Protein 7R0J (pdb70)

Nearest PDB structures (foldseek):
  7r0j-assembly1_D  TM=1.004E+00  e=9.582E-49  synthetic construct
  8wrz-assembly1_L  TM=9.832E-01  e=1.328E-39  Phage display vector pTDisp
  3auv-assembly1_A  TM=9.427E-01  e=2.382E-34  Homo sapiens
  3et9-assembly1_F  TM=9.379E-01  e=1.379E-28  Mus musculus
  3esv-assembly2_G  TM=9.488E-01  e=2.350E-28  Mus musculus

Foldseek 3Di:
DQPDDDD/DDWDWWAFLLRQKIKIFRAQEWECPVQFTAKRKTKMFGDVVPFPLQWKKKKKFWWFFDPADDVNHGDDGPTHTLGMDMATWGPHDPPDDDDDDPVHVVVCVVPPPRMTMDIGGDHPLADFAKFWQAAPPPPDFGTFIWMKMKIFRDNDPPDPTDSSRMIIFTGGYFYADDPDWDAKWWDKDWADDPQWPGTKIKIKTWPTFEAEAQFKTKMKMKIFAQTQKKQFWKKKWKKKQKWAPQPHTDRDMDTFWIDIGRPMGGHRGMDMDMDITHGWCPVCVNVGGAMAGHDGGPADGTRHFQIDDDPPDPPPRNHMHIWIKMKMWTDMPDVVRIDIDITTHGYHHHDDDDHCPGDDDD/DDKAWEWDQAEAEPAFFAKDKTKIATRDFQQQQKFKWWDDVQFWIFGADGSQADGDPPHDPLWHKDDDGRMIMIIRHTDDQVRFTWMWMWGDRDPVTAIAGTHGYYYCQDKAKDWADEDEAQDKTKIKMQGDDDALLQKKKWKWWDAVVGTITTAWIANPVVGDIDGDPVCVVAKDWDADRVRRMIMIMGGRHDQSQFTWMKMFIARRVDGIDGGGIHSTDTHGYDNPD

GO terms:
  GO:0005000 vasopressin receptor activity (F, IDA)
  GO:0048471 perinuclear region of cytoplasm (C, IDA)
  GO:0005768 endosome (C, IDA)
  GO:0005886 plasma membrane (C, IDA)
  GO:0030139 endocytic vesicle (C, IDA)
  GO:0008285 negative regulation of cell population proliferation (P, IDA)
  GO:0007189 adenylate cyclase-activating G protein-coupled receptor signaling pathway (P, IDA)
  GO:0070295 renal water absorption (P, IDA)
  GO:0005886 plasma membrane (C, EXP)
  GO:0005515 protein binding (F, IPI)
  GO:0003092 renal water retention (P, TAS)
  GO:0005768 endosome (C, TAS)
  GO:0005783 endoplasmic reticulum (C, TAS)
  GO:0005794 Golgi apparatus (C, TAS)
  GO:0005886 plasma membrane (C, TAS)
  GO:0007188 adenylate cyclase-modulating G protein-coupled receptor signaling pathway (P, TAS)
  GO:0007190 activation of adenylate cyclase activity (P, TAS)
  GO:0007599 hemostasis (P, TAS)
  GO:0030669 clathrin-coated endocytic vesicle membrane (C, TAS)
  GO:0005000 vasopressin receptor activity (F, TAS)

B-factor: mean 163.73, std 33.5, range [96.57, 327.26]

Radius of gyration: 28.08 Å; Cα contacts (8 Å, |Δi|>4): 1497; chains: 3; bounding box: 71×84×72 Å

Sequence (590 aa):
ECALAKDTRVFKKASPNGKLTVYLGKRDFVDHIDLVDPVDGVVLVDPEYLKERRVYVTLTCAFRYGREDLDVLGLTFRKDLFVANVQSFPPAPEDKKPLTRLQERLIKKLGEHAYPFTFEIPPNLPCSVTLQPGPEDTGKACGVDYEVKAFCAENLEEKIHKRNSVRLVIRKVQYAPERPGPQPTAETTRQFLMSDKPLHLEASLDKEIYYHGEPISVNVHVTNNTNKTVKKIKISVRQYADICLFNTAQYKCPVAMEEADDTVAPSSTFCKVYTLTPFLANNREKRGLALDGKLKHEDTNLASSTLLREGANREILGIIVSYKVKVKLVVSRASSDVAVELPFTLMHPKPKEEPPHREVPGDIQMTQSPSSLSASVGDRVTITCRASQSVSSAVAWYQQKPGKAPKLLIYSASSLYSGVPSRFSGSRSGTDFTLTISSLQPEDFATYYCQQYKYVPVTFGCGTKVEIKVQLVESGGGLVQPGGSLRLSCAASGFNVYSSSIHWVRQAPGKCLEWVASISSYYGYTYYADSVKGRFTISADTSKNTAYLQMNSLRAEDTAVYYCARSRQFWYSGLDYWGQGTLVTVSSAA

Structure (mmCIF, N/CA/C/O backbone):
data_7R0J
#
_entry.id   7R0J
#
_cell.length_a   1.00
_cell.length_b   1.00
_cell.length_c   1.00
_cell.angle_alpha   90.00
_cell.angle_beta   90.00
_cell.angle_gamma   90.00
#
_symmetry.space_group_name_H-M   'P 1'
#
loop_
_entity.id
_entity.type
_entity.pdbx_description
1 polymer 'V2R Cter'
2 polymer Arrestin2
3 polymer ScFv30
#
loop_
_atom_site.group_PDB
_atom_site.id
_atom_site.type_symbol
_atom_site.label_atom_id
_atom_site.label_alt_id
_atom_site.label_comp_id
_atom_site.label_asym_id
_atom_site.label_entity_id
_atom_site.label_seq_id
_atom_site.pdbx_PDB_ins_code
_atom_site.Cartn_x
_atom_site.Cartn_y
_atom_site.Cartn_z
_atom_site.occupancy
_atom_site.B_iso_or_equiv
_atom_site.auth_seq_id
_atom_site.auth_comp_id
_atom_site.auth_asym_id
_atom_site.auth_atom_id
_atom_site.pdbx_PDB_model_num
ATOM 1 N N . GLU A 1 1 ? 79.850 66.612 80.737 1.00 317.46 356 GLU A N 1
ATOM 2 C CA . GLU A 1 1 ? 80.543 65.393 81.130 1.00 317.46 356 GLU A CA 1
ATOM 3 C C . GLU A 1 1 ? 81.598 65.679 82.192 1.00 317.46 356 GLU A C 1
ATOM 4 O O . GLU A 1 1 ? 82.694 65.124 82.149 1.00 317.46 356 GLU A O 1
ATOM 16 N N . CYS A 1 3 ? 82.350 67.030 86.618 1.00 306.82 358 CYS A N 1
ATOM 17 C CA . CYS A 1 3 ? 81.878 66.924 87.990 1.00 306.82 358 CYS A CA 1
ATOM 18 C C . CYS A 1 3 ? 81.678 68.297 88.602 1.00 306.82 358 CYS A C 1
ATOM 19 O O . CYS A 1 3 ? 81.432 69.273 87.895 1.00 306.82 358 CYS A O 1
ATOM 44 N N . ALA A 1 6 ? 83.727 70.953 95.220 1.00 258.34 361 ALA A N 1
ATOM 45 C CA . ALA A 1 6 ? 83.180 71.371 96.498 1.00 258.34 361 ALA A CA 1
ATOM 46 C C . ALA A 1 6 ? 84.311 71.550 97.503 1.00 258.34 361 ALA A C 1
ATOM 47 O O . ALA A 1 6 ? 85.478 71.628 97.121 1.00 258.34 361 ALA A O 1
ATOM 79 N N . LEU A 1 10 ? 88.521 71.260 108.390 1.00 260.42 365 LEU A N 1
ATOM 80 C CA . LEU A 1 10 ? 89.605 70.703 109.184 1.00 260.42 365 LEU A CA 1
ATOM 81 C C . LEU A 1 10 ? 89.486 71.077 110.647 1.00 260.42 365 LEU A C 1
ATOM 82 O O . LEU A 1 10 ? 88.512 71.695 111.066 1.00 260.42 365 LEU A O 1
ATOM 87 N N . ALA A 1 11 ? 90.494 70.698 111.422 1.00 291.09 366 ALA A N 1
ATOM 88 C CA . ALA A 1 11 ? 90.636 71.132 112.802 1.00 291.09 366 ALA A CA 1
ATOM 89 C C . ALA A 1 11 ? 92.013 71.754 112.967 1.00 291.09 366 ALA A C 1
ATOM 90 O O . ALA A 1 11 ? 93.000 71.230 112.442 1.00 291.09 366 ALA A O 1
ATOM 92 N N . LYS A 1 12 ? 92.072 72.877 113.674 1.00 312.00 367 LYS A N 1
ATOM 93 C CA . LYS A 1 12 ? 93.345 73.538 113.905 1.00 312.00 367 LYS A CA 1
ATOM 94 C C . LYS A 1 12 ? 94.237 72.677 114.795 1.00 312.00 367 LYS A C 1
ATOM 95 O O . LYS A 1 12 ? 93.785 72.060 115.764 1.00 312.00 367 LYS A O 1
ATOM 97 N N . ASP A 1 13 ? 95.521 72.640 114.446 1.00 323.25 368 ASP A N 1
ATOM 98 C CA . ASP A 1 13 ? 96.513 71.851 115.171 1.00 323.25 368 ASP A CA 1
ATOM 99 C C . ASP A 1 13 ? 96.109 70.383 115.255 1.00 323.25 368 ASP A C 1
ATOM 100 O O . ASP A 1 13 ? 95.637 69.918 116.292 1.00 323.25 368 ASP A O 1
ATOM 105 N N . THR B 2 48 ? 90.265 75.520 109.387 1.00 152.70 6 THR C N 1
ATOM 106 C CA . THR B 2 48 ? 90.098 76.162 108.091 1.00 152.70 6 THR C CA 1
ATOM 107 C C . THR B 2 48 ? 89.381 75.235 107.105 1.00 152.70 6 THR C C 1
ATOM 108 O O . THR B 2 48 ? 88.929 74.153 107.478 1.00 152.70 6 THR C O 1
ATOM 112 N N . ARG B 2 49 ? 89.276 75.666 105.851 1.00 161.52 7 ARG C N 1
ATOM 113 C CA . ARG B 2 49 ? 88.528 74.951 104.828 1.00 161.52 7 ARG C CA 1
ATOM 114 C C . ARG B 2 49 ? 89.456 74.478 103.719 1.00 161.52 7 ARG C C 1
ATOM 115 O O . ARG B 2 49 ? 90.507 75.072 103.467 1.00 161.52 7 ARG C O 1
ATOM 123 N N . VAL B 2 50 ? 89.060 73.382 103.063 1.00 154.61 8 VAL C N 1
ATOM 124 C CA . VAL B 2 50 ? 89.831 72.796 101.973 1.00 154.61 8 VAL C CA 1
ATOM 125 C C . VAL B 2 50 ? 88.919 72.441 100.806 1.00 154.61 8 VAL C C 1
ATOM 126 O O . VAL B 2 50 ? 87.811 71.930 100.978 1.00 154.61 8 VAL C O 1
ATOM 130 N N . PHE B 2 51 ? 89.418 72.715 99.605 1.00 139.76 9 PHE C N 1
ATOM 131 C CA . PHE B 2 51 ? 88.690 72.497 98.366 1.00 139.76 9 PHE C CA 1
ATOM 132 C C . PHE B 2 51 ? 88.876 71.075 97.869 1.00 139.76 9 PHE C C 1
ATOM 133 O O . PHE B 2 51 ? 89.932 70.469 98.068 1.00 139.76 9 PHE C O 1
ATOM 141 N N . LYS B 2 52 ? 87.853 70.554 97.198 1.00 143.79 10 LYS C N 1
ATOM 142 C CA . LYS B 2 52 ? 87.896 69.180 96.729 1.00 143.79 10 LYS C CA 1
ATOM 143 C C . LYS B 2 52 ? 87.211 69.041 95.380 1.00 143.79 10 LYS C C 1
ATOM 144 O O . LYS B 2 52 ? 86.266 69.768 95.059 1.00 143.79 10 LYS C O 1
ATOM 150 N N . LYS B 2 53 ? 87.694 68.075 94.603 1.00 128.35 11 LYS C N 1
ATOM 151 C CA . LYS B 2 53 ? 87.219 67.858 93.245 1.00 128.35 11 LYS C CA 1
ATOM 152 C C . LYS B 2 53 ? 87.171 66.363 92.985 1.00 128.35 11 LYS C C 1
ATOM 153 O O . LYS B 2 53 ? 88.081 65.635 93.387 1.00 128.35 11 LYS C O 1
ATOM 159 N N . ALA B 2 54 ? 86.123 65.908 92.312 1.00 141.70 12 ALA C N 1
ATOM 160 C CA . ALA B 2 54 ? 85.903 64.487 92.104 1.00 141.70 12 ALA C CA 1
ATOM 161 C C . ALA B 2 54 ? 86.005 64.127 90.628 1.00 141.70 12 ALA C C 1
ATOM 162 O O . ALA B 2 54 ? 85.618 64.902 89.751 1.00 141.70 12 ALA C O 1
ATOM 164 N N . SER B 2 55 ? 86.536 62.937 90.365 1.00 147.91 13 SER C N 1
ATOM 165 C CA . SER B 2 55 ? 86.609 62.440 89.006 1.00 147.91 13 SER C CA 1
ATOM 166 C C . SER B 2 55 ? 85.233 61.981 88.535 1.00 147.91 13 SER C C 1
ATOM 167 O O . SER B 2 55 ? 84.368 61.651 89.349 1.00 147.91 13 SER C O 1
ATOM 170 N N . PRO B 2 56 ? 85.006 61.953 87.223 1.00 145.46 14 PRO C N 1
ATOM 171 C CA . PRO B 2 56 ? 83.713 61.470 86.716 1.00 145.46 14 PRO C CA 1
ATOM 172 C C . PRO B 2 56 ? 83.381 60.059 87.158 1.00 145.46 14 PRO C C 1
ATOM 173 O O . PRO B 2 56 ? 82.225 59.767 87.486 1.00 145.46 14 PRO C O 1
ATOM 177 N N . ASN B 2 57 ? 84.369 59.178 87.199 1.00 164.96 15 ASN C N 1
ATOM 178 C CA . ASN B 2 57 ? 84.141 57.796 87.583 1.00 164.96 15 ASN C CA 1
ATOM 179 C C . ASN B 2 57 ? 84.005 57.625 89.085 1.00 164.96 15 ASN C C 1
ATOM 180 O O . ASN B 2 57 ? 83.578 56.560 89.537 1.00 164.96 15 ASN C O 1
ATOM 185 N N . GLY B 2 58 ? 84.361 58.643 89.863 1.00 154.58 16 GLY C N 1
ATOM 186 C CA . GLY B 2 58 ? 84.425 58.512 91.298 1.00 154.58 16 GLY C CA 1
ATOM 187 C C . GLY B 2 58 ? 85.656 57.804 91.810 1.00 154.58 16 GLY C C 1
ATOM 188 O O . GLY B 2 58 ? 85.755 57.566 93.019 1.00 154.58 16 GLY C O 1
ATOM 189 N N . LYS B 2 59 ? 86.606 57.467 90.938 1.00 166.48 17 LYS C N 1
ATOM 190 C CA . LYS B 2 59 ? 87.782 56.739 91.393 1.00 166.48 17 LYS C CA 1
ATOM 191 C C . LYS B 2 59 ? 88.812 57.663 92.013 1.00 166.48 17 LYS C C 1
ATOM 192 O O . LYS B 2 59 ? 89.843 57.199 92.507 1.00 166.48 17 LYS C O 1
ATOM 198 N N . LEU B 2 60 ? 88.555 58.960 92.012 1.00 159.05 18 LEU C N 1
ATOM 199 C CA . LEU B 2 60 ? 89.625 59.930 92.138 1.00 159.05 18 LEU C CA 1
ATOM 200 C C . LEU B 2 60 ? 89.106 61.217 92.748 1.00 159.05 18 LEU C C 1
ATOM 201 O O . LEU B 2 60 ? 88.251 61.889 92.164 1.00 159.05 18 LEU C O 1
ATOM 206 N N . THR B 2 61 ? 89.640 61.566 93.916 1.00 154.95 19 THR C N 1
ATOM 207 C CA . THR B 2 61 ? 89.127 62.700 94.679 1.00 154.95 19 THR C CA 1
ATOM 208 C C . THR B 2 61 ? 90.299 63.548 95.139 1.00 154.95 19 THR C C 1
ATOM 209 O O . THR B 2 61 ? 90.943 63.226 96.135 1.00 154.95 19 THR C O 1
ATOM 213 N N . VAL B 2 62 ? 90.561 64.642 94.452 1.00 137.24 20 VAL C N 1
ATOM 214 C CA . VAL B 2 62 ? 91.704 65.463 94.816 1.00 137.24 20 VAL C CA 1
ATOM 215 C C . VAL B 2 62 ? 91.278 66.485 95.855 1.00 137.24 20 VAL C C 1
ATOM 216 O O . VAL B 2 62 ? 90.199 67.083 95.764 1.00 137.24 20 VAL C O 1
ATOM 220 N N . TYR B 2 63 ? 92.117 66.664 96.864 1.00 140.04 21 TYR C N 1
ATOM 221 C CA . TYR B 2 63 ? 91.975 67.735 97.828 1.00 140.04 21 TYR C CA 1
ATOM 222 C C . TYR B 2 63 ? 93.102 68.725 97.627 1.00 140.04 21 TYR C C 1
ATOM 223 O O . TYR B 2 63 ? 94.277 68.339 97.556 1.00 140.04 21 TYR C O 1
ATOM 232 N N . LEU B 2 64 ? 92.736 69.995 97.545 1.00 131.62 22 LEU C N 1
ATOM 233 C CA . LEU B 2 64 ? 93.683 71.087 97.482 1.00 131.62 22 LEU C CA 1
ATOM 234 C C . LEU B 2 64 ? 93.290 72.126 98.519 1.00 131.62 22 LEU C C 1
ATOM 235 O O . LEU B 2 64 ? 92.140 72.190 98.953 1.00 131.62 22 LEU C O 1
ATOM 240 N N . GLY B 2 65 ? 94.262 72.947 98.914 1.00 141.61 23 GLY C N 1
ATOM 241 C CA . GLY B 2 65 ? 93.994 73.939 99.937 1.00 141.61 23 GLY C CA 1
ATOM 242 C C . GLY B 2 65 ? 93.669 75.313 99.399 1.00 141.61 23 GLY C C 1
ATOM 243 O O . GLY B 2 65 ? 92.666 75.911 99.800 1.00 141.61 23 GLY C O 1
ATOM 244 N N . LYS B 2 66 ? 94.481 75.827 98.480 1.00 133.81 24 LYS C N 1
ATOM 245 C CA . LYS B 2 66 ? 94.284 77.185 98.002 1.00 133.81 24 LYS C CA 1
ATOM 246 C C . LYS B 2 66 ? 94.337 77.203 96.486 1.00 133.81 24 LYS C C 1
ATOM 247 O O . LYS B 2 66 ? 95.239 76.633 95.870 1.00 133.81 24 LYS C O 1
ATOM 253 N N . ARG B 2 67 ? 93.367 77.893 95.894 1.00 140.90 25 ARG C N 1
ATOM 254 C CA . ARG B 2 67 ? 93.281 78.017 94.448 1.00 140.90 25 ARG C CA 1
ATOM 255 C C . ARG B 2 67 ? 94.216 79.071 93.889 1.00 140.90 25 ARG C C 1
ATOM 256 O O . ARG B 2 67 ? 94.266 79.249 92.669 1.00 140.90 25 ARG C O 1
ATOM 264 N N . ASP B 2 68 ? 94.945 79.781 94.741 1.00 145.83 26 ASP C N 1
ATOM 265 C CA . ASP B 2 68 ? 95.964 80.719 94.295 1.00 145.83 26 ASP C CA 1
ATOM 266 C C . ASP B 2 68 ? 97.288 80.360 94.952 1.00 145.83 26 ASP C C 1
ATOM 267 O O . ASP B 2 68 ? 97.355 79.418 95.747 1.00 145.83 26 ASP C O 1
ATOM 272 N N . PHE B 2 69 ? 98.336 81.094 94.601 1.00 136.89 27 PHE C N 1
ATOM 273 C CA . PHE B 2 69 ? 99.663 80.895 95.160 1.00 136.89 27 PHE C CA 1
ATOM 274 C C . PHE B 2 69 ? 100.347 82.242 95.310 1.00 136.89 27 PHE C C 1
ATOM 275 O O . PHE B 2 69 ? 100.359 83.046 94.374 1.00 136.89 27 PHE C O 1
ATOM 283 N N . VAL B 2 70 ? 100.928 82.478 96.475 1.00 143.62 28 VAL C N 1
ATOM 284 C CA . VAL B 2 70 ? 101.693 83.696 96.685 1.00 143.62 28 VAL C CA 1
ATOM 285 C C . VAL B 2 70 ? 103.003 83.565 95.933 1.00 143.62 28 VAL C C 1
ATOM 286 O O . VAL B 2 70 ? 103.887 82.800 96.329 1.00 143.62 28 VAL C O 1
ATOM 290 N N . ASP B 2 71 ? 103.139 84.310 94.854 1.00 143.73 29 ASP C N 1
ATOM 291 C CA . ASP B 2 71 ? 104.458 84.558 94.308 1.00 143.73 29 ASP C CA 1
ATOM 292 C C . ASP B 2 71 ? 105.161 85.441 95.318 1.00 143.73 29 ASP C C 1
ATOM 293 O O . ASP B 2 71 ? 104.952 86.655 95.342 1.00 143.73 29 ASP C O 1
ATOM 298 N N . HIS B 2 72 ? 106.007 84.844 96.145 1.00 163.53 30 HIS C N 1
ATOM 299 C CA . HIS B 2 72 ? 106.773 85.629 97.098 1.00 163.53 30 HIS C CA 1
ATOM 300 C C . HIS B 2 72 ? 107.930 86.341 96.430 1.00 163.53 30 HIS C C 1
ATOM 301 O O . HIS B 2 72 ? 108.908 86.693 97.103 1.00 163.53 30 HIS C O 1
ATOM 308 N N . ILE B 2 73 ? 107.841 86.541 95.113 1.00 165.87 31 ILE C N 1
ATOM 309 C CA . ILE B 2 73 ? 108.901 87.099 94.282 1.00 165.87 31 ILE C CA 1
ATOM 310 C C . ILE B 2 73 ? 110.037 86.089 94.233 1.00 165.87 31 ILE C C 1
ATOM 311 O O . ILE B 2 73 ? 110.291 85.478 93.191 1.00 165.87 31 ILE C O 1
ATOM 316 N N . ASP B 2 74 ? 110.712 85.889 95.364 1.00 160.95 32 ASP C N 1
ATOM 317 C CA . ASP B 2 74 ? 111.754 84.874 95.417 1.00 160.95 32 ASP C CA 1
ATOM 318 C C . ASP B 2 74 ? 111.195 83.492 95.122 1.00 160.95 32 ASP C C 1
ATOM 319 O O . ASP B 2 74 ? 111.903 82.634 94.587 1.00 160.95 32 ASP C O 1
ATOM 324 N N . LEU B 2 75 ? 109.930 83.264 95.451 1.00 156.00 33 LEU C N 1
ATOM 325 C CA . LEU B 2 75 ? 109.375 81.928 95.369 1.00 156.00 33 LEU C CA 1
ATOM 326 C C . LEU B 2 75 ? 107.872 82.014 95.172 1.00 156.00 33 LEU C C 1
ATOM 327 O O . LEU B 2 75 ? 107.250 83.051 95.416 1.00 156.00 33 LEU C O 1
ATOM 332 N N . VAL B 2 76 ? 107.307 80.912 94.704 1.00 148.88 34 VAL C N 1
ATOM 333 C CA . VAL B 2 76 ? 105.870 80.718 94.626 1.00 148.88 34 VAL C CA 1
ATOM 334 C C . VAL B 2 76 ? 105.517 79.546 95.526 1.00 148.88 34 VAL C C 1
ATOM 335 O O . VAL B 2 76 ? 106.232 78.539 95.568 1.00 148.88 34 VAL C O 1
ATOM 339 N N . ASP B 2 77 ? 104.425 79.689 96.267 1.00 149.60 35 ASP C N 1
ATOM 340 C CA . ASP B 2 77 ? 104.031 78.652 97.208 1.00 149.60 35 ASP C CA 1
ATOM 341 C C . ASP B 2 77 ? 103.878 77.330 96.472 1.00 149.60 35 ASP C C 1
ATOM 342 O O . ASP B 2 77 ? 103.256 77.290 95.404 1.00 149.60 35 ASP C O 1
ATOM 347 N N . PRO B 2 78 ? 104.439 76.245 96.986 1.00 152.82 36 PRO C N 1
ATOM 348 C CA . PRO B 2 78 ? 104.407 74.985 96.247 1.00 152.82 36 PRO C CA 1
ATOM 349 C C . PRO B 2 78 ? 102.986 74.485 96.101 1.00 152.82 36 PRO C C 1
ATOM 350 O O . PRO B 2 78 ? 102.123 74.737 96.943 1.00 152.82 36 PRO C O 1
ATOM 354 N N . VAL B 2 79 ? 102.745 73.770 95.008 1.00 146.62 37 VAL C N 1
ATOM 355 C CA . VAL B 2 79 ? 101.432 73.189 94.754 1.00 146.62 37 VAL C CA 1
ATOM 356 C C . VAL B 2 79 ? 101.402 71.889 95.545 1.00 146.62 37 VAL C C 1
ATOM 357 O O . VAL B 2 79 ? 101.797 70.835 95.062 1.00 146.62 37 VAL C O 1
ATOM 361 N N . ASP B 2 80 ? 100.975 71.975 96.790 1.00 158.43 38 ASP C N 1
ATOM 362 C CA . ASP B 2 80 ? 100.904 70.798 97.635 1.00 158.43 38 ASP C CA 1
ATOM 363 C C . ASP B 2 80 ? 99.451 70.402 97.817 1.00 158.43 38 ASP C C 1
ATOM 364 O O . ASP B 2 80 ? 98.608 71.230 98.171 1.00 158.43 38 ASP C O 1
ATOM 369 N N . GLY B 2 81 ? 99.167 69.135 97.569 1.00 143.96 39 GLY C N 1
ATOM 370 C CA . GLY B 2 81 ? 97.814 68.646 97.716 1.00 143.96 39 GLY C CA 1
ATOM 371 C C . GLY B 2 81 ? 97.822 67.159 97.956 1.00 143.96 39 GLY C C 1
ATOM 372 O O . GLY B 2 81 ? 98.877 66.541 98.085 1.00 143.96 39 GLY C O 1
ATOM 373 N N . VAL B 2 82 ? 96.626 66.581 98.032 1.00 136.76 40 VAL C N 1
ATOM 374 C CA . VAL B 2 82 ? 96.513 65.154 98.284 1.00 136.76 40 VAL C CA 1
ATOM 375 C C . VAL B 2 82 ? 95.457 64.576 97.356 1.00 136.76 40 VAL C C 1
ATOM 376 O O . VAL B 2 82 ? 94.577 65.279 96.863 1.00 136.76 40 VAL C O 1
ATOM 380 N N . VAL B 2 83 ? 95.575 63.281 97.093 1.00 137.49 41 VAL C N 1
ATOM 381 C CA . VAL B 2 83 ? 94.654 62.563 96.233 1.00 137.49 41 VAL C CA 1
ATOM 382 C C . VAL B 2 83 ? 94.031 61.438 97.035 1.00 137.49 41 VAL C C 1
ATOM 383 O O . VAL B 2 83 ? 94.718 60.766 97.809 1.00 137.49 41 VAL C O 1
ATOM 387 N N . LEU B 2 84 ? 92.734 61.247 96.868 1.00 147.59 42 LEU C N 1
ATOM 388 C CA . LEU B 2 84 ? 92.039 60.108 97.428 1.00 147.59 42 LEU C CA 1
ATOM 389 C C . LEU B 2 84 ? 91.772 59.110 96.319 1.00 147.59 42 LEU C C 1
ATOM 390 O O . LEU B 2 84 ? 91.167 59.454 95.295 1.00 147.59 42 LEU C O 1
ATOM 395 N N . VAL B 2 85 ? 92.212 57.880 96.532 1.00 167.74 43 VAL C N 1
ATOM 396 C CA . VAL B 2 85 ? 92.147 56.824 95.538 1.00 167.74 43 VAL C CA 1
ATOM 397 C C . VAL B 2 85 ? 91.331 55.690 96.132 1.00 167.74 43 VAL C C 1
ATOM 398 O O . VAL B 2 85 ? 91.220 55.569 97.357 1.00 167.74 43 VAL C O 1
ATOM 402 N N . ASP B 2 86 ? 90.735 54.891 95.270 1.00 189.63 44 ASP C N 1
ATOM 403 C CA . ASP B 2 86 ? 90.039 53.686 95.680 1.00 189.63 44 ASP C CA 1
ATOM 404 C C . ASP B 2 86 ? 90.715 52.472 95.057 1.00 189.63 44 ASP C C 1
ATOM 405 O O . ASP B 2 86 ? 90.499 52.167 93.877 1.00 189.63 44 ASP C O 1
ATOM 410 N N . PRO B 2 87 ? 91.546 51.759 95.821 1.00 186.23 45 PRO C N 1
ATOM 411 C CA . PRO B 2 87 ? 92.228 50.581 95.270 1.00 186.23 45 PRO C CA 1
ATOM 412 C C . PRO B 2 87 ? 91.274 49.505 94.815 1.00 186.23 45 PRO C C 1
ATOM 413 O O . PRO B 2 87 ? 91.654 48.672 93.986 1.00 186.23 45 PRO C O 1
ATOM 417 N N . GLU B 2 88 ? 90.062 49.467 95.359 1.00 210.51 46 GLU C N 1
ATOM 418 C CA . GLU B 2 88 ? 89.056 48.562 94.834 1.00 210.51 46 GLU C CA 1
ATOM 419 C C . GLU B 2 88 ? 88.656 48.921 93.408 1.00 210.51 46 GLU C C 1
ATOM 420 O O . GLU B 2 88 ? 88.738 48.063 92.525 1.00 210.51 46 GLU C O 1
ATOM 426 N N . TYR B 2 89 ? 88.263 50.173 93.152 1.00 210.55 47 TYR C N 1
ATOM 427 C CA . TYR B 2 89 ? 88.038 50.647 91.793 1.00 210.55 47 TYR C CA 1
ATOM 428 C C . TYR B 2 89 ? 89.300 50.726 90.957 1.00 210.55 47 TYR C C 1
ATOM 429 O O . TYR B 2 89 ? 89.246 50.419 89.761 1.00 210.55 47 TYR C O 1
ATOM 438 N N . LEU B 2 90 ? 90.423 51.132 91.532 1.00 183.33 48 LEU C N 1
ATOM 439 C CA . LEU B 2 90 ? 91.674 51.099 90.801 1.00 183.33 48 LEU C CA 1
ATOM 440 C C . LEU B 2 90 ? 92.062 49.658 90.510 1.00 183.33 48 LEU C C 1
ATOM 441 O O . LEU B 2 90 ? 92.087 48.814 91.406 1.00 183.33 48 LEU C O 1
ATOM 446 N N . LYS B 2 91 ? 92.353 49.375 89.247 1.00 183.52 49 LYS C N 1
ATOM 447 C CA . LYS B 2 91 ? 92.763 48.031 88.867 1.00 183.52 49 LYS C CA 1
ATOM 448 C C . LYS B 2 91 ? 94.115 48.107 88.185 1.00 183.52 49 LYS C C 1
ATOM 449 O O . LYS B 2 91 ? 94.837 47.111 88.082 1.00 183.52 49 LYS C O 1
ATOM 455 N N . GLU B 2 92 ? 94.457 49.307 87.723 1.00 191.12 50 GLU C N 1
ATOM 456 C CA . GLU B 2 92 ? 95.679 49.518 86.961 1.00 191.12 50 GLU C CA 1
ATOM 457 C C . GLU B 2 92 ? 96.827 50.033 87.822 1.00 191.12 50 GLU C C 1
ATOM 458 O O . GLU B 2 92 ? 97.898 50.340 87.287 1.00 191.12 50 GLU C O 1
ATOM 464 N N . ARG B 2 93 ? 96.611 50.185 89.128 1.00 183.54 51 ARG C N 1
ATOM 465 C CA . ARG B 2 93 ? 97.644 50.256 90.162 1.00 183.54 51 ARG C CA 1
ATOM 466 C C . ARG B 2 93 ? 98.637 51.393 89.970 1.00 183.54 51 ARG C C 1
ATOM 467 O O . ARG B 2 93 ? 99.563 51.537 90.776 1.00 183.54 51 ARG C O 1
ATOM 475 N N . ARG B 2 94 ? 98.484 52.202 88.932 1.00 163.75 52 ARG C N 1
ATOM 476 C CA . ARG B 2 94 ? 99.454 53.251 88.678 1.00 163.75 52 ARG C CA 1
ATOM 477 C C . ARG B 2 94 ? 98.723 54.569 88.524 1.00 163.75 52 ARG C C 1
ATOM 478 O O . ARG B 2 94 ? 97.834 54.699 87.681 1.00 163.75 52 ARG C O 1
ATOM 486 N N . VAL B 2 95 ? 99.053 55.537 89.365 1.00 153.76 53 VAL C N 1
ATOM 487 C CA . VAL B 2 95 ? 98.318 56.789 89.431 1.00 153.76 53 VAL C CA 1
ATOM 488 C C . VAL B 2 95 ? 99.320 57.924 89.412 1.00 153.76 53 VAL C C 1
ATOM 489 O O . VAL B 2 95 ? 100.346 57.871 90.100 1.00 153.76 53 VAL C O 1
ATOM 493 N N . TYR B 2 96 ? 99.024 58.948 88.633 1.00 147.08 54 TYR C N 1
ATOM 494 C CA . TYR B 2 96 ? 99.909 60.084 88.495 1.00 147.08 54 TYR C CA 1
ATOM 495 C C . TYR B 2 96 ? 99.081 61.351 88.413 1.00 147.08 54 TYR C C 1
ATOM 496 O O . TYR B 2 96 ? 97.927 61.335 87.981 1.00 147.08 54 TYR C O 1
ATOM 505 N N . VA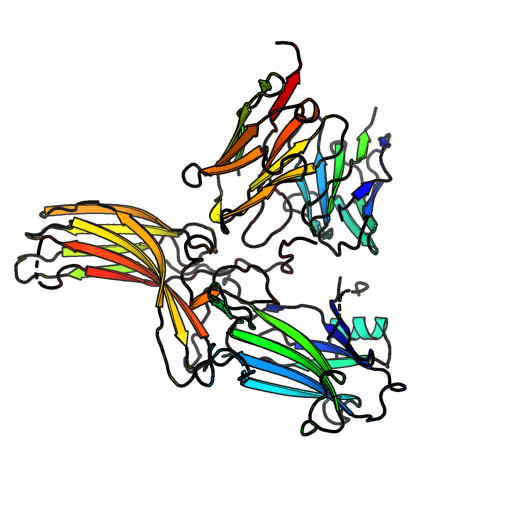L B 2 97 ? 99.675 62.459 88.834 1.00 130.09 55 VAL C N 1
ATOM 506 C CA . VAL B 2 97 ? 98.976 63.732 88.797 1.00 130.09 55 VAL C CA 1
ATOM 507 C C . VAL B 2 97 ? 99.896 64.782 88.198 1.00 130.09 55 VAL C C 1
ATOM 508 O O . VAL B 2 97 ? 101.093 64.819 88.465 1.00 130.09 55 VAL C O 1
ATOM 512 N N . THR B 2 98 ? 99.312 65.648 87.381 1.00 124.34 56 THR C N 1
ATOM 513 C CA . THR B 2 98 ? 100.088 66.540 86.535 1.00 124.34 56 THR C CA 1
ATOM 514 C C . THR B 2 98 ? 99.784 67.979 86.907 1.00 124.34 56 THR C C 1
ATOM 515 O O . THR B 2 98 ? 98.618 68.349 87.062 1.00 124.34 56 THR C O 1
ATOM 519 N N . LEU B 2 99 ? 100.837 68.771 87.052 1.00 133.52 57 LEU C N 1
ATOM 520 C CA . LEU B 2 99 ? 100.765 70.221 87.006 1.00 133.52 57 LEU C CA 1
ATOM 521 C C . LEU B 2 99 ? 101.430 70.730 85.743 1.00 133.52 57 LEU C C 1
ATOM 522 O O . LEU B 2 99 ? 102.568 70.359 85.443 1.00 133.52 57 LEU C O 1
ATOM 527 N N . THR B 2 100 ? 100.735 71.594 85.018 1.00 134.20 58 THR C N 1
ATOM 528 C CA . THR B 2 100 ? 101.408 72.259 83.914 1.00 134.20 58 THR C CA 1
ATOM 529 C C . THR B 2 100 ? 101.027 73.724 83.859 1.00 134.20 58 THR C C 1
ATOM 530 O O . THR B 2 100 ? 99.888 74.106 84.134 1.00 134.20 58 THR C O 1
ATOM 534 N N . CYS B 2 101 ? 102.010 74.541 83.499 1.00 150.54 59 CYS C N 1
ATOM 535 C CA . CYS B 2 101 ? 101.720 75.900 83.085 1.00 150.54 59 CYS C CA 1
ATOM 536 C C . CYS B 2 101 ? 101.539 75.862 81.583 1.00 150.54 59 CYS C C 1
ATOM 537 O O . CYS B 2 101 ? 102.480 75.564 80.839 1.00 150.54 59 CYS C O 1
ATOM 540 N N . ALA B 2 102 ? 100.311 76.118 81.144 1.00 154.04 60 ALA C N 1
ATOM 541 C CA . ALA B 2 102 ? 99.996 75.822 79.757 1.00 154.04 60 ALA C CA 1
ATOM 542 C C . ALA B 2 102 ? 99.300 77.011 79.132 1.00 154.04 60 ALA C C 1
ATOM 543 O O . ALA B 2 102 ? 98.534 77.707 79.799 1.00 154.04 60 ALA C O 1
ATOM 545 N N . PHE B 2 103 ? 99.545 77.223 77.846 1.00 162.73 61 PHE C N 1
ATOM 546 C CA . PHE B 2 103 ? 98.942 78.357 77.171 1.00 162.73 61 PHE C CA 1
ATOM 547 C C . PHE B 2 103 ? 98.162 77.908 75.952 1.00 162.73 61 PHE C C 1
ATOM 548 O O . PHE B 2 103 ? 98.713 77.292 75.035 1.00 162.73 61 PHE C O 1
ATOM 556 N N . ARG B 2 104 ? 96.873 78.222 75.958 1.00 179.10 62 ARG C N 1
ATOM 557 C CA . ARG B 2 104 ? 96.074 78.139 74.752 1.00 179.10 62 ARG C CA 1
ATOM 558 C C . ARG B 2 104 ? 96.765 78.904 73.637 1.00 179.10 62 ARG C C 1
ATOM 559 O O . ARG B 2 104 ? 96.891 80.126 73.700 1.00 179.10 62 ARG C O 1
ATOM 567 N N . TYR B 2 105 ? 97.216 78.187 72.614 1.00 179.42 63 TYR C N 1
ATOM 568 C CA . TYR B 2 105 ? 97.682 78.854 71.408 1.00 179.42 63 TYR C CA 1
ATOM 569 C C . TYR B 2 105 ? 96.611 79.810 70.916 1.00 179.42 63 TYR C C 1
ATOM 570 O O . TYR B 2 105 ? 95.433 79.452 70.850 1.00 179.42 63 TYR C O 1
ATOM 579 N N . GLY B 2 106 ? 97.021 81.028 70.581 1.00 195.73 64 GLY C N 1
ATOM 580 C CA . GLY B 2 106 ? 96.088 82.129 70.455 1.00 195.73 64 GLY C CA 1
ATOM 581 C C . GLY B 2 106 ? 94.891 81.917 69.551 1.00 195.73 64 GLY C C 1
ATOM 582 O O . GLY B 2 106 ? 95.011 81.920 68.323 1.00 195.73 64 GLY C O 1
ATOM 583 N N . ARG B 2 107 ? 93.723 81.753 70.172 1.00 207.39 65 ARG C N 1
ATOM 584 C CA . ARG B 2 107 ? 92.410 81.760 69.511 1.00 207.39 65 ARG C CA 1
ATOM 585 C C . ARG B 2 107 ? 92.414 80.777 68.340 1.00 207.39 65 ARG C C 1
ATOM 586 O O . ARG B 2 107 ? 92.468 79.561 68.571 1.00 207.39 65 ARG C O 1
ATOM 594 N N . GLU B 2 108 ? 92.352 81.243 67.097 1.00 219.77 66 GLU C N 1
ATOM 595 C CA . GLU B 2 108 ? 92.016 80.375 65.985 1.00 219.77 66 GLU C CA 1
ATOM 596 C C . GLU B 2 108 ? 93.156 79.415 65.679 1.00 219.77 66 GLU C C 1
ATOM 597 O O . GLU B 2 108 ? 94.328 79.680 65.955 1.00 219.77 66 GLU C O 1
ATOM 603 N N . ASP B 2 109 ? 92.785 78.273 65.119 1.00 213.09 67 ASP C N 1
ATOM 604 C CA . ASP B 2 109 ? 93.738 77.323 64.574 1.00 213.09 67 ASP C CA 1
ATOM 605 C C . ASP B 2 109 ? 93.126 76.680 63.340 1.00 213.09 67 ASP C C 1
ATOM 606 O O . ASP B 2 109 ? 91.942 76.332 63.340 1.00 213.09 67 ASP C O 1
ATOM 611 N N . LEU B 2 110 ? 93.933 76.540 62.289 1.00 207.93 68 LEU C N 1
ATOM 612 C CA . LEU B 2 110 ? 93.422 76.318 60.940 1.00 207.93 68 LEU C CA 1
ATOM 613 C C . LEU B 2 110 ? 92.438 77.431 60.584 1.00 207.93 68 LEU C C 1
ATOM 614 O O . LEU B 2 110 ? 91.394 77.214 59.966 1.00 207.93 68 LEU C O 1
ATOM 619 N N . ASP B 2 111 ? 92.782 78.644 61.015 1.00 223.26 69 ASP C N 1
ATOM 620 C CA . ASP B 2 111 ? 92.067 79.897 60.812 1.00 223.26 69 ASP C CA 1
ATOM 621 C C . ASP B 2 111 ? 90.659 79.854 61.390 1.00 223.26 69 ASP C C 1
ATOM 622 O O . ASP B 2 111 ? 89.818 80.651 60.976 1.00 223.26 69 ASP C O 1
ATOM 627 N N . VAL B 2 112 ? 90.370 78.964 62.332 1.00 230.37 70 VAL C N 1
ATOM 628 C CA . VAL B 2 112 ? 89.043 78.856 62.926 1.00 230.37 70 VAL C CA 1
ATOM 629 C C . VAL B 2 112 ? 89.214 78.470 64.387 1.00 230.37 70 VAL C C 1
ATOM 630 O O . VAL B 2 112 ? 90.122 77.711 64.736 1.00 230.37 70 VAL C O 1
ATOM 634 N N . LEU B 2 113 ? 88.363 79.021 65.250 1.00 249.73 71 LEU C N 1
ATOM 635 C CA . LEU B 2 113 ? 88.449 78.681 66.661 1.00 249.73 71 LEU C CA 1
ATOM 636 C C . LEU B 2 113 ? 88.017 77.235 66.874 1.00 249.73 71 LEU C C 1
ATOM 637 O O . LEU B 2 113 ? 87.129 76.715 66.192 1.00 249.73 71 LEU C O 1
ATOM 642 N N . GLY B 2 114 ? 88.665 76.582 67.821 1.00 229.45 72 GLY C N 1
ATOM 643 C CA . GLY B 2 114 ? 88.374 75.197 68.113 1.00 229.45 72 GLY C CA 1
ATOM 644 C C . GLY B 2 114 ? 89.652 74.454 68.435 1.00 229.45 72 GLY C C 1
ATOM 645 O O . GLY B 2 114 ? 90.730 75.039 68.496 1.00 229.45 72 GLY C O 1
ATOM 646 N N . LEU B 2 115 ? 89.494 73.146 68.649 1.00 222.71 73 LEU C N 1
ATOM 647 C CA . LEU B 2 115 ? 90.585 72.266 69.059 1.00 222.71 73 LEU C CA 1
ATOM 648 C C . LEU B 2 115 ? 91.208 72.758 70.360 1.00 222.71 73 LEU C C 1
ATOM 649 O O . LEU B 2 115 ? 90.694 73.685 70.994 1.00 222.71 73 LEU C O 1
ATOM 654 N N . THR B 2 116 ? 92.299 72.128 70.782 1.00 228.27 74 THR C N 1
ATOM 655 C CA . THR B 2 116 ? 93.024 72.533 71.983 1.00 228.27 74 THR C CA 1
ATOM 656 C C . THR B 2 116 ? 94.517 72.513 71.672 1.00 228.27 74 THR C C 1
ATOM 657 O O . THR B 2 116 ? 95.193 71.503 71.872 1.00 228.27 74 THR C O 1
ATOM 661 N N . PHE B 2 117 ? 95.031 73.640 71.183 1.00 204.26 75 PHE C N 1
ATOM 662 C CA . PHE B 2 117 ? 96.467 73.788 70.972 1.00 204.26 75 PHE C CA 1
ATOM 663 C C . PHE B 2 117 ? 97.197 74.309 72.200 1.00 204.26 75 PHE C C 1
ATOM 664 O O . PHE B 2 117 ? 97.724 75.426 72.174 1.00 204.26 75 PHE C O 1
ATOM 672 N N . ARG B 2 118 ? 97.232 73.528 73.274 1.00 191.95 76 ARG C N 1
ATOM 673 C CA . ARG B 2 118 ? 97.928 73.949 74.476 1.00 191.95 76 ARG C CA 1
ATOM 674 C C . ARG B 2 118 ? 99.420 74.058 74.207 1.00 191.95 76 ARG C C 1
ATOM 675 O O . ARG B 2 118 ? 100.127 73.052 74.126 1.00 191.95 76 ARG C O 1
ATOM 683 N N . LYS B 2 119 ? 99.896 75.286 74.076 1.00 169.33 77 LYS C N 1
ATOM 684 C CA . LYS B 2 119 ? 101.322 75.492 73.927 1.00 169.33 77 LYS C CA 1
ATOM 685 C C . LYS B 2 119 ? 101.984 75.442 75.293 1.00 169.33 77 LYS C C 1
ATOM 686 O O . LYS B 2 119 ? 101.951 76.400 76.069 1.00 169.33 77 LYS C O 1
ATOM 692 N N . ASP B 2 120 ? 102.564 74.289 75.587 1.00 164.90 78 ASP C N 1
ATOM 693 C CA . ASP B 2 120 ? 102.914 73.925 76.949 1.00 164.90 78 ASP C CA 1
ATOM 694 C C . ASP B 2 120 ? 104.170 74.660 77.384 1.00 164.90 78 ASP C C 1
ATOM 695 O O . ASP B 2 120 ? 105.278 74.282 76.993 1.00 164.90 78 ASP C O 1
ATOM 700 N N . LEU B 2 121 ? 104.007 75.703 78.197 1.00 159.91 79 LEU C N 1
ATOM 701 C CA . LEU B 2 121 ? 105.182 76.385 78.727 1.00 159.91 79 LEU C CA 1
ATOM 702 C C . LEU B 2 121 ? 105.978 75.476 79.646 1.00 159.91 79 LEU C C 1
ATOM 703 O O . LEU B 2 121 ? 107.212 75.456 79.586 1.00 159.91 79 LEU C O 1
ATOM 708 N N . PHE B 2 122 ? 105.301 74.719 80.505 1.00 157.84 80 PHE C N 1
ATOM 709 C CA . PHE B 2 122 ? 105.992 73.726 81.312 1.00 157.84 80 PHE C CA 1
ATOM 710 C C . PHE B 2 122 ? 105.014 72.677 81.806 1.00 157.84 80 PHE C C 1
ATOM 711 O O . PHE B 2 122 ? 103.885 72.985 82.189 1.00 157.84 80 PHE C O 1
ATOM 719 N N . VAL B 2 123 ? 105.485 71.436 81.817 1.00 155.25 81 VAL C N 1
ATOM 720 C CA . VAL B 2 123 ? 104.692 70.297 82.250 1.00 155.25 81 VAL C CA 1
ATOM 721 C C . VAL B 2 123 ? 105.509 69.540 83.285 1.00 155.25 81 VAL C C 1
ATOM 722 O O . VAL B 2 123 ? 106.737 69.472 83.193 1.00 155.25 81 VAL C O 1
ATOM 726 N N . ALA B 2 124 ? 104.823 68.975 84.274 1.00 139.70 82 ALA C N 1
ATOM 727 C CA . ALA B 2 124 ? 105.446 68.023 85.178 1.00 139.70 82 ALA C CA 1
ATOM 728 C C . ALA B 2 124 ? 104.353 67.141 85.747 1.00 139.70 82 ALA C C 1
ATOM 729 O O . ALA B 2 124 ? 103.228 67.587 85.978 1.00 139.70 82 ALA C O 1
ATOM 731 N N . ASN B 2 125 ? 104.693 65.877 85.953 1.00 148.57 83 ASN C N 1
ATOM 732 C CA . ASN B 2 125 ? 103.772 64.940 86.568 1.00 148.57 83 ASN C CA 1
ATOM 733 C C . ASN B 2 125 ? 104.499 64.177 87.654 1.00 148.57 83 ASN C C 1
ATOM 734 O O . ASN B 2 125 ? 105.721 64.030 87.634 1.00 148.57 83 ASN C O 1
ATOM 739 N N . VAL B 2 126 ? 103.721 63.692 88.605 1.00 155.43 84 VAL C N 1
ATOM 740 C CA . VAL B 2 126 ? 104.260 62.991 89.753 1.00 155.43 84 VAL C CA 1
ATOM 741 C C . VAL B 2 126 ? 103.575 61.642 89.884 1.00 155.43 84 VAL C C 1
ATOM 742 O O . VAL B 2 126 ? 102.348 61.516 89.765 1.00 155.43 84 VAL C O 1
ATOM 746 N N . GLN B 2 127 ? 104.406 60.624 90.091 1.00 173.16 85 GLN C N 1
ATOM 747 C CA . GLN B 2 127 ? 103.935 59.328 90.542 1.00 173.16 85 GLN C CA 1
ATOM 748 C C . GLN B 2 127 ? 103.252 59.481 91.888 1.00 173.16 85 GLN C C 1
ATOM 749 O O . GLN B 2 127 ? 103.826 60.030 92.832 1.00 173.16 85 GLN C O 1
ATOM 755 N N . SER B 2 128 ? 102.030 58.981 91.981 1.00 170.72 86 SER C N 1
ATOM 756 C CA . SER B 2 128 ? 101.279 59.160 93.209 1.00 170.72 86 SER C CA 1
ATOM 757 C C . SER B 2 128 ? 101.055 57.830 93.908 1.00 170.72 86 SER C C 1
ATOM 758 O O . SER B 2 128 ? 101.463 57.652 95.059 1.00 170.72 86 SER C O 1
ATOM 761 N N . PHE B 2 129 ? 100.426 56.884 93.221 1.00 183.77 87 PHE C N 1
ATOM 762 C CA . PHE B 2 129 ? 100.131 55.607 93.834 1.00 183.77 87 PHE C CA 1
ATOM 763 C C . PHE B 2 129 ? 100.647 54.493 92.943 1.00 183.77 87 PHE C C 1
ATOM 764 O O . PHE B 2 129 ? 100.145 54.330 91.820 1.00 183.77 87 PHE C O 1
ATOM 772 N N . PRO B 2 130 ? 101.632 53.704 93.391 1.00 186.10 88 PRO C N 1
ATOM 773 C CA . PRO B 2 130 ? 102.228 53.848 94.720 1.00 186.10 88 PRO C CA 1
ATOM 774 C C . PRO B 2 130 ? 103.264 54.956 94.783 1.00 186.10 88 PRO C C 1
ATOM 775 O O . PRO B 2 130 ? 103.927 55.212 93.785 1.00 186.10 88 PRO C O 1
ATOM 779 N N . PRO B 2 131 ? 103.399 55.601 95.937 1.00 171.54 89 PRO C N 1
ATOM 780 C CA . PRO B 2 131 ? 104.488 56.565 96.112 1.00 171.54 89 PRO C CA 1
ATOM 781 C C . PRO B 2 131 ? 105.829 55.882 95.918 1.00 171.54 89 PRO C C 1
ATOM 782 O O . PRO B 2 131 ? 106.024 54.733 96.317 1.00 171.54 89 PRO C O 1
ATOM 786 N N . ALA B 2 132 ? 106.751 56.594 95.292 1.00 204.74 90 ALA C N 1
ATOM 787 C CA . ALA B 2 132 ? 108.030 55.994 94.965 1.00 204.74 90 ALA C CA 1
ATOM 788 C C . ALA B 2 132 ? 108.777 55.634 96.243 1.00 204.74 90 ALA C C 1
ATOM 789 O O . ALA B 2 132 ? 108.730 56.386 97.224 1.00 204.74 90 ALA C O 1
ATOM 791 N N . PRO B 2 133 ? 109.441 54.478 96.282 1.00 227.25 91 PRO C N 1
ATOM 792 C CA . PRO B 2 133 ? 110.398 54.232 97.368 1.00 227.25 91 PRO C CA 1
ATOM 793 C C . PRO B 2 133 ? 111.609 55.142 97.287 1.00 227.25 91 PRO C C 1
ATOM 794 O O . PRO B 2 133 ? 112.398 55.194 98.239 1.00 227.25 91 PRO C O 1
ATOM 798 N N . GLU B 2 134 ? 111.787 55.851 96.171 1.00 243.96 92 GLU C N 1
ATOM 799 C CA . GLU B 2 134 ? 112.914 56.757 95.990 1.00 243.96 92 GLU C CA 1
ATOM 800 C C . GLU B 2 134 ? 112.579 58.191 96.386 1.00 243.96 92 GLU C C 1
ATOM 801 O O . GLU B 2 134 ? 113.264 58.777 97.228 1.00 243.96 92 GLU C O 1
ATOM 807 N N . ASP B 2 135 ? 111.534 58.767 95.796 1.00 232.00 93 ASP C N 1
ATOM 808 C CA . ASP B 2 135 ? 111.204 60.159 96.074 1.00 232.00 93 ASP C CA 1
ATOM 809 C C . ASP B 2 135 ? 110.659 60.300 97.487 1.00 232.00 93 ASP C C 1
ATOM 810 O O . ASP B 2 135 ? 109.601 59.752 97.812 1.00 232.00 93 ASP C O 1
ATOM 815 N N . LYS B 2 136 ? 111.388 61.038 98.326 1.00 225.51 94 LYS C N 1
ATOM 816 C CA . LYS B 2 136 ? 111.030 61.251 99.729 1.00 225.51 94 LYS C CA 1
ATOM 817 C C . LYS B 2 136 ? 111.225 62.723 100.078 1.00 225.51 94 LYS C C 1
ATOM 818 O O . LYS B 2 136 ? 112.340 63.247 100.005 1.00 225.51 94 LYS C O 1
ATOM 824 N N . LYS B 2 137 ? 110.137 63.383 100.456 1.00 193.97 95 LYS C N 1
ATOM 825 C CA . LYS B 2 137 ? 110.158 64.745 100.955 1.00 193.97 95 LYS C CA 1
ATOM 826 C C . LYS B 2 137 ? 109.266 64.842 102.182 1.00 193.97 95 LYS C C 1
ATOM 827 O O . LYS B 2 137 ? 108.274 64.115 102.293 1.00 193.97 95 LYS C O 1
ATOM 833 N N . PRO B 2 138 ? 109.599 65.723 103.122 1.00 172.73 96 PRO C N 1
ATOM 834 C CA . PRO B 2 138 ? 108.774 65.850 104.327 1.00 172.73 96 PRO C CA 1
ATOM 835 C C . PRO B 2 138 ? 107.360 66.299 103.997 1.00 172.73 96 PRO C C 1
ATOM 836 O O . PRO B 2 138 ? 107.133 67.109 103.095 1.00 172.73 96 PRO C O 1
ATOM 840 N N . LEU B 2 139 ? 106.410 65.757 104.744 1.00 157.43 97 LEU C N 1
ATOM 841 C CA . LEU B 2 139 ? 105.010 66.113 104.609 1.00 157.43 97 LEU C CA 1
ATOM 842 C C . LEU B 2 139 ? 104.763 67.515 105.139 1.00 157.43 97 LEU C C 1
ATOM 843 O O . LEU B 2 139 ? 105.439 67.982 106.056 1.00 157.43 97 LEU C O 1
ATOM 848 N N . THR B 2 140 ? 103.782 68.184 104.550 1.00 140.83 98 THR C N 1
ATOM 849 C CA . THR B 2 140 ? 103.433 69.510 105.016 1.00 140.83 98 THR C CA 1
ATOM 850 C C . THR B 2 140 ? 102.260 69.439 105.985 1.00 140.83 98 THR C C 1
ATOM 851 O O . THR B 2 140 ? 101.494 68.472 106.005 1.00 140.83 98 THR C O 1
ATOM 855 N N . ARG B 2 141 ? 102.119 70.499 106.782 1.00 150.92 99 ARG C N 1
ATOM 856 C CA . ARG B 2 141 ? 101.094 70.517 107.820 1.00 150.92 99 ARG C CA 1
ATOM 857 C C . ARG B 2 141 ? 99.712 70.328 107.224 1.00 150.92 99 ARG C C 1
ATOM 858 O O . ARG B 2 141 ? 98.914 69.522 107.721 1.00 150.92 99 ARG C O 1
ATOM 866 N N . LEU B 2 142 ? 99.422 71.048 106.144 1.00 140.05 100 LEU C N 1
ATOM 867 C CA . LEU B 2 142 ? 98.113 70.952 105.521 1.00 140.05 100 LEU C CA 1
ATOM 868 C C . LEU B 2 142 ? 97.833 69.517 105.118 1.00 140.05 100 LEU C C 1
ATOM 869 O O . LEU B 2 142 ? 96.767 68.961 105.407 1.00 140.05 100 LEU C O 1
ATOM 874 N N . GLN B 2 143 ? 98.816 68.885 104.492 1.00 150.59 101 GLN C N 1
ATOM 875 C CA . GLN B 2 143 ? 98.607 67.563 103.928 1.00 150.59 101 GLN C CA 1
ATOM 876 C C . GLN B 2 143 ? 98.457 66.520 105.021 1.00 150.59 101 GLN C C 1
ATOM 877 O O . GLN B 2 143 ? 97.631 65.608 104.913 1.00 150.59 101 GLN C O 1
ATOM 883 N N . GLU B 2 144 ? 99.244 66.635 106.089 1.00 155.33 102 GLU C N 1
ATOM 884 C CA . GLU B 2 144 ? 99.064 65.696 107.186 1.00 155.33 102 GLU C CA 1
ATOM 885 C C . GLU B 2 144 ? 97.707 65.876 107.839 1.00 155.33 102 GLU C C 1
ATOM 886 O O . GLU B 2 144 ? 97.083 64.891 108.246 1.00 155.33 102 GLU C O 1
ATOM 892 N N . ARG B 2 145 ? 97.244 67.120 107.967 1.00 150.69 103 ARG C N 1
ATOM 893 C CA . ARG B 2 145 ? 95.899 67.331 108.483 1.00 150.69 103 ARG C CA 1
ATOM 894 C C . ARG B 2 145 ? 94.880 66.634 107.598 1.00 150.69 103 ARG C C 1
ATOM 895 O O . ARG B 2 145 ? 93.963 65.961 108.090 1.00 150.69 103 ARG C O 1
ATOM 903 N N . LEU B 2 146 ? 95.051 66.749 106.283 1.00 142.18 104 LEU C N 1
ATOM 904 C CA . LEU B 2 146 ? 94.147 66.046 105.385 1.00 142.18 104 LEU C CA 1
ATOM 905 C C . LEU B 2 146 ? 94.204 64.546 105.614 1.00 142.18 104 LEU C C 1
ATOM 906 O O . LEU B 2 146 ? 93.167 63.902 105.761 1.00 142.18 104 LEU C O 1
ATOM 911 N N . ILE B 2 147 ? 95.405 63.982 105.707 1.00 151.75 105 ILE C N 1
ATOM 912 C CA . ILE B 2 147 ? 95.526 62.540 105.895 1.00 151.75 105 ILE C CA 1
ATOM 913 C C . ILE B 2 147 ? 94.823 62.109 107.168 1.00 151.75 105 ILE C C 1
ATOM 914 O O . ILE B 2 147 ? 94.075 61.124 107.181 1.00 151.75 105 ILE C O 1
ATOM 919 N N . LYS B 2 148 ? 95.046 62.844 108.254 1.00 152.76 106 LYS C N 1
ATOM 920 C CA . LYS B 2 148 ? 94.331 62.559 109.486 1.00 152.76 106 LYS C CA 1
ATOM 921 C C . LYS B 2 148 ? 92.832 62.597 109.255 1.00 152.76 106 LYS C C 1
ATOM 922 O O . LYS B 2 148 ? 92.089 61.818 109.860 1.00 152.76 106 LYS C O 1
ATOM 928 N N . LYS B 2 149 ? 92.374 63.479 108.370 1.00 145.08 107 LYS C N 1
ATOM 929 C CA . LYS B 2 149 ? 90.968 63.446 107.989 1.00 145.08 107 LYS C CA 1
ATOM 930 C C . LYS B 2 149 ? 90.642 62.182 107.206 1.00 145.08 107 LYS C C 1
ATOM 931 O O . LYS B 2 149 ? 89.506 61.698 107.236 1.00 145.08 107 LYS C O 1
ATOM 937 N N . LEU B 2 150 ? 91.623 61.637 106.493 1.00 144.75 108 LEU C N 1
ATOM 938 C CA . LEU B 2 150 ? 91.327 60.609 105.506 1.00 144.75 108 LEU C CA 1
ATOM 939 C C . LEU B 2 150 ? 91.943 59.254 105.834 1.00 144.75 108 LEU C C 1
ATOM 940 O O . LEU B 2 150 ? 91.220 58.255 105.898 1.00 144.75 108 LEU C O 1
ATOM 945 N N . GLY B 2 151 ? 93.253 59.183 106.024 1.00 169.61 109 GLY C N 1
ATOM 946 C CA . GLY B 2 151 ? 93.913 57.929 106.325 1.00 169.61 109 GLY C CA 1
ATOM 947 C C . GLY B 2 151 ? 94.982 57.562 105.313 1.00 169.61 109 GLY C C 1
ATOM 948 O O . GLY B 2 151 ? 95.606 58.414 104.677 1.00 169.61 109 GLY C O 1
ATOM 949 N N . GLU B 2 152 ? 95.196 56.250 105.167 1.00 165.24 110 GLU C N 1
ATOM 950 C CA . GLU B 2 152 ? 96.248 55.773 104.276 1.00 165.24 110 GLU C CA 1
ATOM 951 C C . GLU B 2 152 ? 95.798 55.751 102.827 1.00 165.24 110 GLU C C 1
ATOM 952 O O . GLU B 2 152 ? 96.636 55.624 101.929 1.00 165.24 110 GLU C O 1
ATOM 958 N N . HIS B 2 153 ? 94.501 55.866 102.584 1.00 167.58 111 HIS C N 1
ATOM 959 C CA . HIS B 2 153 ? 93.962 55.794 101.237 1.00 167.58 111 HIS C CA 1
ATOM 960 C C . HIS B 2 153 ? 94.289 57.026 100.412 1.00 167.58 111 HIS C C 1
ATOM 961 O O . HIS B 2 153 ? 94.075 57.018 99.195 1.00 167.58 111 HIS C O 1
ATOM 968 N N . ALA B 2 154 ? 94.785 58.083 101.046 1.00 153.07 112 ALA C N 1
ATOM 969 C CA . ALA B 2 154 ? 95.086 59.335 100.369 1.00 153.07 112 ALA C CA 1
ATOM 970 C C . ALA B 2 154 ? 96.596 59.517 100.306 1.00 153.07 112 ALA C C 1
ATOM 971 O O . ALA B 2 154 ? 97.329 58.966 101.133 1.00 153.07 112 ALA C O 1
ATOM 973 N N . TYR B 2 155 ? 97.055 60.276 99.321 1.00 149.85 113 TYR C N 1
ATOM 974 C CA . TYR B 2 155 ? 98.460 60.297 98.969 1.00 149.85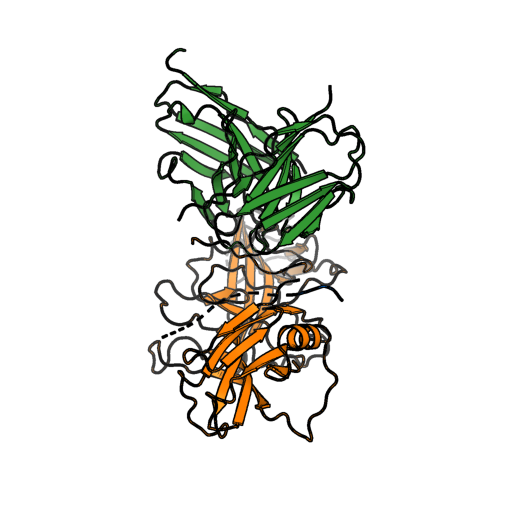 113 TYR C CA 1
ATOM 975 C C . TYR B 2 155 ? 98.867 61.701 98.569 1.00 149.85 113 TYR C C 1
ATOM 976 O O . TYR B 2 155 ? 98.187 62.325 97.745 1.00 149.85 113 TYR C O 1
ATOM 985 N N . PRO B 2 156 ? 99.947 62.239 99.120 1.00 132.23 114 PRO C N 1
ATOM 986 C CA . PRO B 2 156 ? 100.251 63.651 98.904 1.00 132.23 114 PRO C CA 1
ATOM 987 C C . PRO B 2 156 ? 101.055 63.860 97.641 1.00 132.23 114 PRO C C 1
ATOM 988 O O . PRO B 2 156 ? 101.516 62.915 96.999 1.00 132.23 114 PRO C O 1
ATOM 992 N N . PHE B 2 157 ? 101.210 65.126 97.290 1.00 134.99 115 PHE C N 1
ATOM 993 C CA . PHE B 2 157 ? 102.052 65.540 96.185 1.00 134.99 115 PHE C CA 1
ATOM 994 C C . PHE B 2 157 ? 102.450 66.991 96.378 1.00 134.99 115 PHE C C 1
ATOM 995 O O . PHE B 2 157 ? 101.691 67.788 96.938 1.00 134.99 115 PHE C O 1
ATOM 1003 N N . THR B 2 158 ? 103.644 67.321 95.897 1.00 138.07 116 THR C N 1
ATOM 1004 C CA . THR B 2 158 ? 104.233 68.637 96.077 1.00 138.07 116 THR C CA 1
ATOM 1005 C C . THR B 2 158 ? 104.874 69.064 94.769 1.00 138.07 116 THR C C 1
ATOM 1006 O O . THR B 2 158 ? 105.736 68.359 94.242 1.00 138.07 116 THR C O 1
ATOM 1010 N N . PHE B 2 159 ? 104.466 70.216 94.257 1.00 148.52 117 PHE C N 1
ATOM 1011 C CA . PHE B 2 159 ? 104.970 70.730 92.997 1.00 148.52 117 PHE C CA 1
ATOM 1012 C C . PHE B 2 159 ? 105.770 71.993 93.249 1.00 148.52 117 PHE C C 1
ATOM 1013 O O . PHE B 2 159 ? 105.343 72.874 94.002 1.00 148.52 117 PHE C O 1
ATOM 1021 N N . GLU B 2 160 ? 106.916 72.081 92.595 1.00 145.58 118 GLU C N 1
ATOM 1022 C CA . GLU B 2 160 ? 107.842 73.186 92.773 1.00 145.58 118 GLU C CA 1
ATOM 1023 C C . GLU B 2 160 ? 107.708 74.122 91.585 1.00 145.58 118 GLU C C 1
ATOM 1024 O O . GLU B 2 160 ? 107.906 73.709 90.439 1.00 145.58 118 GLU C O 1
ATOM 1030 N N . ILE B 2 161 ? 107.379 75.379 91.861 1.00 142.58 119 ILE C N 1
ATOM 1031 C CA . ILE B 2 161 ? 107.196 76.386 90.820 1.00 142.58 119 ILE C CA 1
ATOM 1032 C C . ILE B 2 161 ? 108.473 77.209 90.746 1.00 142.58 119 ILE C C 1
ATOM 1033 O O . ILE B 2 161 ? 108.737 78.005 91.661 1.00 142.58 119 ILE C O 1
ATOM 1038 N N . PRO B 2 162 ? 109.274 77.073 89.693 1.00 128.40 120 PRO C N 1
ATOM 1039 C CA . PRO B 2 162 ? 110.453 77.908 89.573 1.00 128.40 120 PRO C CA 1
ATOM 1040 C C . PRO B 2 162 ? 110.047 79.354 89.338 1.00 128.40 120 PRO C C 1
ATOM 1041 O O . PRO B 2 162 ? 108.897 79.636 88.970 1.00 128.40 120 PRO C O 1
ATOM 1045 N N . PRO B 2 163 ? 110.951 80.293 89.562 1.00 138.97 121 PRO C N 1
ATOM 1046 C CA . PRO B 2 163 ? 110.702 81.666 89.123 1.00 138.97 121 PRO C CA 1
ATOM 1047 C C . PRO B 2 163 ? 110.693 81.738 87.607 1.00 138.97 121 PRO C C 1
ATOM 1048 O O . PRO B 2 163 ? 110.743 80.727 86.904 1.00 138.97 121 PRO C O 1
ATOM 1052 N N . ASN B 2 164 ? 110.607 82.964 87.099 1.00 146.08 122 ASN C N 1
ATOM 1053 C CA . ASN B 2 164 ? 110.568 83.231 85.668 1.00 146.08 122 ASN C CA 1
ATOM 1054 C C . ASN B 2 164 ? 109.359 82.599 85.000 1.00 146.08 122 ASN C C 1
ATOM 1055 O O . ASN B 2 164 ? 109.427 82.211 83.832 1.00 146.08 122 ASN C O 1
ATOM 1060 N N . LEU B 2 165 ? 108.314 82.477 85.687 1.00 136.25 123 LEU C N 1
ATOM 1061 C CA . LEU B 2 165 ? 107.132 81.873 85.106 1.00 136.25 123 LEU C CA 1
ATOM 1062 C C . LEU B 2 165 ? 106.008 82.897 85.028 1.00 136.25 123 LEU C C 1
ATOM 1063 O O . LEU B 2 165 ? 105.903 83.780 85.880 1.00 136.25 123 LEU C O 1
ATOM 1068 N N . PRO B 2 166 ? 105.158 82.806 84.015 1.00 126.21 124 PRO C N 1
ATOM 1069 C CA . PRO B 2 166 ? 104.174 83.863 83.792 1.00 126.21 124 PRO C CA 1
ATOM 1070 C C . PRO B 2 166 ? 103.146 83.894 84.897 1.00 126.21 124 PRO C C 1
ATOM 1071 O O . PRO B 2 166 ? 102.803 82.866 85.477 1.00 126.21 124 PRO C O 1
ATOM 1075 N N . CYS B 2 167 ? 102.640 85.083 85.174 1.00 133.47 125 CYS C N 1
ATOM 1076 C CA . CYS B 2 167 ? 101.480 85.152 86.033 1.00 133.47 125 CYS C CA 1
ATOM 1077 C C . CYS B 2 167 ? 100.246 84.684 85.272 1.00 133.47 125 CYS C C 1
ATOM 1078 O O . CYS B 2 167 ? 100.152 84.793 84.048 1.00 133.47 125 CYS C O 1
ATOM 1081 N N . SER B 2 168 ? 99.296 84.139 86.016 1.00 137.80 126 SER C N 1
ATOM 1082 C CA . SER B 2 168 ? 98.067 83.638 85.423 1.00 137.80 126 SER C CA 1
ATOM 1083 C C . SER B 2 168 ? 97.274 84.806 84.862 1.00 137.80 126 SER C C 1
ATOM 1084 O O . SER B 2 168 ? 96.681 85.584 85.612 1.00 137.80 126 SER C O 1
ATOM 1087 N N . VAL B 2 169 ? 97.270 84.936 83.543 1.00 127.00 127 VAL C N 1
ATOM 1088 C CA . VAL B 2 169 ? 96.595 86.029 82.863 1.00 127.00 127 VAL C CA 1
ATOM 1089 C C . VAL B 2 169 ? 95.747 85.431 81.761 1.00 127.00 127 VAL C C 1
ATOM 1090 O O . VAL B 2 169 ? 95.940 84.272 81.384 1.00 127.00 127 VAL C O 1
ATOM 1094 N N . THR B 2 170 ? 94.817 86.212 81.241 1.00 130.89 128 THR C N 1
ATOM 1095 C CA . THR B 2 170 ? 93.989 85.772 80.135 1.00 130.89 128 THR C CA 1
ATOM 1096 C C . THR B 2 170 ? 93.631 86.954 79.254 1.00 130.89 128 THR C C 1
ATOM 1097 O O . THR B 2 170 ? 93.417 88.063 79.745 1.00 130.89 128 THR C O 1
ATOM 1101 N N . LEU B 2 171 ? 93.567 86.713 77.955 1.00 134.37 129 LEU C N 1
ATOM 1102 C CA . LEU B 2 171 ? 93.298 87.781 77.012 1.00 134.37 129 LEU C CA 1
ATOM 1103 C C . LEU B 2 171 ? 91.798 87.996 76.904 1.00 134.37 129 LEU C C 1
ATOM 1104 O O . LEU B 2 171 ? 91.026 87.037 76.909 1.00 134.37 129 LEU C O 1
ATOM 1109 N N . GLN B 2 172 ? 91.383 89.252 76.824 1.00 150.52 130 GLN C N 1
ATOM 1110 C CA . GLN B 2 172 ? 89.958 89.534 76.827 1.00 150.52 130 GLN C CA 1
ATOM 1111 C C . GLN B 2 172 ? 89.307 88.886 75.623 1.00 150.52 130 GLN C C 1
ATOM 1112 O O . GLN B 2 172 ? 89.590 89.284 74.485 1.00 150.52 130 GLN C O 1
ATOM 1118 N N . PRO B 2 173 ? 88.437 87.908 75.819 1.00 168.70 131 PRO C N 1
ATOM 1119 C CA . PRO B 2 173 ? 87.792 87.257 74.684 1.00 168.70 131 PRO C CA 1
ATOM 1120 C C . PRO B 2 173 ? 86.832 88.207 73.998 1.00 168.70 131 PRO C C 1
ATOM 1121 O O . PRO B 2 173 ? 86.279 89.125 74.604 1.00 168.70 131 PRO C O 1
ATOM 1125 N N . GLY B 2 174 ? 86.640 87.974 72.716 1.00 192.08 132 GLY C N 1
ATOM 1126 C CA . GLY B 2 174 ? 85.697 88.751 71.959 1.00 192.08 132 GLY C CA 1
ATOM 1127 C C . GLY B 2 174 ? 84.277 88.409 72.329 1.00 192.08 132 GLY C C 1
ATOM 1128 O O . GLY B 2 174 ? 83.990 87.432 73.037 1.00 192.08 132 GLY C O 1
ATOM 1129 N N . PRO B 2 175 ? 83.351 89.232 71.842 1.00 202.72 133 PRO C N 1
ATOM 1130 C CA . PRO B 2 175 ? 81.943 89.064 72.233 1.00 202.72 133 PRO C CA 1
ATOM 1131 C C . PRO B 2 175 ? 81.355 87.708 71.878 1.00 202.72 133 PRO C C 1
ATOM 1132 O O . PRO B 2 175 ? 80.477 87.222 72.600 1.00 202.72 133 PRO C O 1
ATOM 1136 N N . GLU B 2 176 ? 81.806 87.077 70.795 1.00 201.25 134 GLU C N 1
ATOM 1137 C CA . GLU B 2 176 ? 81.214 85.812 70.379 1.00 201.25 134 GLU C CA 1
ATOM 1138 C C . GLU B 2 176 ? 82.174 84.651 70.597 1.00 201.25 134 GLU C C 1
ATOM 1139 O O . GLU B 2 176 ? 82.171 83.682 69.831 1.00 201.25 134 GLU C O 1
ATOM 1145 N N . ASP B 2 177 ? 82.997 84.734 71.636 1.00 200.95 135 ASP C N 1
ATOM 1146 C CA . ASP B 2 177 ? 83.959 83.691 71.959 1.00 200.95 135 ASP C CA 1
ATOM 1147 C C . ASP B 2 177 ? 83.343 82.713 72.947 1.00 200.95 135 ASP C C 1
ATOM 1148 O O . ASP B 2 177 ? 83.471 82.890 74.162 1.00 200.95 135 ASP C O 1
ATOM 1153 N N . THR B 2 178 ? 82.679 81.681 72.425 1.00 240.20 136 THR C N 1
ATOM 1154 C CA . THR B 2 178 ? 82.108 80.634 73.259 1.00 240.20 136 THR C CA 1
ATOM 1155 C C . THR B 2 178 ? 83.093 79.528 73.602 1.00 240.20 136 THR C C 1
ATOM 1156 O O . THR B 2 178 ? 82.759 78.660 74.416 1.00 240.20 136 THR C O 1
ATOM 1160 N N . GLY B 2 179 ? 84.284 79.526 73.011 1.00 219.99 137 GLY C N 1
ATOM 1161 C CA . GLY B 2 179 ? 85.308 78.583 73.392 1.00 219.99 137 GLY C CA 1
ATOM 1162 C C . GLY B 2 179 ? 85.979 78.998 74.681 1.00 219.99 137 GLY C C 1
ATOM 1163 O O . GLY B 2 179 ? 85.612 79.979 75.327 1.00 219.99 137 GLY C O 1
ATOM 1164 N N . LYS B 2 180 ? 86.984 78.220 75.069 1.00 186.67 138 LYS C N 1
ATOM 1165 C CA . LYS B 2 180 ? 87.715 78.531 76.285 1.00 186.67 138 LYS C CA 1
ATOM 1166 C C . LYS B 2 180 ? 88.455 79.853 76.130 1.00 186.67 138 LYS C C 1
ATOM 1167 O O . LYS B 2 180 ? 89.067 80.138 75.099 1.00 186.67 138 LYS C O 1
ATOM 1173 N N . ALA B 2 181 ? 88.386 80.673 77.174 1.00 166.78 139 ALA C N 1
ATOM 1174 C CA . ALA B 2 181 ? 89.047 81.967 77.135 1.00 166.78 139 ALA C CA 1
ATOM 1175 C C . ALA B 2 181 ? 90.549 81.768 77.020 1.00 166.78 139 ALA C C 1
ATOM 1176 O O . ALA B 2 181 ? 91.210 81.369 77.981 1.00 166.78 139 ALA C O 1
ATOM 1178 N N . CYS B 2 182 ? 91.083 82.046 75.839 1.00 155.63 140 CYS C N 1
ATOM 1179 C CA . CYS B 2 182 ? 92.482 81.810 75.530 1.00 155.63 140 CYS C CA 1
ATOM 1180 C C . CYS B 2 182 ? 93.385 82.598 76.469 1.00 155.63 140 CYS C C 1
ATOM 1181 O O . CYS B 2 182 ? 93.161 83.780 76.740 1.00 155.63 140 CYS C O 1
ATOM 1184 N N . GLY B 2 183 ? 94.414 81.924 76.977 1.00 152.67 141 GLY C N 1
ATOM 1185 C CA . GLY B 2 183 ? 95.292 82.576 77.925 1.00 152.67 141 GLY C CA 1
ATOM 1186 C C . GLY B 2 183 ? 96.285 81.699 78.660 1.00 152.67 141 GLY C C 1
ATOM 1187 O O . GLY B 2 183 ? 96.544 80.557 78.274 1.00 152.67 141 GLY C O 1
ATOM 1188 N N . VAL B 2 184 ? 96.843 82.242 79.737 1.00 131.07 142 VAL C N 1
ATOM 1189 C CA . VAL B 2 184 ? 97.918 81.617 80.491 1.00 131.07 142 VAL C CA 1
ATOM 1190 C C . VAL B 2 184 ? 97.400 81.261 81.876 1.00 131.07 142 VAL C C 1
ATOM 1191 O O . VAL B 2 184 ? 96.929 82.134 82.612 1.00 131.07 142 VAL C O 1
ATOM 1195 N N . ASP B 2 185 ? 97.512 79.985 82.239 1.00 129.38 143 ASP C N 1
ATOM 1196 C CA . ASP B 2 185 ? 97.021 79.484 83.514 1.00 129.38 143 ASP C CA 1
ATOM 1197 C C . ASP B 2 185 ? 97.682 78.150 83.828 1.00 129.38 143 ASP C C 1
ATOM 1198 O O . ASP B 2 185 ? 98.287 77.510 82.954 1.00 129.38 143 ASP C O 1
ATOM 1203 N N . TYR B 2 186 ? 97.587 77.729 85.088 1.00 137.97 144 TYR C N 1
ATOM 1204 C CA . TYR B 2 186 ? 98.157 76.448 85.451 1.00 137.97 144 TYR C CA 1
ATOM 1205 C C . TYR B 2 186 ? 97.047 75.447 85.719 1.00 137.97 144 TYR C C 1
ATOM 1206 O O . TYR B 2 186 ? 95.924 75.816 86.071 1.00 137.97 144 TYR C O 1
ATOM 1215 N N . GLU B 2 187 ? 97.372 74.173 85.553 1.00 142.67 145 GLU C N 1
ATOM 1216 C CA . GLU B 2 187 ? 96.342 73.153 85.580 1.00 142.67 145 GLU C CA 1
ATOM 1217 C C . GLU B 2 187 ? 96.854 71.948 86.345 1.00 142.67 145 GLU C C 1
ATOM 1218 O O . GLU B 2 187 ? 97.973 71.485 86.099 1.00 142.67 145 GLU C O 1
ATOM 1224 N N . VAL B 2 188 ? 96.023 71.454 87.262 1.00 126.07 146 VAL C N 1
ATOM 1225 C CA . VAL B 2 188 ? 96.256 70.209 87.977 1.00 126.07 146 VAL C CA 1
ATOM 1226 C C . VAL B 2 188 ? 95.242 69.188 87.488 1.00 126.07 146 VAL C C 1
ATOM 1227 O O . VAL B 2 188 ? 94.028 69.421 87.529 1.00 126.07 146 VAL C O 1
ATOM 1231 N N . LYS B 2 189 ? 95.736 68.070 86.984 1.00 126.74 147 LYS C N 1
ATOM 1232 C CA . LYS B 2 189 ? 94.885 67.000 86.485 1.00 126.74 147 LYS C CA 1
ATOM 1233 C C . LYS B 2 189 ? 95.341 65.692 87.095 1.00 126.74 147 LYS C C 1
ATOM 1234 O O . LYS B 2 189 ? 96.534 65.385 87.097 1.00 126.74 147 LYS C O 1
ATOM 1240 N N . ALA B 2 190 ? 94.397 64.924 87.602 1.00 136.40 148 ALA C N 1
ATOM 1241 C CA . ALA B 2 190 ? 94.680 63.599 88.117 1.00 136.40 148 ALA C CA 1
ATOM 1242 C C . ALA B 2 190 ? 94.092 62.574 87.166 1.00 136.40 148 ALA C C 1
ATOM 1243 O O . ALA B 2 190 ? 93.190 62.890 86.390 1.00 136.40 148 ALA C O 1
ATOM 1245 N N . PHE B 2 191 ? 94.626 61.362 87.215 1.00 156.10 149 PHE C N 1
ATOM 1246 C CA . PHE B 2 191 ? 94.171 60.284 86.359 1.00 156.10 149 PHE C CA 1
ATOM 1247 C C . PHE B 2 191 ? 94.721 58.975 86.902 1.00 156.10 149 PHE C C 1
ATOM 1248 O O . PHE B 2 191 ? 95.676 58.954 87.682 1.00 156.10 149 PHE C O 1
ATOM 1256 N N . CYS B 2 192 ? 94.121 57.876 86.459 1.00 179.69 150 CYS C N 1
ATOM 1257 C CA . CYS B 2 192 ? 94.567 56.536 86.813 1.00 179.69 150 CYS C CA 1
ATOM 1258 C C . CYS B 2 192 ? 95.036 55.826 85.553 1.00 179.69 150 CYS C C 1
ATOM 1259 O O . CYS B 2 192 ? 94.218 55.280 84.807 1.00 179.69 150 CYS C O 1
ATOM 1262 N N . ALA B 2 193 ? 96.347 55.830 85.320 1.00 175.08 151 ALA C N 1
ATOM 1263 C CA . ALA B 2 193 ? 96.883 55.293 84.077 1.00 175.08 151 ALA C CA 1
ATOM 1264 C C . ALA B 2 193 ? 98.088 54.418 84.371 1.00 175.08 151 ALA C C 1
ATOM 1265 O O . ALA B 2 193 ? 98.845 54.658 85.311 1.00 175.08 151 ALA C O 1
ATOM 1267 N N . GLU B 2 194 ? 98.268 53.408 83.524 1.00 167.38 152 GLU C N 1
ATOM 1268 C CA . GLU B 2 194 ? 99.486 52.616 83.569 1.00 167.38 152 GLU C CA 1
ATOM 1269 C C . GLU B 2 194 ? 100.711 53.499 83.408 1.00 167.38 152 GLU C C 1
ATOM 1270 O O . GLU B 2 194 ? 101.617 53.472 84.247 1.00 167.38 152 GLU C O 1
ATOM 1276 N N . ASN B 2 195 ? 100.729 54.317 82.365 1.00 162.11 153 ASN C N 1
ATOM 1277 C CA . ASN B 2 195 ? 101.885 55.132 82.054 1.00 162.11 153 ASN C CA 1
ATOM 1278 C C . ASN B 2 195 ? 101.400 56.459 81.499 1.00 162.11 153 ASN C C 1
ATOM 1279 O O . ASN B 2 195 ? 100.224 56.628 81.170 1.00 162.11 153 ASN C O 1
ATOM 1284 N N . LEU B 2 196 ? 102.316 57.417 81.418 1.00 169.00 154 LEU C N 1
ATOM 1285 C CA . LEU B 2 196 ? 101.974 58.696 80.818 1.00 169.00 154 LEU C CA 1
ATOM 1286 C C . LEU B 2 196 ? 101.706 58.580 79.330 1.00 169.00 154 LEU C C 1
ATOM 1287 O O . LEU B 2 196 ? 100.899 59.353 78.801 1.00 169.00 154 LEU C O 1
ATOM 1292 N N . GLU B 2 197 ? 102.351 57.632 78.650 1.00 172.19 155 GLU C N 1
ATOM 1293 C CA . GLU B 2 197 ? 102.050 57.389 77.248 1.00 172.19 155 GLU C CA 1
ATOM 1294 C C . GLU B 2 197 ? 100.576 57.107 77.043 1.00 172.19 155 GLU C C 1
ATOM 1295 O O . GLU B 2 197 ? 100.020 57.451 75.994 1.00 172.19 155 GLU C O 1
ATOM 1301 N N . GLU B 2 198 ? 99.934 56.502 78.035 1.00 160.87 156 GLU C N 1
ATOM 1302 C CA . GLU B 2 198 ? 98.569 56.053 77.863 1.00 160.87 156 GLU C CA 1
ATOM 1303 C C . GLU B 2 198 ? 97.677 57.223 77.492 1.00 160.87 156 GLU C C 1
ATOM 1304 O O . GLU B 2 198 ? 97.771 58.310 78.066 1.00 160.87 156 GLU C O 1
ATOM 1310 N N . LYS B 2 199 ? 96.841 57.000 76.492 1.00 158.08 157 LYS C N 1
ATOM 1311 C CA . LYS B 2 199 ? 95.856 57.993 76.110 1.00 158.08 157 LYS C CA 1
ATOM 1312 C C . LYS B 2 199 ? 94.900 58.178 77.274 1.00 158.08 157 LYS C C 1
ATOM 1313 O O . LYS B 2 199 ? 94.008 57.352 77.493 1.00 158.08 157 LYS C O 1
ATOM 1319 N N . ILE B 2 200 ? 95.093 59.255 78.027 1.00 165.59 158 ILE C N 1
ATOM 1320 C CA . ILE B 2 200 ? 94.359 59.442 79.271 1.00 165.59 158 ILE C CA 1
ATOM 1321 C C . ILE B 2 200 ? 92.879 59.619 78.963 1.00 165.59 158 ILE C C 1
ATOM 1322 O O . ILE B 2 200 ? 92.473 60.596 78.323 1.00 165.59 158 ILE C O 1
ATOM 1327 N N . HIS B 2 201 ? 92.067 58.669 79.412 1.00 155.92 159 HIS C N 1
ATOM 1328 C CA . HIS B 2 201 ? 90.628 58.803 79.266 1.00 155.92 159 HIS C CA 1
ATOM 1329 C C . HIS B 2 201 ? 90.142 59.967 80.109 1.00 155.92 159 HIS C C 1
ATOM 1330 O O . HIS B 2 201 ? 90.549 60.125 81.263 1.00 155.92 159 HIS C O 1
ATOM 1337 N N . LYS B 2 202 ? 89.262 60.781 79.531 1.00 159.21 160 LYS C N 1
ATOM 1338 C CA . LYS B 2 202 ? 88.660 61.852 80.309 1.00 159.21 160 LYS C CA 1
ATOM 1339 C C . LYS B 2 202 ? 87.900 61.290 81.497 1.00 159.21 160 LYS C C 1
ATOM 1340 O O . LYS B 2 202 ? 87.939 61.868 82.587 1.00 159.21 160 LYS C O 1
ATOM 1346 N N . ARG B 2 203 ? 87.223 60.155 81.314 1.00 162.60 161 ARG C N 1
ATOM 1347 C CA . ARG B 2 203 ? 86.612 59.482 82.451 1.00 162.60 161 ARG C CA 1
ATOM 1348 C C . ARG B 2 203 ? 87.656 59.059 83.469 1.00 162.60 161 ARG C C 1
ATOM 1349 O O . ARG B 2 203 ? 87.430 59.189 84.677 1.00 162.60 161 ARG C O 1
ATOM 1357 N N . ASN B 2 204 ? 88.803 58.562 83.006 1.00 150.90 162 ASN C N 1
ATOM 1358 C CA . ASN B 2 204 ? 89.872 58.125 83.891 1.00 150.90 162 ASN C CA 1
ATOM 1359 C C . ASN B 2 204 ? 90.599 59.285 84.547 1.00 150.90 162 ASN C C 1
ATOM 1360 O O . ASN B 2 204 ? 91.608 59.069 85.226 1.00 150.90 162 ASN C O 1
ATOM 1365 N N . SER B 2 205 ? 90.110 60.509 84.378 1.00 153.34 163 SER C N 1
ATOM 1366 C CA . SER B 2 205 ? 90.859 61.679 84.801 1.00 153.34 163 SER C CA 1
ATOM 1367 C C . SER B 2 205 ? 89.911 62.743 85.335 1.00 153.34 163 SER C C 1
ATOM 1368 O O . SER B 2 205 ? 88.728 62.787 84.993 1.00 153.34 163 SER C O 1
ATOM 1371 N N . VAL B 2 206 ? 90.461 63.609 86.184 1.00 136.11 164 VAL C N 1
ATOM 1372 C CA . VAL B 2 206 ? 89.768 64.766 86.736 1.00 136.11 164 VAL C CA 1
ATOM 1373 C C . VAL B 2 206 ? 90.683 65.967 86.568 1.00 136.11 164 VAL C C 1
ATOM 1374 O O . VAL B 2 206 ? 91.907 65.817 86.528 1.00 136.11 164 VAL C O 1
ATOM 1378 N N . ARG B 2 207 ? 90.111 67.162 86.475 1.00 133.92 165 ARG C N 1
ATOM 1379 C CA . ARG B 2 207 ? 90.893 68.362 86.232 1.00 133.92 165 ARG C CA 1
ATOM 1380 C C . ARG B 2 207 ? 90.436 69.508 87.118 1.00 133.92 165 ARG C C 1
ATOM 1381 O O . ARG B 2 207 ? 89.299 69.526 87.601 1.00 133.92 165 ARG C O 1
ATOM 1389 N N . LEU B 2 208 ? 91.340 70.462 87.320 1.00 134.56 166 LEU C N 1
ATOM 1390 C CA . LEU B 2 208 ? 91.068 71.673 88.077 1.00 134.56 166 LEU C CA 1
ATOM 1391 C C . LEU B 2 208 ? 92.136 72.690 87.707 1.00 134.56 166 LEU C C 1
ATOM 1392 O O . LEU B 2 208 ? 93.257 72.311 87.353 1.00 134.56 166 LEU C O 1
ATOM 1397 N N . VAL B 2 209 ? 91.786 73.972 87.755 1.00 117.17 167 VAL C N 1
ATOM 1398 C CA . VAL B 2 209 ? 92.711 74.999 87.304 1.00 117.17 167 VAL C CA 1
ATOM 1399 C C . VAL B 2 209 ? 93.129 75.859 88.480 1.00 117.17 167 VAL C C 1
ATOM 1400 O O . VAL B 2 209 ? 92.380 76.025 89.449 1.00 117.17 167 VAL C O 1
ATOM 1404 N N . ILE B 2 210 ? 94.333 76.412 88.401 1.00 126.62 168 ILE C N 1
ATOM 1405 C CA . ILE B 2 210 ? 94.861 77.274 89.441 1.00 126.62 168 ILE C CA 1
ATOM 1406 C C . ILE B 2 210 ? 95.583 78.460 88.819 1.00 126.62 168 ILE C C 1
ATOM 1407 O O . ILE B 2 210 ? 96.023 78.436 87.659 1.00 126.62 168 ILE C O 1
ATOM 1412 N N . ARG B 2 211 ? 95.711 79.501 89.634 1.00 138.39 169 ARG C N 1
ATOM 1413 C CA . ARG B 2 211 ? 96.131 80.821 89.205 1.00 138.39 169 ARG C CA 1
ATOM 1414 C C . ARG B 2 211 ? 97.304 81.265 90.059 1.00 138.39 169 ARG C C 1
ATOM 1415 O O . ARG B 2 211 ? 97.351 80.970 91.256 1.00 138.39 169 ARG C O 1
ATOM 1423 N N . LYS B 2 212 ? 98.248 81.970 89.451 1.00 136.48 170 LYS C N 1
ATOM 1424 C CA . LYS B 2 212 ? 99.354 82.565 90.187 1.00 136.48 170 LYS C CA 1
ATOM 1425 C C . LYS B 2 212 ? 99.044 84.041 90.365 1.00 136.48 170 LYS C C 1
ATOM 1426 O O . LYS B 2 212 ? 98.437 84.658 89.485 1.00 136.48 170 LYS C O 1
ATOM 1432 N N . VAL B 2 213 ? 99.423 84.595 91.510 1.00 148.12 171 VAL C N 1
ATOM 1433 C CA . VAL B 2 213 ? 99.114 85.978 91.826 1.00 148.12 171 VAL C CA 1
ATOM 1434 C C . VAL B 2 213 ? 100.338 86.648 92.426 1.00 148.12 171 VAL C C 1
ATOM 1435 O O . VAL B 2 213 ? 101.224 86.001 92.990 1.00 148.12 171 VAL C O 1
ATOM 1439 N N . GLN B 2 214 ? 100.369 87.972 92.298 1.00 139.08 172 GLN C N 1
ATOM 1440 C CA . GLN B 2 214 ? 101.418 88.810 92.854 1.00 139.08 172 GLN C CA 1
ATOM 1441 C C . GLN B 2 214 ? 100.786 89.961 93.624 1.00 139.08 172 GLN C C 1
ATOM 1442 O O . GLN B 2 214 ? 99.673 90.393 93.319 1.00 139.08 172 GLN C O 1
ATOM 1448 N N . TYR B 2 215 ? 101.495 90.447 94.634 1.00 138.72 173 TYR C N 1
ATOM 1449 C CA . TYR B 2 215 ? 100.983 91.500 95.491 1.00 138.72 173 TYR C CA 1
ATOM 1450 C C . TYR B 2 215 ? 102.020 92.593 95.690 1.00 138.72 173 TYR C C 1
ATOM 1451 O O . TYR B 2 215 ? 103.226 92.364 95.587 1.00 138.72 173 TYR C O 1
ATOM 1460 N N . ALA B 2 216 ? 101.523 93.792 95.957 1.00 131.22 174 ALA C N 1
ATOM 1461 C CA . ALA B 2 216 ? 102.375 94.967 95.949 1.00 131.22 174 ALA C CA 1
ATOM 1462 C C . ALA B 2 216 ? 103.462 94.851 97.008 1.00 131.22 174 ALA C C 1
ATOM 1463 O O . ALA B 2 216 ? 103.177 94.484 98.154 1.00 131.22 174 ALA C O 1
ATOM 1465 N N . PRO B 2 217 ? 104.709 95.149 96.663 1.00 145.02 175 PRO C N 1
ATOM 1466 C CA . PRO B 2 217 ? 105.747 95.231 97.690 1.00 145.02 175 PRO C CA 1
ATOM 1467 C C . PRO B 2 217 ? 105.381 96.316 98.685 1.00 145.02 175 PRO C C 1
ATOM 1468 O O . PRO B 2 217 ? 104.857 97.368 98.316 1.00 145.02 175 PRO C O 1
ATOM 1472 N N . GLU B 2 218 ? 105.662 96.047 99.960 1.00 179.27 176 GLU C N 1
ATOM 1473 C CA . GLU B 2 218 ? 105.202 96.942 101.014 1.00 179.27 176 GLU C CA 1
ATOM 1474 C C . GLU B 2 218 ? 105.756 98.340 100.821 1.00 179.27 176 GLU C C 1
ATOM 1475 O O . GLU B 2 218 ? 105.026 99.328 100.961 1.00 179.27 176 GLU C O 1
ATOM 1481 N N . ARG B 2 219 ? 107.032 98.448 100.470 1.00 171.10 177 ARG C N 1
ATOM 1482 C CA . ARG B 2 219 ? 107.612 99.750 100.249 1.00 171.10 177 ARG C CA 1
ATOM 1483 C C . ARG B 2 219 ? 107.110 100.286 98.927 1.00 171.10 177 ARG C C 1
ATOM 1484 O O . ARG B 2 219 ? 107.375 99.678 97.880 1.00 171.10 177 ARG C O 1
ATOM 1492 N N . PRO B 2 220 ? 106.387 101.399 98.927 1.00 182.75 178 PRO C N 1
ATOM 1493 C CA . PRO B 2 220 ? 105.983 102.006 97.660 1.00 182.75 178 PRO C CA 1
ATOM 1494 C C . PRO B 2 220 ? 107.203 102.467 96.890 1.00 182.75 178 PRO C C 1
ATOM 1495 O O . PRO B 2 220 ? 108.225 102.835 97.473 1.00 182.75 178 PRO C O 1
ATOM 1499 N N . GLY B 2 221 ? 107.096 102.429 95.568 1.00 167.44 179 GLY C N 1
ATOM 1500 C CA . GLY B 2 221 ? 108.186 102.836 94.738 1.00 167.44 179 GLY C CA 1
ATOM 1501 C C . GLY B 2 221 ? 108.304 104.343 94.664 1.00 167.44 179 GLY C C 1
ATOM 1502 O O . GLY B 2 221 ? 107.324 105.081 94.827 1.00 167.44 179 GLY C O 1
ATOM 1503 N N . PRO B 2 222 ? 109.517 104.816 94.403 1.00 163.52 180 PRO C N 1
ATOM 1504 C CA . PRO B 2 222 ? 109.716 106.253 94.239 1.00 163.52 180 PRO C CA 1
ATOM 1505 C C . PRO B 2 222 ? 108.935 106.755 93.045 1.00 163.52 180 PRO C C 1
ATOM 1506 O O . PRO B 2 222 ? 108.671 106.023 92.092 1.00 163.52 180 PRO C O 1
ATOM 1510 N N . GLN B 2 223 ? 108.564 108.014 93.113 1.00 163.83 181 GLN C N 1
ATOM 1511 C CA . GLN B 2 223 ? 107.759 108.609 92.066 1.00 163.83 181 GLN C CA 1
ATOM 1512 C C . GLN B 2 223 ? 108.467 108.487 90.721 1.00 163.83 181 GLN C C 1
ATOM 1513 O O . GLN B 2 223 ? 109.614 108.937 90.588 1.00 163.83 181 GLN C O 1
ATOM 1519 N N . PRO B 2 224 ? 107.854 107.862 89.729 1.00 157.69 182 PRO C N 1
ATOM 1520 C CA . PRO B 2 224 ? 108.427 107.883 88.382 1.00 157.69 182 PRO C CA 1
ATOM 1521 C C . PRO B 2 224 ? 108.043 109.157 87.655 1.00 157.69 182 PRO C C 1
ATOM 1522 O O . PRO B 2 224 ? 106.872 109.543 87.650 1.00 157.69 182 PRO C O 1
ATOM 1526 N N . THR B 2 225 ? 109.020 109.827 87.053 1.00 170.44 183 THR C N 1
ATOM 1527 C CA . THR B 2 225 ? 108.809 111.102 86.385 1.00 170.44 183 THR C CA 1
ATOM 1528 C C . THR B 2 225 ? 109.486 111.080 85.024 1.00 170.44 183 THR C C 1
ATOM 1529 O O . THR B 2 225 ? 110.361 110.252 84.767 1.00 170.44 183 THR C O 1
ATOM 1533 N N . ALA B 2 226 ? 109.073 111.989 84.147 1.00 161.47 184 ALA C N 1
ATOM 1534 C CA . ALA B 2 226 ? 109.742 112.094 82.860 1.00 161.47 184 ALA C CA 1
ATOM 1535 C C . ALA B 2 226 ? 109.569 113.503 82.318 1.00 161.47 184 ALA C C 1
ATOM 1536 O O . ALA B 2 226 ? 108.466 114.054 82.336 1.00 161.47 184 ALA C O 1
ATOM 1538 N N . GLU B 2 227 ? 110.666 114.077 81.839 1.00 172.68 185 GLU C N 1
ATOM 1539 C CA . GLU B 2 227 ? 110.655 115.428 81.308 1.00 172.68 185 GLU C CA 1
ATOM 1540 C C . GLU B 2 227 ? 111.336 115.441 79.948 1.00 172.68 185 GLU C C 1
ATOM 1541 O O . GLU B 2 227 ? 112.288 114.697 79.698 1.00 172.68 185 GLU C O 1
ATOM 1547 N N . THR B 2 228 ? 110.831 116.299 79.066 1.00 184.14 186 THR C N 1
ATOM 1548 C CA . THR B 2 228 ? 111.384 116.443 77.730 1.00 184.14 186 THR C CA 1
ATOM 1549 C C . THR B 2 228 ? 111.501 117.918 77.396 1.00 184.14 186 THR C C 1
ATOM 1550 O O . THR B 2 228 ? 110.946 118.775 78.085 1.00 184.14 186 THR C O 1
ATOM 1554 N N . THR B 2 229 ? 112.237 118.200 76.330 1.00 200.36 187 THR C N 1
ATOM 1555 C CA . THR B 2 229 ? 112.334 119.543 75.781 1.00 200.36 187 THR C CA 1
ATOM 1556 C C . THR B 2 229 ? 112.460 119.413 74.273 1.00 200.36 187 THR C C 1
ATOM 1557 O O . THR B 2 229 ? 113.541 119.104 73.762 1.00 200.36 187 THR C O 1
ATOM 1561 N N . ARG B 2 230 ? 111.362 119.647 73.568 1.00 207.27 188 ARG C N 1
ATOM 1562 C CA . ARG B 2 230 ? 111.315 119.482 72.124 1.00 207.27 188 ARG C CA 1
ATOM 1563 C C . ARG B 2 230 ? 111.685 120.793 71.446 1.00 207.27 188 ARG C C 1
ATOM 1564 O O . ARG B 2 230 ? 111.013 121.812 71.638 1.00 207.27 188 ARG C O 1
ATOM 1572 N N . GLN B 2 231 ? 112.749 120.756 70.654 1.00 223.53 189 GLN C N 1
ATOM 1573 C CA . GLN B 2 231 ? 113.182 121.886 69.846 1.00 223.53 189 GLN C CA 1
ATOM 1574 C C . GLN B 2 231 ? 112.361 121.919 68.567 1.00 223.53 189 GLN C C 1
ATOM 1575 O O . GLN B 2 231 ? 111.795 120.899 68.160 1.00 223.53 189 GLN C O 1
ATOM 1581 N N . PHE B 2 232 ? 112.276 123.090 67.958 1.00 225.16 190 PHE C N 1
ATOM 1582 C CA . PHE B 2 232 ? 111.656 123.222 66.656 1.00 225.16 190 PHE C CA 1
ATOM 1583 C C . PHE B 2 232 ? 112.543 124.044 65.735 1.00 225.16 190 PHE C C 1
ATOM 1584 O O . PHE B 2 232 ? 113.221 124.984 66.158 1.00 225.16 190 PHE C O 1
ATOM 1592 N N . LEU B 2 233 ? 112.540 123.669 64.458 1.00 252.55 191 LEU C N 1
ATOM 1593 C CA . LEU B 2 233 ? 113.289 124.427 63.466 1.00 252.55 191 LEU C CA 1
ATOM 1594 C C . LEU B 2 233 ? 112.745 125.846 63.357 1.00 252.55 191 LEU C C 1
ATOM 1595 O O . LEU B 2 233 ? 113.488 126.798 63.095 1.00 252.55 191 LEU C O 1
ATOM 1600 N N . MET B 2 234 ? 111.440 126.005 63.572 1.00 246.04 192 MET C N 1
ATOM 1601 C CA . MET B 2 234 ? 110.796 127.309 63.511 1.00 246.04 192 MET C CA 1
ATOM 1602 C C . MET B 2 234 ? 110.792 128.036 64.849 1.00 246.04 192 MET C C 1
ATOM 1603 O O . MET B 2 234 ? 110.433 129.217 64.891 1.00 246.04 192 MET C O 1
ATOM 1608 N N . SER B 2 235 ? 111.161 127.345 65.922 1.00 243.08 193 SER C N 1
ATOM 1609 C CA . SER B 2 235 ? 111.147 127.952 67.248 1.00 243.08 193 SER C CA 1
ATOM 1610 C C . SER B 2 235 ? 112.552 128.286 67.718 1.00 243.08 193 SER C C 1
ATOM 1611 O O . SER B 2 235 ? 113.418 127.413 67.764 1.00 243.08 193 SER C O 1
ATOM 1614 N N . ASP B 2 236 ? 112.781 129.545 68.072 1.00 252.83 194 ASP C N 1
ATOM 1615 C CA . ASP B 2 236 ? 114.091 129.949 68.563 1.00 252.83 194 ASP C CA 1
ATOM 1616 C C . ASP B 2 236 ? 114.426 129.175 69.822 1.00 252.83 194 ASP C C 1
ATOM 1617 O O . ASP B 2 236 ? 115.527 128.640 69.953 1.00 252.83 194 ASP C O 1
ATOM 1622 N N . LYS B 2 237 ? 113.479 129.103 70.751 1.00 228.03 195 LYS C N 1
ATOM 1623 C CA . LYS B 2 237 ? 113.694 128.328 71.967 1.00 228.03 195 LYS C CA 1
ATOM 1624 C C . LYS B 2 237 ? 112.763 127.130 71.964 1.00 228.03 195 LYS C C 1
ATOM 1625 O O . LYS B 2 237 ? 111.693 127.174 71.358 1.00 228.03 195 LYS C O 1
ATOM 1631 N N . PRO B 2 238 ? 113.167 126.046 72.636 1.00 224.43 196 PRO C N 1
ATOM 1632 C CA . PRO B 2 238 ? 112.336 124.844 72.556 1.00 224.43 196 PRO C CA 1
ATOM 1633 C C . PRO B 2 238 ? 111.188 124.838 73.556 1.00 224.43 196 PRO C C 1
ATOM 1634 O O . PRO B 2 238 ? 111.239 125.458 74.620 1.00 224.43 196 PRO C O 1
ATOM 1638 N N . LEU B 2 239 ? 110.134 124.119 73.179 1.00 216.14 197 LEU C N 1
ATOM 1639 C CA . LEU B 2 239 ? 109.075 123.716 74.095 1.00 216.14 197 LEU C CA 1
ATOM 1640 C C . LEU B 2 239 ? 109.681 122.840 75.178 1.00 216.14 197 LEU C C 1
ATOM 1641 O O . LEU B 2 239 ? 110.577 122.044 74.893 1.00 216.14 197 LEU C O 1
ATOM 1646 N N . HIS B 2 240 ? 109.191 122.964 76.405 1.00 202.86 198 HIS C N 1
ATOM 1647 C CA . HIS B 2 240 ? 109.624 122.083 77.479 1.00 202.86 198 HIS C CA 1
ATOM 1648 C C . HIS B 2 240 ? 108.415 121.485 78.178 1.00 202.86 198 HIS C C 1
ATOM 1649 O O . HIS B 2 240 ? 107.439 122.187 78.456 1.00 202.86 198 HIS C O 1
ATOM 1656 N N . LEU B 2 241 ? 108.489 120.188 78.453 1.00 185.42 199 LEU C N 1
ATOM 1657 C CA . LEU B 2 241 ? 107.411 119.421 79.055 1.00 185.42 199 LEU C CA 1
ATOM 1658 C C . LEU B 2 241 ? 107.949 118.687 80.267 1.00 185.42 199 LEU C C 1
ATOM 1659 O O . LEU B 2 241 ? 109.103 118.251 80.269 1.00 185.42 199 LEU C O 1
ATOM 1664 N N . GLU B 2 242 ? 107.110 118.543 81.283 1.00 188.90 200 GLU C N 1
ATOM 1665 C CA . GLU B 2 242 ? 107.409 117.760 82.467 1.00 188.90 200 GLU C CA 1
ATOM 1666 C C . GLU B 2 242 ? 106.144 117.026 82.882 1.00 188.90 200 GLU C C 1
ATOM 1667 O O . GLU B 2 242 ? 105.060 117.615 82.903 1.00 188.90 200 GLU C O 1
ATOM 1673 N N . ALA B 2 243 ? 106.274 115.746 83.217 1.00 151.42 201 ALA C N 1
ATOM 1674 C CA . ALA B 2 243 ? 105.142 114.981 83.703 1.00 151.42 201 ALA C CA 1
ATOM 1675 C C . ALA B 2 243 ? 105.599 114.108 84.854 1.00 151.42 201 ALA C C 1
ATOM 1676 O O . ALA B 2 243 ? 106.742 113.641 84.891 1.00 151.42 201 ALA C O 1
ATOM 1678 N N . SER B 2 244 ? 104.688 113.891 85.793 1.00 145.86 202 SER C N 1
ATOM 1679 C CA . SER B 2 244 ? 105.003 113.131 86.986 1.00 145.86 202 SER C CA 1
ATOM 1680 C C . SER B 2 244 ? 103.718 112.555 87.548 1.00 145.86 202 SER C C 1
ATOM 1681 O O . SER B 2 244 ? 102.620 112.989 87.205 1.00 145.86 202 SER C O 1
ATOM 1684 N N . LEU B 2 245 ? 103.866 111.573 88.423 1.00 151.55 203 LEU C N 1
ATOM 1685 C CA . LEU B 2 245 ? 102.724 110.938 89.057 1.00 151.55 203 LEU C CA 1
ATOM 1686 C C . LEU B 2 245 ? 102.816 111.088 90.569 1.00 151.55 203 LEU C C 1
ATOM 1687 O O . LEU B 2 245 ? 103.881 111.355 91.125 1.00 151.55 203 LEU C O 1
ATOM 1692 N N . ASP B 2 246 ? 101.674 110.924 91.234 1.00 153.20 204 ASP C N 1
ATOM 1693 C CA . ASP B 2 246 ? 101.658 111.085 92.683 1.00 153.20 204 ASP C CA 1
ATOM 1694 C C . ASP B 2 246 ? 102.527 110.048 93.382 1.00 153.20 204 ASP C C 1
ATOM 1695 O O . ASP B 2 246 ? 103.259 110.388 94.317 1.00 153.20 204 ASP C O 1
ATOM 1700 N N . LYS B 2 247 ? 102.476 108.795 92.947 1.00 138.98 205 LYS C N 1
ATOM 1701 C CA . LYS B 2 247 ? 103.301 107.754 93.541 1.00 138.98 205 LYS C CA 1
ATOM 1702 C C . LYS B 2 247 ? 103.667 106.765 92.447 1.00 138.98 205 LYS C C 1
ATOM 1703 O O . LYS B 2 247 ? 103.402 106.994 91.266 1.00 138.98 205 LYS C O 1
ATOM 1709 N N . GLU B 2 248 ? 104.296 105.666 92.842 1.00 143.18 206 GLU C N 1
ATOM 1710 C CA . GLU B 2 248 ? 104.626 104.642 91.867 1.00 143.18 206 GLU C CA 1
ATOM 1711 C C . GLU B 2 248 ? 103.718 103.433 91.963 1.00 143.18 206 GLU C C 1
ATOM 1712 O O . GLU B 2 248 ? 103.319 102.880 90.933 1.00 143.18 206 GLU C O 1
ATOM 1718 N N . ILE B 2 249 ? 103.381 103.008 93.169 1.00 130.26 207 ILE C N 1
ATOM 1719 C CA . ILE B 2 249 ? 102.534 101.846 93.372 1.00 130.26 207 ILE C CA 1
ATOM 1720 C C . ILE B 2 249 ? 101.093 102.317 93.299 1.00 130.26 207 ILE C C 1
ATOM 1721 O O . ILE B 2 249 ? 100.792 103.466 93.645 1.00 130.26 207 ILE C O 1
ATOM 1726 N N . TYR B 2 250 ? 100.210 101.454 92.813 1.00 133.15 208 TYR C N 1
ATOM 1727 C CA . TYR B 2 250 ? 98.806 101.786 92.655 1.00 133.15 208 TYR C CA 1
ATOM 1728 C C . TYR B 2 250 ? 97.949 100.543 92.790 1.00 133.15 208 TYR C C 1
ATOM 1729 O O . TYR B 2 250 ? 98.417 99.418 92.606 1.00 133.15 208 TYR C O 1
ATOM 1738 N N . TYR B 2 251 ? 96.687 100.760 93.110 1.00 127.28 209 TYR C N 1
ATOM 1739 C CA . TYR B 2 251 ? 95.726 99.679 93.207 1.00 127.28 209 TYR C CA 1
ATOM 1740 C C . TYR B 2 251 ? 94.663 99.842 92.137 1.00 127.28 209 TYR C C 1
ATOM 1741 O O . TYR B 2 251 ? 94.323 100.951 91.730 1.00 127.28 209 TYR C O 1
ATOM 1750 N N . HIS B 2 252 ? 94.171 98.718 91.646 1.00 131.09 210 HIS C N 1
ATOM 1751 C CA . HIS B 2 252 ? 93.166 98.775 90.602 1.00 131.09 210 HIS C CA 1
ATOM 1752 C C . HIS B 2 252 ? 91.942 99.466 91.167 1.00 131.09 210 HIS C C 1
ATOM 1753 O O . HIS B 2 252 ? 91.650 99.340 92.357 1.00 131.09 210 HIS C O 1
ATOM 1760 N N . GLY B 2 253 ? 91.256 100.236 90.345 1.00 134.91 211 GLY C N 1
ATOM 1761 C CA . GLY B 2 253 ? 90.057 100.890 90.808 1.00 134.91 211 GLY C CA 1
ATOM 1762 C C . GLY B 2 253 ? 90.289 102.167 91.575 1.00 134.91 211 GLY C C 1
ATOM 1763 O O . GLY B 2 253 ? 89.331 102.915 91.802 1.00 134.91 211 GLY C O 1
ATOM 1764 N N . GLU B 2 254 ? 91.518 102.434 91.995 1.00 135.91 212 GLU C N 1
ATOM 1765 C CA . GLU B 2 254 ? 91.717 103.760 92.563 1.00 135.91 212 GLU C CA 1
ATOM 1766 C C . GLU B 2 254 ? 92.409 104.670 91.559 1.00 135.91 212 GLU C C 1
ATOM 1767 O O . GLU B 2 254 ? 93.294 104.228 90.825 1.00 135.91 212 GLU C O 1
ATOM 1773 N N . PRO B 2 255 ? 92.007 105.931 91.534 1.00 125.87 213 PRO C N 1
ATOM 1774 C CA . PRO B 2 255 ? 92.490 106.841 90.496 1.00 125.87 213 PRO C CA 1
ATOM 1775 C C . PRO B 2 255 ? 93.973 107.123 90.625 1.00 125.87 213 PRO C C 1
ATOM 1776 O O . PRO B 2 255 ? 94.530 107.123 91.722 1.00 125.87 213 PRO C O 1
ATOM 1780 N N . ILE B 2 256 ? 94.604 107.382 89.488 1.00 126.61 214 ILE C N 1
ATOM 1781 C CA . ILE B 2 256 ? 95.999 107.789 89.431 1.00 126.61 214 ILE C CA 1
ATOM 1782 C C . ILE B 2 256 ? 96.033 109.258 89.055 1.00 126.61 214 ILE C C 1
ATOM 1783 O O . ILE B 2 256 ? 95.254 109.707 88.205 1.00 126.61 214 ILE C O 1
ATOM 1788 N N . SER B 2 257 ? 96.905 110.013 89.710 1.00 149.80 215 SER C N 1
ATOM 1789 C CA . SER B 2 257 ? 96.979 111.453 89.518 1.00 149.80 215 SER C CA 1
ATOM 1790 C C . SER B 2 257 ? 98.318 111.822 88.897 1.00 149.80 215 SER C C 1
ATOM 1791 O O . SER B 2 257 ? 99.377 111.522 89.460 1.00 149.80 215 SER C O 1
ATOM 1794 N N . VAL B 2 258 ? 98.261 112.508 87.769 1.00 145.08 216 VAL C N 1
ATOM 1795 C CA . VAL B 2 258 ? 99.438 112.967 87.049 1.00 145.08 216 VAL C CA 1
ATOM 1796 C C . VAL B 2 258 ? 99.471 114.481 87.160 1.00 145.08 216 VAL C C 1
ATOM 1797 O O . VAL B 2 258 ? 98.456 115.159 86.972 1.00 145.08 216 VAL C O 1
ATOM 1801 N N . ASN B 2 259 ? 100.632 115.015 87.494 1.00 156.77 217 ASN C N 1
ATOM 1802 C CA . ASN B 2 259 ? 100.877 116.429 87.290 1.00 156.77 217 ASN C CA 1
ATOM 1803 C C . ASN B 2 259 ? 101.659 116.607 86.003 1.00 156.77 217 ASN C C 1
ATOM 1804 O O . ASN B 2 259 ? 102.475 115.754 85.636 1.00 156.77 217 ASN C O 1
ATOM 1809 N N . VAL B 2 260 ? 101.391 117.702 85.310 1.00 155.49 218 VAL C N 1
ATOM 1810 C CA . VAL B 2 260 ? 102.147 118.081 84.128 1.00 155.49 218 VAL C CA 1
ATOM 1811 C C . VAL B 2 260 ? 102.442 119.566 84.215 1.00 155.49 218 VAL C C 1
ATOM 1812 O O . VAL B 2 260 ? 101.596 120.348 84.658 1.00 155.49 218 VAL C O 1
ATOM 1816 N N . HIS B 2 261 ? 103.651 119.945 83.826 1.00 168.15 219 HIS C N 1
ATOM 1817 C CA . HIS B 2 261 ? 104.011 121.344 83.666 1.00 168.15 219 HIS C CA 1
ATOM 1818 C C . HIS B 2 261 ? 104.556 121.523 82.262 1.00 168.15 219 HIS C C 1
ATOM 1819 O O . HIS B 2 261 ? 105.176 120.612 81.707 1.00 168.15 219 HIS C O 1
ATOM 1826 N N . VAL B 2 262 ? 104.288 122.682 81.682 1.00 187.97 220 VAL C N 1
ATOM 1827 C CA . VAL B 2 262 ? 104.635 123.002 80.308 1.00 187.97 220 VAL C CA 1
ATOM 1828 C C . VAL B 2 262 ? 105.233 124.395 80.312 1.00 187.97 220 VAL C C 1
ATOM 1829 O O . VAL B 2 262 ? 104.715 125.294 80.985 1.00 187.97 220 VAL C O 1
ATOM 1833 N N . THR B 2 263 ? 106.307 124.579 79.567 1.00 199.21 221 THR C N 1
ATOM 1834 C CA . THR B 2 263 ? 106.777 125.908 79.208 1.00 199.21 221 THR C CA 1
ATOM 1835 C C . THR B 2 263 ? 106.675 125.970 77.690 1.00 199.21 221 THR C C 1
ATOM 1836 O O . THR B 2 263 ? 107.393 125.257 76.979 1.00 199.21 221 THR C O 1
ATOM 1840 N N . ASN B 2 264 ? 105.768 126.816 77.210 1.00 208.04 222 ASN C N 1
ATOM 1841 C CA . ASN B 2 264 ? 105.495 126.996 75.790 1.00 208.04 222 ASN C CA 1
ATOM 1842 C C . ASN B 2 264 ? 105.880 128.419 75.428 1.00 208.04 222 ASN C C 1
ATOM 1843 O O . ASN B 2 264 ? 105.035 129.305 75.324 1.00 208.04 222 ASN C O 1
ATOM 1848 N N . ASN B 2 265 ? 107.168 128.625 75.200 1.00 231.83 223 ASN C N 1
ATOM 1849 C CA . ASN B 2 265 ? 107.684 129.941 74.879 1.00 231.83 223 ASN C CA 1
ATOM 1850 C C . ASN B 2 265 ? 108.196 130.010 73.451 1.00 231.83 223 ASN C C 1
ATOM 1851 O O . ASN B 2 265 ? 108.990 130.896 73.119 1.00 231.83 223 ASN C O 1
ATOM 1856 N N . THR B 2 266 ? 107.747 129.094 72.602 1.00 229.76 224 THR C N 1
ATOM 1857 C CA . THR B 2 266 ? 108.123 129.036 71.205 1.00 229.76 224 THR C CA 1
ATOM 1858 C C . THR B 2 266 ? 107.322 130.058 70.409 1.00 229.76 224 THR C C 1
ATOM 1859 O O . THR B 2 266 ? 106.724 130.986 70.956 1.00 229.76 224 THR C O 1
ATOM 1863 N N . ASN B 2 267 ? 107.337 129.903 69.089 1.00 239.09 225 ASN C N 1
ATOM 1864 C CA . ASN B 2 267 ? 106.386 130.596 68.236 1.00 239.09 225 ASN C CA 1
ATOM 1865 C C . ASN B 2 267 ? 105.062 129.855 68.121 1.00 239.09 225 ASN C C 1
ATOM 1866 O O . ASN B 2 267 ? 104.109 130.398 67.551 1.00 239.09 225 ASN C O 1
ATOM 1871 N N . LYS B 2 268 ? 104.979 128.640 68.659 1.00 221.41 226 LYS C N 1
ATOM 1872 C CA . LYS B 2 268 ? 103.816 127.791 68.471 1.00 221.41 226 LYS C CA 1
ATOM 1873 C C . LYS B 2 268 ? 103.126 127.520 69.803 1.00 221.41 226 LYS C C 1
ATOM 1874 O O . LYS B 2 268 ? 103.672 127.761 70.881 1.00 221.41 226 LYS C O 1
ATOM 1880 N N . THR B 2 269 ? 101.907 126.999 69.717 1.00 198.07 227 THR C N 1
ATOM 1881 C CA . THR B 2 269 ? 101.070 126.780 70.888 1.00 198.07 227 THR C CA 1
ATOM 1882 C C . THR B 2 269 ? 100.942 125.296 71.171 1.00 198.07 227 THR C C 1
ATOM 1883 O O . THR B 2 269 ? 101.216 124.466 70.300 1.00 198.07 227 THR C O 1
ATOM 1887 N N . VAL B 2 270 ? 100.525 124.972 72.389 1.00 183.28 228 VAL C N 1
ATOM 1888 C CA . VAL B 2 270 ? 100.083 123.624 72.712 1.00 183.28 228 VAL C CA 1
ATOM 1889 C C . VAL B 2 270 ? 98.566 123.632 72.631 1.00 183.28 228 VAL C C 1
ATOM 1890 O O . VAL B 2 270 ? 97.888 124.125 73.535 1.00 183.28 228 VAL C O 1
ATOM 1894 N N . LYS B 2 271 ? 98.033 123.100 71.538 1.00 191.06 229 LYS C N 1
ATOM 1895 C CA . LYS B 2 271 ? 96.603 123.172 71.292 1.00 191.06 229 LYS C CA 1
ATOM 1896 C C . LYS B 2 271 ? 95.805 122.264 72.211 1.00 191.06 229 LYS C C 1
ATOM 1897 O O . LYS B 2 271 ? 95.028 122.757 73.036 1.00 191.06 229 LYS C O 1
ATOM 1903 N N . LYS B 2 272 ? 95.991 120.954 72.106 1.00 181.46 230 LYS C N 1
ATOM 1904 C CA . LYS B 2 272 ? 95.194 120.028 72.890 1.00 181.46 230 LYS C CA 1
ATOM 1905 C C . LYS B 2 272 ? 96.131 119.035 73.548 1.00 181.46 230 LYS C C 1
ATOM 1906 O O . LYS B 2 272 ? 97.274 118.862 73.118 1.00 181.46 230 LYS C O 1
ATOM 1912 N N . ILE B 2 273 ? 95.655 118.416 74.620 1.00 170.16 231 ILE C N 1
ATOM 1913 C CA . ILE B 2 273 ? 96.471 117.515 75.414 1.00 170.16 231 ILE C CA 1
ATOM 1914 C C . ILE B 2 273 ? 95.682 116.242 75.681 1.00 170.16 231 ILE C C 1
ATOM 1915 O O . ILE B 2 273 ? 94.514 116.287 76.095 1.00 170.16 231 ILE C O 1
ATOM 1920 N N . LYS B 2 274 ? 96.321 115.108 75.435 1.00 161.64 232 LYS C N 1
ATOM 1921 C CA . LYS B 2 274 ? 95.658 113.816 75.461 1.00 161.64 232 LYS C CA 1
ATOM 1922 C C . LYS B 2 274 ? 96.354 112.981 76.524 1.00 161.64 232 LYS C C 1
ATOM 1923 O O . LYS B 2 274 ? 97.583 113.002 76.621 1.00 161.64 232 LYS C O 1
ATOM 1929 N N . ILE B 2 275 ? 95.586 112.254 77.316 1.00 148.46 233 ILE C N 1
ATOM 1930 C CA . ILE B 2 275 ? 96.133 111.456 78.397 1.00 148.46 233 ILE C CA 1
ATOM 1931 C C . ILE B 2 275 ? 95.760 110.005 78.175 1.00 148.46 233 ILE C C 1
ATOM 1932 O O . ILE B 2 275 ? 94.574 109.659 78.129 1.00 148.46 233 ILE C O 1
ATOM 1937 N N . SER B 2 276 ? 96.773 109.151 78.067 1.00 142.88 234 SER C N 1
ATOM 1938 C CA . SER B 2 276 ? 96.537 107.760 77.721 1.00 142.88 234 SER C CA 1
ATOM 1939 C C . SER B 2 276 ? 97.256 106.849 78.695 1.00 142.88 234 SER C C 1
ATOM 1940 O O . SER B 2 276 ? 98.483 106.757 78.671 1.00 142.88 234 SER C O 1
ATOM 1943 N N . VAL B 2 277 ? 96.495 106.172 79.540 1.00 134.80 235 VAL C N 1
ATOM 1944 C CA . VAL B 2 277 ? 97.020 105.040 80.284 1.00 134.80 235 VAL C CA 1
ATOM 1945 C C . VAL B 2 277 ? 96.905 103.841 79.365 1.00 134.80 235 VAL C C 1
ATOM 1946 O O . VAL B 2 277 ? 95.803 103.502 78.912 1.00 134.80 235 VAL C O 1
ATOM 1950 N N . ARG B 2 278 ? 98.039 103.217 79.087 1.00 133.76 236 ARG C N 1
ATOM 1951 C CA . ARG B 2 278 ? 98.165 102.188 78.080 1.00 133.76 236 ARG C CA 1
ATOM 1952 C C . ARG B 2 278 ? 98.795 100.949 78.684 1.00 133.76 236 ARG C C 1
ATOM 1953 O O . ARG B 2 278 ? 99.616 101.031 79.611 1.00 133.76 236 ARG C O 1
ATOM 1961 N N . GLN B 2 279 ? 98.429 99.816 78.111 1.00 137.69 237 GLN C N 1
ATOM 1962 C CA . GLN B 2 279 ? 98.760 98.501 78.627 1.00 137.69 237 GLN C CA 1
ATOM 1963 C C . GLN B 2 279 ? 99.818 97.878 77.732 1.00 137.69 237 GLN C C 1
ATOM 1964 O O . GLN B 2 279 ? 99.500 97.335 76.670 1.00 137.69 237 GLN C O 1
ATOM 1970 N N . TYR B 2 280 ? 101.071 97.957 78.153 1.00 137.77 238 TYR C N 1
ATOM 1971 C CA . TYR B 2 280 ? 102.156 97.335 77.411 1.00 137.77 238 TYR C CA 1
ATOM 1972 C C . TYR B 2 280 ? 102.143 95.855 77.752 1.00 137.77 238 TYR C C 1
ATOM 1973 O O . TYR B 2 280 ? 102.656 95.432 78.793 1.00 137.77 238 TYR C O 1
ATOM 1982 N N . ALA B 2 281 ? 101.518 95.074 76.877 1.00 150.04 239 ALA C N 1
ATOM 1983 C CA . ALA B 2 281 ? 101.447 93.628 76.993 1.00 150.04 239 ALA C CA 1
ATOM 1984 C C . ALA B 2 281 ? 102.363 93.019 75.948 1.00 150.04 239 ALA C C 1
ATOM 1985 O O . ALA B 2 281 ? 102.153 93.206 74.746 1.00 150.04 239 ALA C O 1
ATOM 1987 N N . ASP B 2 282 ? 103.376 92.302 76.405 1.00 163.65 240 ASP C N 1
ATOM 1988 C CA . ASP B 2 282 ? 104.356 91.691 75.526 1.00 163.65 240 ASP C CA 1
ATOM 1989 C C . ASP B 2 282 ? 104.256 90.179 75.633 1.00 163.65 240 ASP C C 1
ATOM 1990 O O . ASP B 2 282 ? 104.091 89.632 76.728 1.00 163.65 240 ASP C O 1
ATOM 1995 N N . ILE B 2 283 ? 104.341 89.514 74.489 1.00 155.51 241 ILE C N 1
ATOM 1996 C CA . ILE B 2 283 ? 104.155 88.076 74.390 1.00 155.51 241 ILE C CA 1
ATOM 1997 C C . ILE B 2 283 ? 105.355 87.487 73.666 1.00 155.51 241 ILE C C 1
ATOM 1998 O O . ILE B 2 283 ? 105.970 88.153 72.827 1.00 155.51 241 ILE C O 1
ATOM 2003 N N . CYS B 2 284 ? 105.693 86.244 73.995 1.00 162.23 242 CYS C N 1
ATOM 2004 C CA . CYS B 2 284 ? 106.865 85.575 73.446 1.00 162.23 242 CYS C CA 1
ATOM 2005 C C . CYS B 2 284 ? 106.511 84.199 72.901 1.00 162.23 242 CYS C C 1
ATOM 2006 O O . CYS B 2 284 ? 107.233 83.225 73.115 1.00 162.23 242 CYS C O 1
ATOM 2009 N N . LEU B 2 285 ? 105.393 84.105 72.181 1.00 158.02 243 LEU C N 1
ATOM 2010 C CA . LEU B 2 285 ? 104.934 82.810 71.689 1.00 158.02 243 LEU C CA 1
ATOM 2011 C C . LEU B 2 285 ? 105.955 82.195 70.744 1.00 158.02 243 LEU C C 1
ATOM 2012 O O . LEU B 2 285 ? 106.235 80.994 70.805 1.00 158.02 243 LEU C O 1
ATOM 2017 N N . PHE B 2 286 ? 106.520 83.005 69.861 1.00 145.57 244 PHE C N 1
ATOM 2018 C CA . PHE B 2 286 ? 107.709 82.628 69.119 1.00 145.57 244 PHE C CA 1
ATOM 2019 C C . PHE B 2 286 ? 108.796 83.670 69.25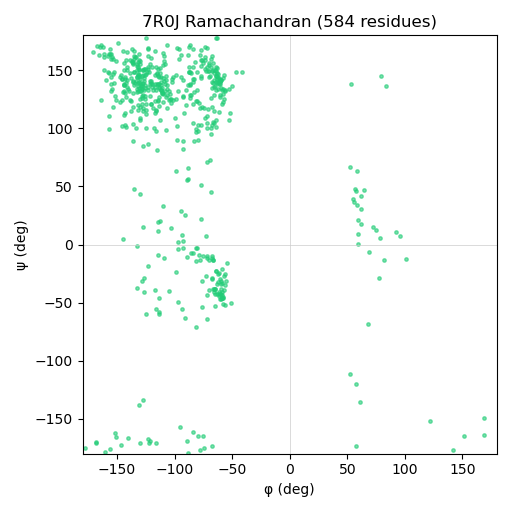7 1.00 145.57 244 PHE C C 1
ATOM 2020 O O . PHE B 2 286 ? 109.982 83.339 69.177 1.00 145.57 244 PHE C O 1
ATOM 2028 N N . ASN B 2 287 ? 108.395 84.919 69.465 1.00 168.41 245 ASN C N 1
ATOM 2029 C CA . ASN B 2 287 ? 109.303 86.020 69.736 1.00 168.41 245 ASN C CA 1
ATOM 2030 C C . ASN B 2 287 ? 108.518 87.143 70.395 1.00 168.41 245 ASN C C 1
ATOM 2031 O O . ASN B 2 287 ? 107.313 87.007 70.629 1.00 168.41 245 ASN C O 1
ATOM 2036 N N . THR B 2 288 ? 109.186 88.254 70.688 1.00 181.00 246 THR C N 1
ATOM 2037 C CA . THR B 2 288 ? 108.525 89.375 71.340 1.00 181.00 246 THR C CA 1
ATOM 2038 C C . THR B 2 288 ? 107.439 89.959 70.448 1.00 181.00 246 THR C C 1
ATOM 2039 O O . THR B 2 288 ? 107.490 89.851 69.220 1.00 181.00 246 THR C O 1
ATOM 2043 N N . ALA B 2 289 ? 106.434 90.557 71.081 1.00 169.15 247 ALA C N 1
ATOM 2044 C CA . ALA B 2 289 ? 105.389 91.294 70.377 1.00 169.15 247 ALA C CA 1
ATOM 2045 C C . ALA B 2 289 ? 104.783 92.282 71.362 1.00 169.15 247 ALA C C 1
ATOM 2046 O O . ALA B 2 289 ? 104.108 91.880 72.314 1.00 169.15 247 ALA C O 1
ATOM 2048 N N . GLN B 2 290 ? 105.029 93.568 71.138 1.00 172.43 248 GLN C N 1
ATOM 2049 C CA . GLN B 2 290 ? 104.598 94.608 72.068 1.00 172.43 248 GLN C CA 1
ATOM 2050 C C . GLN B 2 290 ? 103.184 95.069 71.726 1.00 172.43 248 GLN C C 1
ATOM 2051 O O . GLN B 2 290 ? 102.917 96.242 71.485 1.00 172.43 248 GLN C O 1
ATOM 2057 N N . TYR B 2 291 ? 102.273 94.105 71.711 1.00 158.53 249 TYR C N 1
ATOM 2058 C CA . TYR B 2 291 ? 100.882 94.398 71.410 1.00 158.53 249 TYR C CA 1
ATOM 2059 C C . TYR B 2 291 ? 100.275 95.237 72.530 1.00 158.53 249 TYR C C 1
ATOM 2060 O O . TYR B 2 291 ? 100.208 94.810 73.685 1.00 158.53 249 TYR C O 1
ATOM 2069 N N . LYS B 2 292 ? 99.839 96.444 72.181 1.00 154.08 250 LYS C N 1
ATOM 2070 C CA . LYS B 2 292 ? 99.431 97.447 73.153 1.00 154.08 250 LYS C CA 1
ATOM 2071 C C . LYS B 2 292 ? 98.012 97.911 72.880 1.00 154.08 250 LYS C C 1
ATOM 2072 O O . LYS B 2 292 ? 97.575 97.953 71.728 1.00 154.08 250 LYS C O 1
ATOM 2078 N N . CYS B 2 293 ? 97.302 98.269 73.943 1.00 151.41 251 CYS C N 1
ATOM 2079 C CA . CYS B 2 293 ? 95.952 98.795 73.849 1.00 151.41 251 CYS C CA 1
ATOM 2080 C C . CYS B 2 293 ? 95.729 99.846 74.924 1.00 151.41 251 CYS C C 1
ATOM 2081 O O . CYS B 2 293 ? 96.056 99.626 76.093 1.00 151.41 251 CYS C O 1
ATOM 2084 N N . PRO B 2 294 ? 95.198 101.004 74.553 1.00 135.99 252 PRO C N 1
ATOM 2085 C CA . PRO B 2 294 ? 94.854 102.009 75.560 1.00 135.99 252 PRO C CA 1
ATOM 2086 C C . PRO B 2 294 ? 93.764 101.501 76.482 1.00 135.99 252 PRO C C 1
ATOM 2087 O O . PRO B 2 294 ? 92.871 100.758 76.073 1.00 135.99 252 PRO C O 1
ATOM 2091 N N . VAL B 2 295 ? 93.845 101.904 77.747 1.00 135.03 253 VAL C N 1
ATOM 2092 C CA . VAL B 2 295 ? 92.845 101.550 78.745 1.00 135.03 253 VAL C CA 1
ATOM 2093 C C . VAL B 2 295 ? 92.129 102.781 79.283 1.00 135.03 253 VAL C C 1
ATOM 2094 O O . VAL B 2 295 ? 90.914 102.760 79.498 1.00 135.03 253 VAL C O 1
ATOM 2098 N N . ALA B 2 296 ? 92.858 103.874 79.485 1.00 135.77 254 ALA C N 1
ATOM 2099 C CA . ALA B 2 296 ? 92.240 105.054 80.072 1.00 135.77 254 ALA C CA 1
ATOM 2100 C C . ALA B 2 296 ? 92.564 106.276 79.230 1.00 135.77 254 ALA C C 1
ATOM 2101 O O . ALA B 2 296 ? 93.727 106.604 78.996 1.00 135.77 254 ALA C O 1
ATOM 2103 N N . MET B 2 297 ? 91.515 106.971 78.807 1.00 163.91 255 MET C N 1
ATOM 2104 C CA . MET B 2 297 ? 91.648 107.962 77.751 1.00 163.91 255 MET C CA 1
ATOM 2105 C C . MET B 2 297 ? 90.958 109.231 78.224 1.00 163.91 255 MET C C 1
ATOM 2106 O O . MET B 2 297 ? 89.746 109.243 78.451 1.00 163.91 255 MET C O 1
ATOM 2111 N N . GLU B 2 298 ? 91.739 110.294 78.387 1.00 167.08 256 GLU C N 1
ATOM 2112 C CA . GLU B 2 298 ? 91.185 111.559 78.850 1.00 167.08 256 GLU C CA 1
ATOM 2113 C C . GLU B 2 298 ? 91.647 112.678 77.933 1.00 167.08 256 GLU C C 1
ATOM 2114 O O . GLU B 2 298 ? 92.791 112.686 77.477 1.00 167.08 256 GLU C O 1
ATOM 2120 N N . GLU B 2 299 ? 90.763 113.627 77.680 1.00 189.46 257 GLU C N 1
ATOM 2121 C CA . GLU B 2 299 ? 90.969 114.660 76.671 1.00 189.46 257 GLU C CA 1
ATOM 2122 C C . GLU B 2 299 ? 90.906 116.018 77.360 1.00 189.46 257 GLU C C 1
ATOM 2123 O O . GLU B 2 299 ? 90.081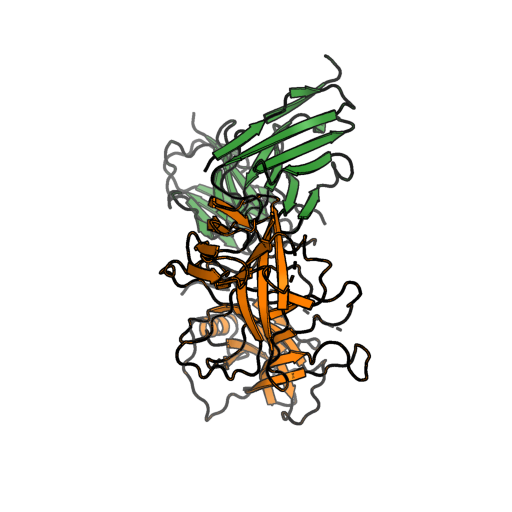 116.237 78.246 1.00 189.46 257 GLU C O 1
ATOM 2129 N N . ALA B 2 300 ? 91.777 116.939 76.952 1.00 182.64 258 ALA C N 1
ATOM 2130 C CA . ALA B 2 300 ? 91.657 118.305 77.435 1.00 182.64 258 ALA C CA 1
ATOM 2131 C C . ALA B 2 300 ? 92.034 119.295 76.343 1.00 182.64 258 ALA C C 1
ATOM 2132 O O . ALA B 2 300 ? 93.015 119.101 75.617 1.00 182.64 258 ALA C O 1
ATOM 2134 N N . ASP B 2 301 ? 91.239 120.354 76.226 1.00 190.69 259 ASP C N 1
ATOM 2135 C CA . ASP B 2 301 ? 91.488 121.401 75.248 1.00 190.69 259 ASP C CA 1
ATOM 2136 C C . ASP B 2 301 ? 92.286 122.515 75.903 1.00 190.69 259 ASP C C 1
ATOM 2137 O O . ASP B 2 301 ? 92.169 123.683 75.523 1.00 190.69 259 ASP C O 1
ATOM 2142 N N . ASP B 2 302 ? 93.088 122.163 76.900 1.00 181.21 260 ASP C N 1
ATOM 2143 C CA . ASP B 2 302 ? 93.865 123.165 77.607 1.00 181.21 260 ASP C CA 1
ATOM 2144 C C . ASP B 2 302 ? 94.924 123.739 76.681 1.00 181.21 260 ASP C C 1
ATOM 2145 O O . ASP B 2 302 ? 95.954 123.110 76.426 1.00 181.21 260 ASP C O 1
ATOM 2150 N N . THR B 2 303 ? 94.6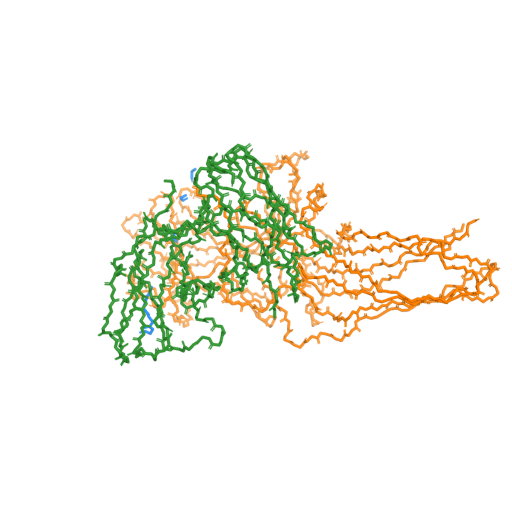61 124.937 76.174 1.00 183.07 261 THR C N 1
ATOM 2151 C CA . THR B 2 303 ? 95.518 125.585 75.197 1.00 183.07 261 THR C CA 1
ATOM 2152 C C . THR B 2 303 ? 96.682 126.257 75.902 1.00 183.07 261 THR C C 1
ATOM 2153 O O . THR B 2 303 ? 96.484 127.099 76.782 1.00 183.07 261 THR C O 1
ATOM 2157 N N . VAL B 2 304 ? 97.893 125.889 75.512 1.00 185.83 262 VAL C N 1
ATOM 2158 C CA . VAL B 2 304 ? 99.096 126.515 76.036 1.00 185.83 262 VAL C CA 1
ATOM 2159 C C . VAL B 2 304 ? 99.735 127.274 74.886 1.00 185.83 262 VAL C C 1
ATOM 2160 O O . VAL B 2 304 ? 100.301 126.674 73.966 1.00 185.83 262 VAL C O 1
ATOM 2164 N N . ALA B 2 305 ? 99.626 128.596 74.939 1.00 194.92 263 ALA C N 1
ATOM 2165 C CA . ALA B 2 305 ? 100.054 129.455 73.855 1.00 194.92 263 ALA C CA 1
ATOM 2166 C C . ALA B 2 305 ? 101.572 129.601 73.846 1.00 194.92 263 ALA C C 1
ATOM 2167 O O . ALA B 2 305 ? 102.248 129.217 74.801 1.00 194.92 263 ALA C O 1
ATOM 2169 N N . PRO B 2 306 ? 102.132 130.140 72.765 1.00 206.36 264 PRO C N 1
ATOM 2170 C CA . PRO B 2 306 ? 103.524 130.589 72.820 1.00 206.36 264 PRO C CA 1
ATOM 2171 C C . PRO B 2 306 ? 103.691 131.608 73.932 1.00 206.36 264 PRO C C 1
ATOM 2172 O O . PRO B 2 306 ? 102.784 132.391 74.219 1.00 206.36 264 PRO C O 1
ATOM 2176 N N . SER B 2 307 ? 104.860 131.578 74.570 1.00 213.52 265 SER C N 1
ATOM 2177 C CA . SER B 2 307 ? 105.169 132.471 75.686 1.00 213.52 265 SER C CA 1
ATOM 2178 C C . SER B 2 307 ? 104.163 132.286 76.820 1.00 213.52 265 SER C C 1
ATOM 2179 O O . SER B 2 307 ? 103.402 133.193 77.162 1.00 213.52 265 SER C O 1
ATOM 2182 N N . SER B 2 308 ? 104.155 131.087 77.397 1.00 211.82 266 SER C N 1
ATOM 2183 C CA . SER B 2 308 ? 103.179 130.739 78.417 1.00 211.82 266 SER C CA 1
ATOM 2184 C C . SER B 2 308 ? 103.703 129.586 79.265 1.00 211.82 266 SER C C 1
ATOM 2185 O O . SER B 2 308 ? 104.637 128.875 78.882 1.00 211.82 266 SER C O 1
ATOM 2188 N N . THR B 2 309 ? 103.087 129.418 80.432 1.00 201.50 267 THR C N 1
ATOM 2189 C CA . THR B 2 309 ? 103.368 128.319 81.341 1.00 201.50 267 THR C CA 1
ATOM 2190 C C . THR B 2 309 ? 102.087 127.544 81.609 1.00 201.50 267 THR C C 1
ATOM 2191 O O . THR B 2 309 ? 100.979 128.024 81.357 1.00 201.50 267 THR C O 1
ATOM 2195 N N . PHE B 2 310 ? 102.252 126.329 82.118 1.00 167.26 268 PHE C N 1
ATOM 2196 C CA . PHE B 2 310 ? 101.099 125.492 82.405 1.00 167.26 268 PHE C CA 1
ATOM 2197 C C . PHE B 2 310 ? 101.471 124.453 83.448 1.00 167.26 268 PHE C C 1
ATOM 2198 O O . PHE B 2 310 ? 102.606 123.988 83.481 1.00 167.26 268 PHE C O 1
ATOM 2206 N N . CYS B 2 311 ? 100.511 124.081 84.284 1.00 152.84 269 CYS C N 1
ATOM 2207 C CA . CYS B 2 311 ? 100.720 122.989 85.227 1.00 152.84 269 CYS C CA 1
ATOM 2208 C C . CYS B 2 311 ? 99.360 122.558 85.737 1.00 152.84 269 CYS C C 1
ATOM 2209 O O . CYS B 2 311 ? 98.606 123.385 86.257 1.00 152.84 269 CYS C O 1
ATOM 2212 N N . LYS B 2 312 ? 99.046 121.277 85.591 1.00 149.21 270 LYS C N 1
ATOM 2213 C CA . LYS B 2 312 ? 97.720 120.822 85.969 1.00 149.21 270 LYS C CA 1
ATOM 2214 C C . LYS B 2 312 ? 97.762 119.351 86.347 1.00 149.21 270 LYS C C 1
ATOM 2215 O O . LYS B 2 312 ? 98.686 118.618 85.981 1.00 149.21 270 LYS C O 1
ATOM 2221 N N . VAL B 2 313 ? 96.744 118.941 87.096 1.00 137.64 271 VAL C N 1
ATOM 2222 C CA . VAL B 2 313 ? 96.635 117.602 87.652 1.00 137.64 271 VAL C CA 1
ATOM 2223 C C . VAL B 2 313 ? 95.452 116.912 86.996 1.00 137.64 271 VAL C C 1
ATOM 2224 O O . VAL B 2 313 ? 94.402 117.527 86.783 1.00 137.64 271 VAL C O 1
ATOM 2228 N N . TYR B 2 314 ? 95.632 115.645 86.651 1.00 138.51 272 TYR C N 1
ATOM 2229 C CA . TYR B 2 314 ? 94.580 114.828 86.070 1.00 138.51 272 TYR C CA 1
ATOM 2230 C C . TYR B 2 314 ? 94.495 113.493 86.787 1.00 138.51 272 TYR C C 1
ATOM 2231 O O . TYR B 2 314 ? 95.459 113.050 87.414 1.00 138.51 272 TYR C O 1
ATOM 2240 N N . THR B 2 315 ? 93.331 112.861 86.700 1.00 129.38 273 THR C N 1
ATOM 2241 C CA . THR B 2 315 ? 93.077 111.584 87.348 1.00 129.38 273 THR C CA 1
ATOM 2242 C C . THR B 2 315 ? 92.515 110.615 86.325 1.00 129.38 273 THR C C 1
ATOM 2243 O O . THR B 2 315 ? 91.608 110.967 85.567 1.00 129.38 273 THR C O 1
ATOM 2247 N N . LEU B 2 316 ? 93.049 109.400 86.311 1.00 110.78 274 LEU C N 1
ATOM 2248 C CA . LEU B 2 316 ? 92.583 108.360 85.406 1.00 110.78 274 LEU C CA 1
ATOM 2249 C C . LEU B 2 316 ? 92.329 107.075 86.175 1.00 110.78 274 LEU C C 1
ATOM 2250 O O . LEU B 2 316 ? 92.979 106.803 87.186 1.00 110.78 274 LEU C O 1
ATOM 2255 N N . THR B 2 317 ? 91.381 106.287 85.691 1.00 96.57 275 THR C N 1
ATOM 2256 C CA . THR B 2 317 ? 90.865 105.143 86.434 1.00 96.57 275 THR C CA 1
ATOM 2257 C C . THR B 2 317 ? 90.574 103.986 85.502 1.00 96.57 275 THR C C 1
ATOM 2258 O O . THR B 2 317 ? 89.502 103.962 84.864 1.00 96.57 275 THR C O 1
ATOM 2262 N N . PRO B 2 318 ? 91.445 102.992 85.426 1.00 96.70 276 PRO C N 1
ATOM 2263 C CA . PRO B 2 318 ? 91.181 101.855 84.546 1.00 96.70 276 PRO C CA 1
ATOM 2264 C C . PRO B 2 318 ? 90.042 101.031 85.116 1.00 96.70 276 PRO C C 1
ATOM 2265 O O . PRO B 2 318 ? 89.860 100.976 86.330 1.00 96.70 276 PRO C O 1
ATOM 2269 N N . PHE B 2 319 ? 89.275 100.397 84.237 1.00 113.32 277 PHE C N 1
ATOM 2270 C CA . PHE B 2 319 ? 88.287 99.411 84.646 1.00 113.32 277 PHE C CA 1
ATOM 2271 C C . PHE B 2 319 ? 87.798 98.649 83.427 1.00 113.32 277 PHE C C 1
ATOM 2272 O O . PHE B 2 319 ? 88.089 99.004 82.285 1.00 113.32 277 PHE C O 1
ATOM 2280 N N . LEU B 2 320 ? 87.039 97.591 83.680 1.00 122.70 278 LEU C N 1
ATOM 2281 C CA . LEU B 2 320 ? 86.619 96.700 82.611 1.00 122.70 278 LEU C CA 1
ATOM 2282 C C . LEU B 2 320 ? 85.567 97.303 81.697 1.00 122.70 278 LEU C C 1
ATOM 2283 O O . LEU B 2 320 ? 85.674 97.170 80.472 1.00 122.70 278 LEU C O 1
ATOM 2288 N N . ALA B 2 321 ? 84.565 97.975 82.263 1.00 127.64 279 ALA C N 1
ATOM 2289 C CA . ALA B 2 321 ? 83.372 98.300 81.493 1.00 127.64 279 ALA C CA 1
ATOM 2290 C C . ALA B 2 321 ? 83.694 99.127 80.259 1.00 127.64 279 ALA C C 1
ATOM 2291 O O . ALA B 2 321 ? 83.300 98.761 79.148 1.00 127.64 279 ALA C O 1
ATOM 2293 N N . ASN B 2 322 ? 84.437 100.217 80.423 1.00 126.10 280 ASN C N 1
ATOM 2294 C CA . ASN B 2 322 ? 84.799 101.089 79.318 1.00 126.10 280 ASN C CA 1
ATOM 2295 C C . ASN B 2 322 ? 85.577 100.361 78.238 1.00 126.10 280 ASN C C 1
ATOM 2296 O O . ASN B 2 322 ? 85.458 100.697 77.057 1.00 126.10 280 ASN C O 1
ATOM 2301 N N . ASN B 2 323 ? 86.380 99.376 78.624 1.00 125.25 281 ASN C N 1
ATOM 2302 C CA . ASN B 2 323 ? 87.188 98.655 77.655 1.00 125.25 281 ASN C CA 1
ATOM 2303 C C . ASN B 2 323 ? 86.588 97.296 77.333 1.00 125.25 281 ASN C C 1
ATOM 2304 O O . ASN B 2 323 ? 87.269 96.455 76.733 1.00 125.25 281 ASN C O 1
ATOM 2309 N N . ARG B 2 324 ? 85.329 97.068 77.713 1.00 135.70 282 ARG C N 1
ATOM 2310 C CA . ARG B 2 324 ? 84.657 95.820 77.387 1.00 135.70 282 ARG C CA 1
ATOM 2311 C C . ARG B 2 324 ? 84.751 95.482 75.912 1.00 135.70 282 ARG C C 1
ATOM 2312 O O . ARG B 2 324 ? 85.144 94.363 75.570 1.00 135.70 282 ARG C O 1
ATOM 2320 N N . GLU B 2 325 ? 84.425 96.425 75.036 1.00 159.31 283 GLU C N 1
ATOM 2321 C CA . GLU B 2 325 ? 84.391 96.146 73.610 1.00 159.31 283 GLU C CA 1
ATOM 2322 C C . GLU B 2 325 ? 85.774 96.047 72.987 1.00 159.31 283 GLU C C 1
ATOM 2323 O O . GLU B 2 325 ? 85.879 95.632 71.829 1.00 159.31 283 GLU C O 1
ATOM 2329 N N . LYS B 2 326 ? 86.837 96.404 73.705 1.00 145.05 284 LYS C N 1
ATOM 2330 C CA . LYS B 2 326 ? 88.179 96.216 73.164 1.00 145.05 284 LYS C CA 1
ATOM 2331 C C . LYS B 2 326 ? 88.567 94.755 73.337 1.00 145.05 284 LYS C C 1
ATOM 2332 O O . LYS B 2 326 ? 89.136 94.337 74.344 1.00 145.05 284 LYS C O 1
ATOM 2338 N N . ARG B 2 327 ? 88.246 93.968 72.319 1.00 166.58 285 ARG C N 1
ATOM 2339 C CA . ARG B 2 327 ? 88.679 92.583 72.288 1.00 166.58 285 ARG C CA 1
ATOM 2340 C C . ARG B 2 327 ? 90.197 92.522 72.306 1.00 166.58 285 ARG C C 1
ATOM 2341 O O . ARG B 2 327 ? 90.874 93.340 71.680 1.00 166.58 285 ARG C O 1
ATOM 2349 N N . GLY B 2 328 ? 90.735 91.559 73.047 1.00 155.09 286 GLY C N 1
ATOM 2350 C CA . GLY B 2 328 ? 92.162 91.344 73.096 1.00 155.09 286 GLY C CA 1
ATOM 2351 C C . GLY B 2 328 ? 92.865 91.999 74.263 1.00 155.09 286 GLY C C 1
ATOM 2352 O O . GLY B 2 328 ? 94.100 91.991 74.303 1.00 155.09 286 GLY C O 1
ATOM 2353 N N . LEU B 2 329 ? 92.125 92.578 75.200 1.00 141.42 287 LEU C N 1
ATOM 2354 C CA . LEU B 2 329 ? 92.744 93.153 76.382 1.00 141.42 287 LEU C CA 1
ATOM 2355 C C . LEU B 2 329 ? 93.211 92.044 77.313 1.00 141.42 287 LEU C C 1
ATOM 2356 O O . LEU B 2 329 ? 92.776 90.897 77.201 1.00 141.42 287 LEU C O 1
ATOM 2361 N N . ALA B 2 330 ? 94.118 92.375 78.222 1.00 126.83 288 ALA C N 1
ATOM 2362 C CA . ALA B 2 330 ? 94.645 91.370 79.132 1.00 126.83 288 ALA C CA 1
ATOM 2363 C C . ALA B 2 330 ? 94.112 91.588 80.538 1.00 126.83 288 ALA C C 1
ATOM 2364 O O . ALA B 2 330 ? 94.142 92.703 81.055 1.00 126.83 288 ALA C O 1
ATOM 2366 N N . LEU B 2 331 ? 93.630 90.517 81.150 1.00 125.69 289 LEU C N 1
ATOM 2367 C CA . LEU B 2 331 ? 93.112 90.515 82.504 1.00 125.69 289 LEU C CA 1
ATOM 2368 C C . LEU B 2 331 ? 93.898 89.489 83.302 1.00 125.69 289 LEU C C 1
ATOM 2369 O O . LEU B 2 331 ? 94.609 88.660 82.732 1.00 125.69 289 LEU C O 1
ATOM 2374 N N . ASP B 2 332 ? 93.733 89.502 84.623 1.00 140.21 290 ASP C N 1
ATOM 2375 C CA . ASP B 2 332 ? 94.424 88.504 85.430 1.00 140.21 290 ASP C CA 1
ATOM 2376 C C . ASP B 2 332 ? 93.760 87.146 85.308 1.00 140.21 290 ASP C C 1
ATOM 2377 O O . ASP B 2 332 ? 92.977 86.883 84.391 1.00 140.21 290 ASP C O 1
ATOM 2382 N N . GLY B 2 333 ? 94.125 86.273 86.237 1.00 141.06 291 GLY C N 1
ATOM 2383 C CA . GLY B 2 333 ? 93.639 84.916 86.297 1.00 141.06 291 GLY C CA 1
ATOM 2384 C C . GLY B 2 333 ? 92.166 84.762 86.012 1.00 141.06 291 GLY C C 1
ATOM 2385 O O . GLY B 2 333 ? 91.352 85.647 86.283 1.00 141.06 291 GLY C O 1
ATOM 2386 N N . LYS B 2 334 ? 91.830 83.623 85.441 1.00 154.81 292 LYS C N 1
ATOM 2387 C CA . LYS B 2 334 ? 90.508 83.377 84.912 1.00 154.81 292 LYS C CA 1
ATOM 2388 C C . LYS B 2 334 ? 90.100 81.967 85.303 1.00 154.81 292 LYS C C 1
ATOM 2389 O O . LYS B 2 334 ? 90.730 80.995 84.880 1.00 154.81 292 LYS C O 1
ATOM 2395 N N . LEU B 2 335 ? 89.061 81.849 86.127 1.00 149.01 293 LEU C N 1
ATOM 2396 C CA . LEU B 2 335 ? 88.795 80.544 86.716 1.00 149.01 293 LEU C CA 1
ATOM 2397 C C . LEU B 2 335 ? 88.039 79.638 85.756 1.00 149.01 293 LEU C C 1
ATOM 2398 O O . LEU B 2 335 ? 88.606 78.675 85.230 1.00 149.01 293 LEU C O 1
ATOM 2403 N N . LYS B 2 336 ? 86.765 79.926 85.501 1.00 161.47 294 LYS C N 1
ATOM 2404 C CA . LYS B 2 336 ? 86.050 79.171 84.481 1.00 161.47 294 LYS C CA 1
ATOM 2405 C C . LYS B 2 336 ? 85.442 80.081 83.428 1.00 161.47 294 LYS C C 1
ATOM 2406 O O . LYS B 2 336 ? 85.758 79.990 82.239 1.00 161.47 294 LYS C O 1
ATOM 2412 N N . HIS B 2 337 ? 84.564 80.965 83.881 1.00 184.47 295 HIS C N 1
ATOM 2413 C CA . HIS B 2 337 ? 83.904 81.912 82.993 1.00 184.47 295 HIS C CA 1
ATOM 2414 C C . HIS B 2 337 ? 83.666 83.251 83.677 1.00 184.47 295 HIS C C 1
ATOM 2415 O O . HIS B 2 337 ? 83.038 84.128 83.074 1.00 184.47 295 HIS C O 1
ATOM 2422 N N . GLU B 2 338 ? 84.144 83.437 84.903 1.00 162.68 296 GLU C N 1
ATOM 2423 C CA . GLU B 2 338 ? 83.693 84.527 85.754 1.00 162.68 296 GLU C CA 1
ATOM 2424 C C . GLU B 2 338 ? 84.242 85.874 85.303 1.00 162.68 296 GLU C C 1
ATOM 2425 O O . GLU B 2 338 ? 85.253 85.965 84.605 1.00 162.68 296 GLU C O 1
ATOM 2431 N N . ASP B 2 339 ? 83.555 86.931 85.719 1.00 154.83 297 ASP C N 1
ATOM 2432 C CA . ASP B 2 339 ? 84.085 88.270 85.542 1.00 154.83 297 ASP C CA 1
ATOM 2433 C C . ASP B 2 339 ? 85.310 88.442 86.425 1.00 154.83 297 ASP C C 1
ATOM 2434 O O . ASP B 2 339 ? 85.345 87.964 87.560 1.00 154.83 297 ASP C O 1
ATOM 2439 N N . THR B 2 340 ? 86.332 89.102 85.896 1.00 138.01 298 THR C N 1
ATOM 2440 C CA . THR B 2 340 ? 87.578 89.257 86.625 1.00 138.01 298 THR C CA 1
ATOM 2441 C C . THR B 2 340 ? 87.906 90.729 86.756 1.00 138.01 298 THR C C 1
ATOM 2442 O O . THR B 2 340 ? 87.070 91.592 86.504 1.00 138.01 298 THR C O 1
ATOM 2446 N N . ASN B 2 341 ? 89.135 90.996 87.168 1.00 136.69 299 ASN C N 1
ATOM 2447 C CA . ASN B 2 341 ? 89.657 92.346 87.213 1.00 136.69 299 ASN C CA 1
ATOM 2448 C C . ASN B 2 341 ? 90.670 92.556 86.094 1.00 136.69 299 ASN C C 1
ATOM 2449 O O . ASN B 2 341 ? 91.059 91.623 85.389 1.00 136.69 299 ASN C O 1
ATOM 2454 N N . LEU B 2 342 ? 91.097 93.802 85.926 1.00 123.34 300 LEU C N 1
ATOM 2455 C CA . LEU B 2 342 ? 92.086 94.100 84.899 1.00 123.34 300 LEU C CA 1
ATOM 2456 C C . LEU B 2 342 ? 93.448 93.574 85.305 1.00 123.34 300 LEU C C 1
ATOM 2457 O O . LEU B 2 342 ? 93.771 93.527 86.494 1.00 123.34 300 LEU C O 1
ATOM 2462 N N . ALA B 2 343 ? 94.248 93.198 84.305 1.00 129.52 301 ALA C N 1
ATOM 2463 C CA . ALA B 2 343 ? 95.529 92.540 84.517 1.00 129.52 301 ALA C CA 1
ATOM 2464 C C . ALA B 2 343 ? 96.375 93.305 85.518 1.00 129.52 301 ALA C C 1
ATOM 2465 O O . ALA B 2 343 ? 96.433 94.535 85.480 1.00 129.52 301 ALA C O 1
ATOM 2467 N N . SER B 2 344 ? 97.001 92.590 86.438 1.00 140.61 302 SER C N 1
ATOM 2468 C CA . SER B 2 344 ? 97.838 93.246 87.421 1.00 140.61 302 SER C CA 1
ATOM 2469 C C . SER B 2 344 ? 99.180 93.623 86.810 1.00 140.61 302 SER C C 1
ATOM 2470 O O . SER B 2 344 ? 99.588 93.116 85.764 1.00 140.61 302 SER C O 1
ATOM 2473 N N . SER B 2 345 ? 99.880 94.519 87.494 1.00 132.03 303 SER C N 1
ATOM 2474 C CA . SER B 2 345 ? 101.196 94.931 87.041 1.00 132.03 303 SER C CA 1
ATOM 2475 C C . SER B 2 345 ? 102.172 93.783 87.186 1.00 132.03 303 SER C C 1
ATOM 2476 O O . SER B 2 345 ? 102.738 93.569 88.259 1.00 132.03 303 SER C O 1
ATOM 2479 N N . THR B 2 346 ? 102.361 93.040 86.104 1.00 136.30 304 THR C N 1
ATOM 2480 C CA . THR B 2 346 ? 103.256 91.898 86.149 1.00 136.30 304 THR C CA 1
ATOM 2481 C C . THR B 2 346 ? 104.659 92.335 86.536 1.00 136.30 304 THR C C 1
ATOM 2482 O O . THR B 2 346 ? 105.200 93.306 86.005 1.00 136.30 304 THR C O 1
ATOM 2486 N N . LEU B 2 347 ? 105.246 91.615 87.480 1.00 141.82 305 LEU C N 1
ATOM 2487 C CA . LEU B 2 347 ? 106.580 91.924 87.959 1.00 141.82 305 LEU C CA 1
ATOM 2488 C C . LEU B 2 347 ? 107.599 91.128 87.166 1.00 141.82 305 LEU C C 1
ATOM 2489 O O . LEU B 2 347 ? 107.483 89.906 87.038 1.00 141.82 305 LEU C O 1
ATOM 2494 N N . LEU B 2 348 ? 108.585 91.829 86.632 1.00 154.95 306 LEU C N 1
ATOM 2495 C CA . LEU B 2 348 ? 109.767 91.218 86.054 1.00 154.95 306 LEU C CA 1
ATOM 2496 C C . LEU B 2 348 ? 110.879 91.270 87.089 1.00 154.95 306 LEU C C 1
ATOM 2497 O O . LEU B 2 348 ? 111.184 92.342 87.621 1.00 154.95 306 LEU C O 1
ATOM 2502 N N . ARG B 2 349 ? 111.464 90.117 87.391 1.00 170.00 307 ARG C N 1
ATOM 2503 C CA . ARG B 2 349 ? 112.553 90.092 88.354 1.00 170.00 307 ARG C CA 1
ATOM 2504 C C . ARG B 2 349 ? 113.730 90.898 87.838 1.00 170.00 307 ARG C C 1
ATOM 2505 O O . ARG B 2 349 ? 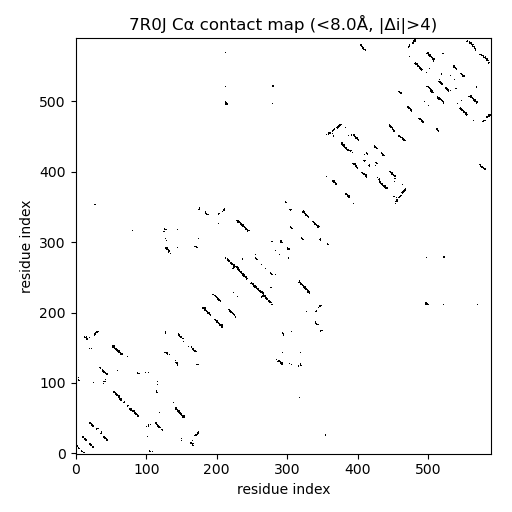114.076 90.835 86.657 1.00 170.00 307 ARG C O 1
ATOM 2513 N N . GLU B 2 350 ? 114.347 91.663 88.735 1.00 183.97 308 GLU C N 1
ATOM 2514 C CA . GLU B 2 350 ? 115.532 92.416 88.351 1.00 183.97 308 GLU C CA 1
ATOM 2515 C C . GLU B 2 350 ? 116.637 91.479 87.884 1.00 183.97 308 GLU C C 1
ATOM 2516 O O . GLU B 2 350 ? 117.303 91.742 86.876 1.00 183.97 308 GLU C O 1
ATOM 2522 N N . GLY B 2 351 ? 116.831 90.365 88.590 1.00 185.57 309 GLY C N 1
ATOM 2523 C CA . GLY B 2 351 ? 117.892 89.446 88.221 1.00 185.57 309 GLY C CA 1
ATOM 2524 C C . GLY B 2 351 ? 117.538 88.551 87.051 1.00 185.57 309 GLY C C 1
ATOM 2525 O O . GLY B 2 351 ? 118.400 87.845 86.524 1.00 185.57 309 GLY C O 1
ATOM 2526 N N . ALA B 2 352 ? 116.277 88.564 86.627 1.00 188.56 310 ALA C N 1
ATOM 2527 C CA . ALA B 2 352 ? 115.865 87.720 85.514 1.00 188.56 310 ALA C CA 1
ATOM 2528 C C . ALA B 2 352 ? 116.499 88.207 84.219 1.00 188.56 310 ALA C C 1
ATOM 2529 O O . ALA B 2 352 ? 116.939 89.354 84.116 1.00 188.56 310 ALA C O 1
ATOM 2531 N N . ASN B 2 353 ? 116.554 87.321 83.226 1.00 207.54 311 ASN C N 1
ATOM 2532 C CA . ASN B 2 353 ? 117.131 87.697 81.943 1.00 207.54 311 ASN C CA 1
ATOM 2533 C C . ASN B 2 353 ? 116.079 88.192 80.959 1.00 207.54 311 ASN C C 1
ATOM 2534 O O . ASN B 2 353 ? 116.405 88.418 79.788 1.00 207.54 311 ASN C O 1
ATOM 2539 N N . ARG B 2 354 ? 114.838 88.380 81.410 1.00 198.66 312 ARG C N 1
ATOM 2540 C CA . ARG B 2 354 ? 113.750 88.892 80.584 1.00 198.66 312 ARG C CA 1
ATOM 2541 C C . ARG B 2 354 ? 113.503 88.021 79.360 1.00 198.66 312 ARG C C 1
ATOM 2542 O O . ARG B 2 354 ? 113.126 88.529 78.300 1.00 198.66 312 ARG C O 1
ATOM 2550 N N . GLU B 2 355 ? 113.699 86.715 79.491 1.00 180.93 313 GLU C N 1
ATOM 2551 C CA . GLU B 2 355 ? 113.549 85.803 78.370 1.00 180.93 313 GLU C CA 1
ATOM 2552 C C . GLU B 2 355 ? 112.398 84.837 78.565 1.00 180.93 313 GLU C C 1
ATOM 2553 O O . GLU B 2 355 ? 112.356 83.795 77.906 1.00 180.93 313 GLU C O 1
ATOM 2559 N N . ILE B 2 356 ? 111.462 85.160 79.453 1.00 146.33 314 ILE C N 1
ATOM 2560 C CA . ILE B 2 356 ? 110.341 84.268 79.700 1.00 146.33 314 ILE C CA 1
ATOM 2561 C C . ILE B 2 356 ? 109.459 84.202 78.467 1.00 146.33 314 ILE C C 1
ATOM 2562 O O . ILE B 2 356 ? 109.138 85.225 77.851 1.00 146.33 314 ILE C O 1
ATOM 2567 N N . LEU B 2 357 ? 109.066 82.988 78.095 1.00 131.39 315 LEU C N 1
ATOM 2568 C CA . LEU B 2 357 ? 108.188 82.786 76.949 1.00 131.39 315 LEU C CA 1
ATOM 2569 C C . LEU B 2 357 ? 106.752 82.860 77.449 1.00 131.39 315 LEU C C 1
ATOM 2570 O O . LEU B 2 357 ? 105.943 81.951 77.263 1.00 131.39 315 LEU C O 1
ATOM 2575 N N . GLY B 2 358 ? 106.436 83.968 78.102 1.00 140.23 316 GLY C N 1
ATOM 2576 C CA . GLY B 2 358 ? 105.132 84.081 78.726 1.00 140.23 316 GLY C CA 1
ATOM 2577 C C . GLY B 2 358 ? 104.464 85.386 78.370 1.00 140.23 316 GLY C C 1
ATOM 2578 O O . GLY B 2 358 ? 104.493 85.837 77.222 1.00 140.23 316 GLY C O 1
ATOM 2579 N N . ILE B 2 359 ? 103.843 85.985 79.389 1.00 140.64 317 ILE C N 1
ATOM 2580 C CA . ILE B 2 359 ? 103.103 87.220 79.187 1.00 140.64 317 ILE C CA 1
ATOM 2581 C C . ILE B 2 359 ? 103.605 88.273 80.158 1.00 140.64 317 ILE C C 1
ATOM 2582 O O . ILE B 2 359 ? 103.680 88.043 81.370 1.00 140.64 317 ILE C O 1
ATOM 2587 N N . ILE B 2 360 ? 103.952 89.441 79.635 1.00 147.17 318 ILE C N 1
ATOM 2588 C CA . ILE B 2 360 ? 104.481 90.521 80.456 1.00 147.17 318 ILE C CA 1
ATOM 2589 C C . ILE B 2 360 ? 103.512 91.688 80.381 1.00 147.17 318 ILE C C 1
ATOM 2590 O O . ILE B 2 360 ? 103.224 92.190 79.288 1.00 147.17 318 ILE C O 1
ATOM 2595 N N . VAL B 2 361 ? 103.028 92.129 81.533 1.00 137.07 319 VAL C N 1
ATOM 2596 C CA . VAL B 2 361 ? 102.045 93.198 81.610 1.00 137.07 319 VAL C CA 1
ATOM 2597 C C . VAL B 2 361 ? 102.633 94.360 82.390 1.00 137.07 319 VAL C C 1
ATOM 2598 O O . VAL B 2 361 ? 102.944 94.235 83.582 1.00 137.07 319 VAL C O 1
ATOM 2602 N N . SER B 2 362 ? 102.766 95.499 81.721 1.00 135.83 320 SER C N 1
ATOM 2603 C CA . SER B 2 362 ? 103.282 96.708 82.339 1.00 135.83 320 SER C CA 1
ATOM 2604 C C . SER B 2 362 ? 102.398 97.868 81.909 1.00 135.83 320 SER C C 1
ATOM 2605 O O . SER B 2 362 ? 101.683 97.785 80.913 1.00 135.83 320 SER C O 1
ATOM 2608 N N . TYR B 2 363 ? 102.440 98.953 82.670 1.00 126.34 321 TYR C N 1
ATOM 2609 C CA . TYR B 2 363 ? 101.500 100.046 82.478 1.00 126.34 321 TYR C CA 1
ATOM 2610 C C . TYR B 2 363 ? 102.215 101.377 82.342 1.00 126.34 321 TYR C C 1
ATOM 2611 O O . TYR B 2 363 ? 103.148 101.670 83.094 1.00 126.34 321 TYR C O 1
ATOM 2620 N N . LYS B 2 364 ? 101.772 102.184 81.376 1.00 133.46 322 LYS C N 1
ATOM 2621 C CA . LYS B 2 364 ? 102.444 103.444 81.090 1.00 133.46 322 LYS C CA 1
ATOM 2622 C C . LYS B 2 364 ? 101.446 104.522 80.707 1.00 133.46 322 LYS C C 1
ATOM 2623 O O . LYS B 2 364 ? 100.511 104.272 79.949 1.00 133.46 322 LYS C O 1
ATOM 2629 N N . VAL B 2 365 ? 101.665 105.726 81.217 1.00 134.96 323 VAL C N 1
ATOM 2630 C CA . VAL B 2 365 ? 100.843 106.882 80.890 1.00 134.96 323 VAL C CA 1
ATOM 2631 C C . VAL B 2 365 ? 101.593 107.734 79.883 1.00 134.96 323 VAL C C 1
ATOM 2632 O O . VAL B 2 365 ? 102.816 107.888 79.970 1.00 134.96 323 VAL C O 1
ATOM 2636 N N . LYS B 2 366 ? 100.873 108.266 78.910 1.00 149.59 324 LYS C N 1
ATOM 2637 C CA . LYS B 2 366 ? 101.463 109.148 77.921 1.00 149.59 324 LYS C CA 1
ATOM 2638 C C . LYS B 2 366 ? 100.653 110.427 77.808 1.00 149.59 324 LYS C C 1
ATOM 2639 O O . LYS B 2 366 ? 99.417 110.395 77.756 1.00 149.59 324 LYS C O 1
ATOM 2645 N N . VAL B 2 367 ? 101.367 111.545 77.780 1.00 170.80 325 VAL C N 1
ATOM 2646 C CA . VAL B 2 367 ? 100.795 112.865 77.570 1.00 170.80 325 VAL C CA 1
ATOM 2647 C C . VAL B 2 367 ? 101.105 113.272 76.144 1.00 170.80 325 VAL C C 1
ATOM 2648 O O . VAL B 2 367 ? 102.260 113.211 75.712 1.00 170.80 325 VAL C O 1
ATOM 2652 N N . LYS B 2 368 ? 100.082 113.699 75.421 1.00 180.42 326 LYS C N 1
ATOM 2653 C CA . LYS B 2 368 ? 100.204 114.052 74.018 1.00 180.42 326 LYS C CA 1
ATOM 2654 C C . LYS B 2 368 ? 99.891 115.528 73.864 1.00 180.42 326 LYS C C 1
ATOM 2655 O O . LYS B 2 368 ? 98.766 115.954 74.142 1.00 180.42 326 LYS C O 1
ATOM 2661 N N . LEU B 2 369 ? 100.882 116.303 73.440 1.00 170.93 327 LEU C N 1
ATOM 2662 C CA . LEU B 2 369 ? 100.694 117.717 73.165 1.00 170.93 327 LEU C CA 1
ATOM 2663 C C . LEU B 2 369 ? 100.563 117.919 71.668 1.00 170.93 327 LEU C C 1
ATOM 2664 O O . LEU B 2 369 ? 101.453 117.522 70.902 1.00 170.93 327 LEU C O 1
ATOM 2669 N N . VAL B 2 370 ? 99.465 118.551 71.273 1.00 187.67 328 VAL C N 1
ATOM 2670 C CA . VAL B 2 370 ? 99.220 118.967 69.902 1.00 187.67 328 VAL C CA 1
ATOM 2671 C C . VAL B 2 370 ? 99.712 120.398 69.764 1.00 187.67 328 VAL C C 1
ATOM 2672 O O . VAL B 2 370 ? 99.551 121.210 70.681 1.00 187.67 328 VAL C O 1
ATOM 2676 N N . VAL B 2 371 ? 100.309 120.710 68.621 1.00 207.10 329 VAL C N 1
ATOM 2677 C CA . VAL B 2 371 ? 100.926 122.004 68.377 1.00 207.10 329 VAL C CA 1
ATOM 2678 C C . VAL B 2 371 ? 100.288 122.623 67.143 1.00 207.10 329 VAL C C 1
ATOM 2679 O O . VAL B 2 371 ? 99.786 121.907 66.268 1.00 207.10 329 VAL C O 1
ATOM 2683 N N . SER B 2 372 ? 100.286 123.955 67.086 1.00 208.32 330 SER C N 1
ATOM 2684 C CA . SER B 2 372 ? 99.797 124.655 65.909 1.00 208.32 330 SER C CA 1
ATOM 2685 C C . SER B 2 372 ? 100.554 124.194 64.667 1.00 208.32 330 SER C C 1
ATOM 2686 O O . SER B 2 372 ? 101.785 124.117 64.644 1.00 208.32 330 SER C O 1
ATOM 2689 N N . ARG B 2 373 ? 99.794 123.888 63.619 1.00 224.16 331 ARG C N 1
ATOM 2690 C CA . ARG B 2 373 ? 100.363 123.271 62.430 1.00 224.16 331 ARG C CA 1
ATOM 2691 C C . ARG B 2 373 ? 100.366 124.217 61.239 1.00 224.16 331 ARG C C 1
ATOM 2692 O O . ARG B 2 373 ? 99.684 125.246 61.251 1.00 224.16 331 ARG C O 1
ATOM 2700 N N . ALA B 2 381 ? 105.237 118.189 59.442 1.00 249.37 339 ALA C N 1
ATOM 2701 C CA . ALA B 2 381 ? 106.019 118.161 60.670 1.00 249.37 339 ALA C CA 1
ATOM 2702 C C . ALA B 2 381 ? 105.300 117.363 61.750 1.00 249.37 339 ALA C C 1
ATOM 2703 O O . ALA B 2 381 ? 104.086 117.503 61.932 1.00 249.37 339 ALA C O 1
ATOM 2705 N N . SER B 2 382 ? 106.057 116.525 62.457 1.00 234.72 340 SER C N 1
ATOM 2706 C CA . SER B 2 382 ? 105.550 115.848 63.640 1.00 234.72 340 SER C CA 1
ATOM 2707 C C . SER B 2 382 ? 105.990 116.578 64.902 1.00 234.72 340 SER C C 1
ATOM 2708 O O . SER B 2 382 ? 106.726 116.042 65.735 1.00 234.72 340 SER C O 1
ATOM 2711 N N . SER B 2 383 ? 105.532 117.823 65.035 1.00 238.86 341 SER C N 1
ATOM 2712 C CA . SER B 2 383 ? 105.886 118.656 66.175 1.00 238.86 341 SER C CA 1
ATOM 2713 C C . SER B 2 383 ? 105.189 118.212 67.451 1.00 238.86 341 SER C C 1
ATOM 2714 O O . SER B 2 383 ? 105.724 118.438 68.543 1.00 238.86 341 SER C O 1
ATOM 2717 N N . ASP B 2 384 ? 104.017 117.589 67.343 1.00 222.29 342 ASP C N 1
ATOM 2718 C CA . ASP B 2 384 ? 103.309 117.121 68.524 1.00 222.29 342 ASP C CA 1
ATOM 2719 C C . ASP B 2 384 ? 104.167 116.113 69.276 1.00 222.29 342 ASP C C 1
ATOM 2720 O O . ASP B 2 384 ? 104.866 115.290 68.682 1.00 222.29 342 ASP C O 1
ATOM 2725 N N . VAL B 2 385 ? 104.153 116.205 70.601 1.00 210.19 343 VAL C N 1
ATOM 2726 C CA . VAL B 2 385 ? 105.112 115.434 71.388 1.00 210.19 343 VAL C CA 1
ATOM 2727 C C . VAL B 2 385 ? 104.363 114.609 72.422 1.00 210.19 343 VAL C C 1
ATOM 2728 O O . VAL B 2 385 ? 103.443 115.111 73.075 1.00 210.19 343 VAL C O 1
ATOM 2732 N N . ALA B 2 386 ? 104.741 113.343 72.559 1.00 183.98 344 ALA C N 1
ATOM 2733 C CA . ALA B 2 386 ? 104.201 112.473 73.587 1.00 183.98 344 ALA C CA 1
ATOM 2734 C C . ALA B 2 386 ? 105.298 112.121 74.583 1.00 183.98 344 ALA C C 1
ATOM 2735 O O . ALA B 2 386 ? 106.427 111.792 74.210 1.00 183.98 344 ALA C O 1
ATOM 2737 N N . VAL B 2 387 ? 104.953 112.208 75.864 1.00 168.13 345 VAL C N 1
ATOM 2738 C CA . VAL B 2 387 ? 105.880 111.859 76.933 1.00 168.13 345 VAL C CA 1
ATOM 2739 C C . VAL B 2 387 ? 105.313 110.675 77.699 1.00 168.13 345 VAL C C 1
ATOM 2740 O O . VAL B 2 387 ? 104.126 110.631 78.037 1.00 168.13 345 VAL C O 1
ATOM 2744 N N . GLU B 2 388 ? 106.190 109.720 77.974 1.00 165.42 346 GLU C N 1
ATOM 2745 C CA . GLU B 2 388 ? 105.856 108.408 78.499 1.00 165.42 346 GLU C CA 1
ATOM 2746 C C . GLU B 2 388 ? 106.367 108.243 79.920 1.00 165.42 346 GLU C C 1
ATOM 2747 O O . GLU B 2 388 ? 107.468 108.689 80.253 1.00 165.42 346 GLU C O 1
ATOM 2753 N N . LEU B 2 389 ? 105.549 107.617 80.761 1.00 146.04 347 LEU C N 1
ATOM 2754 C CA . LEU B 2 389 ? 105.864 107.444 82.176 1.00 146.04 347 LEU C CA 1
ATOM 2755 C C . LEU B 2 389 ? 105.362 106.075 82.615 1.00 146.04 347 LEU C C 1
ATOM 2756 O O . LEU B 2 389 ? 104.143 105.835 82.633 1.00 146.04 347 LEU C O 1
ATOM 2761 N N . PRO B 2 390 ? 106.254 105.152 82.956 1.00 140.85 348 PRO C N 1
ATOM 2762 C CA . PRO B 2 390 ? 105.803 103.845 83.444 1.00 140.85 348 PRO C CA 1
ATOM 2763 C C . PRO B 2 390 ? 105.342 103.931 84.887 1.00 140.85 348 PRO C C 1
ATOM 2764 O O . PRO B 2 390 ? 105.710 104.850 85.621 1.00 140.85 348 PRO C O 1
ATOM 2768 N N . PHE B 2 391 ? 104.531 102.958 85.290 1.00 139.22 349 PHE C N 1
ATOM 2769 C CA . PHE B 2 391 ? 104.096 102.848 86.672 1.00 139.22 349 PHE C CA 1
ATOM 2770 C C . PHE B 2 391 ? 103.524 101.458 86.891 1.00 139.22 349 PHE C C 1
ATOM 2771 O O . PHE B 2 391 ? 103.296 100.701 85.946 1.00 139.22 349 PHE C O 1
ATOM 2779 N N . THR B 2 392 ? 103.248 101.149 88.149 1.00 145.26 350 THR C N 1
ATOM 2780 C CA . THR B 2 392 ? 102.770 99.839 88.553 1.00 145.26 350 THR C CA 1
ATOM 2781 C C . THR B 2 392 ? 101.322 99.930 88.999 1.00 145.26 350 THR C C 1
ATOM 2782 O O . THR B 2 392 ? 100.957 100.836 89.753 1.00 145.26 350 THR C O 1
ATOM 2786 N N . LEU B 2 393 ? 100.511 98.982 88.539 1.00 137.06 351 LEU C N 1
ATOM 2787 C CA . LEU B 2 393 ? 99.099 98.875 88.891 1.00 137.06 351 LEU C CA 1
ATOM 2788 C C . LEU B 2 393 ? 98.769 97.426 89.189 1.00 137.06 351 LEU C C 1
ATOM 2789 O O . LEU B 2 393 ? 98.606 96.622 88.266 1.00 137.06 351 LEU C O 1
ATOM 2794 N N . MET B 2 394 ? 98.633 97.096 90.465 1.00 138.94 352 MET C N 1
ATOM 2795 C CA . MET B 2 394 ? 98.464 95.700 90.808 1.00 138.94 352 MET C CA 1
ATOM 2796 C C . MET B 2 394 ? 97.896 95.589 92.217 1.00 138.94 352 MET C C 1
ATOM 2797 O O . MET B 2 394 ? 97.799 96.577 92.947 1.00 138.94 352 MET C O 1
ATOM 2802 N N . HIS B 2 395 ? 97.500 94.371 92.578 1.00 136.50 353 HIS C N 1
ATOM 2803 C CA . HIS B 2 395 ? 96.743 94.044 93.781 1.00 136.50 353 HIS C CA 1
ATOM 2804 C C . HIS B 2 395 ? 97.280 94.686 95.048 1.00 136.50 353 HIS C C 1
ATOM 2805 O O . HIS B 2 395 ? 98.493 94.874 95.188 1.00 136.50 353 HIS C O 1
ATOM 2812 N N . PRO B 2 396 ? 96.413 95.000 96.003 1.00 135.58 354 PRO C N 1
ATOM 2813 C CA . PRO B 2 396 ? 96.880 95.324 97.351 1.00 135.58 354 PRO C CA 1
ATOM 2814 C C . PRO B 2 396 ? 97.319 94.056 98.063 1.00 135.58 354 PRO C C 1
ATOM 2815 O O . PRO B 2 396 ? 97.329 92.967 97.494 1.00 135.58 354 PRO C O 1
ATOM 2819 N N . LYS B 2 397 ? 97.667 94.205 99.335 1.00 132.74 355 LYS C N 1
ATOM 2820 C CA . LYS B 2 397 ? 98.223 93.090 100.083 1.00 132.74 355 LYS C CA 1
ATOM 2821 C C . LYS B 2 397 ? 97.217 91.942 100.139 1.00 132.74 355 LYS C C 1
ATOM 2822 O O . LYS B 2 397 ? 96.009 92.186 100.252 1.00 132.74 355 LYS C O 1
ATOM 2828 N N . PRO B 2 398 ? 97.664 90.697 100.037 1.00 130.35 356 PRO C N 1
ATOM 2829 C CA . PRO B 2 398 ? 96.722 89.577 99.996 1.00 130.35 356 PRO C CA 1
ATOM 2830 C C . PRO B 2 398 ? 96.180 89.273 101.380 1.00 130.35 356 PRO C C 1
ATOM 2831 O O . PRO B 2 398 ? 96.883 89.405 102.382 1.00 130.35 356 PRO C O 1
ATOM 2835 N N . LYS B 2 399 ? 94.912 88.870 101.437 1.00 153.35 357 LYS C N 1
ATOM 2836 C CA . LYS B 2 399 ? 94.413 88.355 102.703 1.00 153.35 357 LYS C CA 1
ATOM 2837 C C . LYS B 2 399 ? 93.639 87.043 102.580 1.00 153.35 357 LYS C C 1
ATOM 2838 O O . LYS B 2 399 ? 93.773 86.179 103.453 1.00 153.35 357 LYS C O 1
ATOM 2844 N N . GLU B 2 400 ? 92.841 86.856 101.527 1.00 169.57 358 GLU C N 1
ATOM 2845 C CA . GLU B 2 400 ? 91.935 85.709 101.497 1.00 169.57 358 GLU C CA 1
ATOM 2846 C C . GLU B 2 400 ? 91.681 85.258 100.059 1.00 169.57 358 GLU C C 1
ATOM 2847 O O . GLU B 2 400 ? 92.393 85.637 99.125 1.00 169.57 358 GLU C O 1
ATOM 2853 N N . GLU B 2 401 ? 90.646 84.423 99.905 1.00 152.30 359 GLU C N 1
ATOM 2854 C CA . GLU B 2 401 ? 90.252 83.812 98.640 1.00 152.30 359 GLU C CA 1
ATOM 2855 C C . GLU B 2 401 ? 89.370 84.769 97.838 1.00 152.30 359 GLU C C 1
ATOM 2856 O O . GLU B 2 401 ? 88.978 85.817 98.341 1.00 152.30 359 GLU C O 1
ATOM 2862 N N . PRO B 2 402 ? 89.109 84.469 96.563 1.00 134.50 360 PRO C N 1
ATOM 2863 C CA . PRO B 2 402 ? 88.272 85.350 95.724 1.00 134.50 360 PRO C CA 1
ATOM 2864 C C . PRO B 2 402 ? 86.805 84.966 95.736 1.00 134.50 360 PRO C C 1
ATOM 2865 O O . PRO B 2 402 ? 86.336 84.316 94.791 1.00 134.50 360 PRO C O 1
ATOM 2869 N N . PRO B 2 403 ? 86.030 85.367 96.734 1.00 155.95 361 PRO C N 1
ATOM 2870 C CA . PRO B 2 403 ? 84.607 84.998 96.681 1.00 155.95 361 PRO C CA 1
ATOM 2871 C C . PRO B 2 403 ? 83.885 85.803 95.603 1.00 155.95 361 PRO C C 1
ATOM 2872 O O . PRO B 2 403 ? 83.081 86.697 95.868 1.00 155.95 361 PRO C O 1
ATOM 2876 N N . HIS B 2 404 ? 84.185 85.481 94.346 1.00 157.11 362 HIS C N 1
ATOM 2877 C CA . HIS B 2 404 ? 83.636 86.246 93.236 1.00 157.11 362 HIS C CA 1
ATOM 2878 C C . HIS B 2 404 ? 82.119 86.159 93.233 1.00 157.11 362 HIS C C 1
ATOM 2879 O O . HIS B 2 404 ? 81.540 85.095 93.462 1.00 157.11 362 HIS C O 1
ATOM 2886 N N . ARG B 2 405 ? 81.476 87.291 92.979 1.00 172.67 363 ARG C N 1
ATOM 2887 C CA . ARG B 2 405 ? 80.030 87.404 93.073 1.00 172.67 363 ARG C CA 1
ATOM 2888 C C . ARG B 2 405 ? 79.393 86.970 91.763 1.00 172.67 363 ARG C C 1
ATOM 2889 O O . ARG B 2 405 ? 79.785 87.444 90.692 1.00 172.67 363 ARG C O 1
ATOM 2897 N N . GLU B 2 406 ? 78.420 86.066 91.855 1.00 202.88 364 GLU C N 1
ATOM 2898 C CA . GLU B 2 406 ? 77.688 85.590 90.690 1.00 202.88 364 GLU C CA 1
ATOM 2899 C C . GLU B 2 406 ? 76.389 84.958 91.168 1.00 202.88 364 GLU C C 1
ATOM 2900 O O . GLU B 2 406 ? 76.240 84.604 92.339 1.00 202.88 364 GLU C O 1
ATOM 2906 N N . VAL B 2 407 ? 75.450 84.823 90.237 1.00 217.83 365 VAL C N 1
ATOM 2907 C CA . VAL B 2 407 ? 74.108 84.307 90.498 1.00 217.83 365 VAL C CA 1
ATOM 2908 C C . VAL B 2 407 ? 74.198 82.842 90.914 1.00 217.83 365 VAL C C 1
ATOM 2909 O O . VAL B 2 407 ? 75.114 82.133 90.475 1.00 217.83 365 VAL C O 1
ATOM 2913 N N . PRO B 2 408 ? 73.300 82.351 91.785 1.00 217.04 366 PRO C N 1
ATOM 2914 C CA . PRO B 2 408 ? 73.162 80.905 91.990 1.00 217.04 366 PRO C CA 1
ATOM 2915 C C . PRO B 2 408 ? 72.589 80.183 90.774 1.00 217.04 366 PRO C C 1
ATOM 2916 O O . PRO B 2 408 ? 72.307 78.987 90.870 1.00 217.04 366 PRO C O 1
ATOM 2920 N N . GLY C 3 3 ? 65.921 78.518 95.674 1.00 190.99 3 GLY D N 1
ATOM 2921 C CA . GLY C 3 3 ? 66.452 79.663 94.957 1.00 190.99 3 GLY D CA 1
ATOM 2922 C C . GLY C 3 3 ? 66.879 80.785 95.880 1.00 190.99 3 GLY D C 1
ATOM 2923 O O . GLY C 3 3 ? 68.066 80.968 96.146 1.00 190.99 3 GLY D O 1
ATOM 2924 N N . ASP C 3 4 ? 65.906 81.545 96.367 1.00 184.81 4 ASP D N 1
ATOM 2925 C CA . ASP C 3 4 ? 66.205 82.573 97.349 1.00 184.81 4 ASP D CA 1
ATOM 2926 C C . ASP C 3 4 ? 66.744 81.939 98.625 1.00 184.81 4 ASP D C 1
ATOM 2927 O O . ASP C 3 4 ? 66.390 80.814 98.981 1.00 184.81 4 ASP D O 1
ATOM 2932 N N . ILE C 3 5 ? 67.628 82.659 99.296 1.00 156.56 5 ILE D N 1
ATOM 2933 C CA . ILE C 3 5 ? 68.348 82.110 100.436 1.00 156.56 5 ILE D CA 1
ATOM 2934 C C . ILE C 3 5 ? 67.808 82.733 101.714 1.00 156.56 5 ILE D C 1
ATOM 2935 O O . ILE C 3 5 ? 67.479 83.923 101.748 1.00 156.56 5 ILE D O 1
ATOM 2940 N N . GLN C 3 6 ? 67.700 81.928 102.763 1.00 149.87 6 GLN D N 1
ATOM 2941 C CA . GLN C 3 6 ? 67.181 82.378 104.044 1.00 149.87 6 GLN D CA 1
ATOM 2942 C C . GLN C 3 6 ? 68.244 82.180 105.114 1.00 149.87 6 GLN D C 1
ATOM 2943 O O . GLN C 3 6 ? 68.968 81.181 105.098 1.00 149.87 6 GLN D O 1
ATOM 2949 N N . MET C 3 7 ? 68.374 83.147 106.010 1.00 175.47 7 MET D N 1
ATOM 2950 C CA . MET C 3 7 ? 69.349 83.058 107.092 1.00 175.47 7 MET D CA 1
ATOM 2951 C C . MET C 3 7 ? 68.605 83.203 108.415 1.00 175.47 7 MET D C 1
ATOM 2952 O O . MET C 3 7 ? 68.507 84.295 108.976 1.00 175.47 7 MET D O 1
ATOM 2957 N N . THR C 3 8 ? 68.104 82.087 108.925 1.00 172.71 8 THR D N 1
ATOM 2958 C CA . THR C 3 8 ? 67.247 82.139 110.098 1.00 172.71 8 THR D CA 1
ATOM 2959 C C . THR C 3 8 ? 68.079 82.374 111.348 1.00 172.71 8 THR D C 1
ATOM 2960 O O . THR C 3 8 ? 69.283 82.106 111.368 1.00 172.71 8 THR D O 1
ATOM 2964 N N . GLN C 3 9 ? 67.434 82.876 112.390 1.00 175.10 9 GLN D N 1
ATOM 2965 C CA . GLN C 3 9 ? 68.101 83.211 113.636 1.00 175.10 9 GLN D CA 1
ATOM 2966 C C . GLN C 3 9 ? 67.342 82.599 114.801 1.00 175.10 9 GLN D C 1
ATOM 2967 O O . GLN C 3 9 ? 66.175 82.932 115.028 1.00 175.10 9 GLN D O 1
ATOM 2973 N N . SER C 3 10 ? 68.007 81.710 115.540 1.00 189.05 10 SER D N 1
ATOM 2974 C CA . SER C 3 10 ? 67.367 81.131 116.720 1.00 189.05 10 SER D CA 1
ATOM 2975 C C . SER C 3 10 ? 67.346 82.099 117.894 1.00 189.05 10 SER D C 1
ATOM 2976 O O . SER C 3 10 ? 66.255 82.357 118.432 1.00 189.05 10 SER D O 1
ATOM 2979 N N . PRO C 3 11 ? 68.471 82.676 118.341 1.00 180.42 11 PRO D N 1
ATOM 2980 C CA . PRO C 3 11 ? 68.409 83.607 119.478 1.00 180.42 11 PRO D CA 1
ATOM 2981 C C . PRO C 3 11 ? 67.703 84.906 119.097 1.00 180.42 11 PRO D C 1
ATOM 2982 O O . PRO C 3 11 ? 68.320 85.955 118.939 1.00 180.42 11 PRO D O 1
ATOM 2986 N N . SER C 3 12 ? 66.382 84.827 118.935 1.00 188.59 12 SER D N 1
ATOM 2987 C CA . SER C 3 12 ? 65.631 85.982 118.458 1.00 188.59 12 SER D CA 1
ATOM 2988 C C . SER C 3 12 ? 65.445 87.021 119.556 1.00 188.59 12 SER D C 1
ATOM 2989 O O . SER C 3 12 ? 65.372 88.223 119.277 1.00 188.59 12 SER D O 1
ATOM 2992 N N . SER C 3 13 ? 65.356 86.582 120.809 1.00 186.79 13 SER D N 1
ATOM 2993 C CA . SER C 3 13 ? 65.059 87.467 121.925 1.00 186.79 13 SER D CA 1
ATOM 2994 C C . SER C 3 13 ? 65.837 87.029 123.158 1.00 186.79 13 SER D C 1
ATOM 2995 O O . SER C 3 13 ? 65.565 85.963 123.720 1.00 186.79 13 SER D O 1
ATOM 2998 N N . LEU C 3 14 ? 66.803 87.847 123.574 1.00 177.86 14 LEU D N 1
ATOM 2999 C CA . LEU C 3 14 ? 67.578 87.591 124.780 1.00 177.86 14 LEU D CA 1
ATOM 3000 C C . LEU C 3 14 ? 67.740 88.884 125.561 1.00 177.86 14 LEU D C 1
ATOM 3001 O O . LEU C 3 14 ? 67.626 89.978 125.007 1.00 177.86 14 LEU D O 1
ATOM 3006 N N . SER C 3 15 ? 68.008 88.748 126.857 1.00 184.10 15 SER D N 1
ATOM 3007 C CA . SER C 3 15 ? 68.200 89.911 127.711 1.00 184.10 15 SER D CA 1
ATOM 3008 C C . SER C 3 15 ? 68.775 89.462 129.044 1.00 184.10 15 SER D C 1
ATOM 3009 O O . SER C 3 15 ? 69.187 88.313 129.214 1.00 184.10 15 SER D O 1
ATOM 3012 N N . ALA C 3 16 ? 68.810 90.406 129.985 1.00 192.02 16 ALA D N 1
ATOM 3013 C CA . ALA C 3 16 ? 69.171 90.146 131.379 1.00 192.02 16 ALA D CA 1
ATOM 3014 C C . ALA C 3 16 ? 70.538 89.478 131.483 1.00 192.02 16 ALA D C 1
ATOM 3015 O O . ALA C 3 16 ? 70.782 88.626 132.339 1.00 192.02 16 ALA D O 1
ATOM 3017 N N . SER C 3 17 ? 71.443 89.885 130.603 1.00 207.72 17 SER D N 1
ATOM 3018 C CA . SER C 3 17 ? 72.759 89.279 130.495 1.00 207.72 17 SER D CA 1
ATOM 3019 C C . SER C 3 17 ? 73.818 90.368 130.564 1.00 207.72 17 SER D C 1
ATOM 3020 O O . SER C 3 17 ? 73.866 91.249 129.700 1.00 207.72 17 SER D O 1
ATOM 3023 N N . VAL C 3 18 ? 74.662 90.314 131.593 1.00 210.54 18 VAL D N 1
ATOM 3024 C CA . VAL C 3 18 ? 75.651 91.357 131.847 1.00 210.54 18 VAL D CA 1
ATOM 3025 C C . VAL C 3 18 ? 77.022 90.722 132.015 1.00 210.54 18 VAL D C 1
ATOM 3026 O O . VAL C 3 18 ? 77.198 89.826 132.848 1.00 210.54 18 VAL D O 1
ATOM 3030 N N . GLY C 3 19 ? 77.992 91.196 131.236 1.00 200.38 19 GLY D N 1
ATOM 3031 C CA . GLY C 3 19 ? 79.375 90.800 131.408 1.00 200.38 19 GLY D CA 1
ATOM 3032 C C . GLY C 3 19 ? 79.611 89.309 131.317 1.00 200.38 19 GLY D C 1
ATOM 3033 O O . GLY C 3 19 ? 80.313 88.741 132.159 1.00 200.38 19 GLY D O 1
ATOM 3034 N N . ASP C 3 20 ? 79.038 88.656 130.309 1.00 191.28 20 ASP D N 1
ATOM 3035 C CA . ASP C 3 20 ? 79.110 87.209 130.215 1.00 191.28 20 ASP D CA 1
ATOM 3036 C C . ASP C 3 20 ? 79.301 86.771 128.773 1.00 191.28 20 ASP D C 1
ATOM 3037 O O . ASP C 3 20 ? 79.131 87.544 127.828 1.00 191.28 20 ASP D O 1
ATOM 3042 N N . ARG C 3 21 ? 79.679 85.507 128.631 1.00 191.24 21 ARG D N 1
ATOM 3043 C CA . ARG C 3 21 ? 79.743 84.874 127.326 1.00 191.24 21 ARG D CA 1
ATOM 3044 C C . ARG C 3 21 ? 78.352 84.470 126.866 1.00 191.24 21 ARG D C 1
ATOM 3045 O O . ARG C 3 21 ? 77.651 83.710 127.537 1.00 191.24 21 ARG D O 1
ATOM 3053 N N . VAL C 3 22 ? 77.948 84.993 125.715 1.00 187.88 22 VAL D N 1
ATOM 3054 C CA . VAL C 3 22 ? 76.673 84.653 125.102 1.00 187.88 22 VAL D CA 1
ATOM 3055 C C . VAL C 3 22 ? 76.942 84.298 123.649 1.00 187.88 22 VAL D C 1
ATOM 3056 O O . VAL C 3 22 ? 77.939 84.752 123.071 1.00 187.88 22 VAL D O 1
ATOM 3060 N N . THR C 3 23 ? 76.051 83.502 123.061 1.00 193.07 23 THR D N 1
ATOM 3061 C CA . THR C 3 23 ? 76.259 82.914 121.744 1.00 193.07 23 THR D CA 1
ATOM 3062 C C . THR C 3 23 ? 75.093 83.260 120.834 1.00 193.07 23 THR D C 1
ATOM 3063 O O . THR C 3 23 ? 73.968 83.467 121.300 1.00 193.07 23 THR D O 1
ATOM 3067 N N . ILE C 3 24 ? 75.376 83.328 119.542 1.00 172.18 24 ILE D N 1
ATOM 3068 C CA . ILE C 3 24 ? 74.422 83.768 118.532 1.00 172.18 24 ILE D CA 1
ATOM 3069 C C . ILE C 3 24 ? 74.450 82.766 117.390 1.00 172.18 24 ILE D C 1
ATOM 3070 O O . ILE C 3 24 ? 75.486 82.585 116.743 1.00 172.18 24 ILE D O 1
ATOM 3075 N N . THR C 3 25 ? 73.312 82.141 117.118 1.00 172.38 25 THR D N 1
ATOM 3076 C CA . THR C 3 25 ? 73.267 81.066 116.143 1.00 172.38 25 THR D CA 1
ATOM 3077 C C . THR C 3 25 ? 72.447 81.468 114.927 1.00 172.38 25 THR D C 1
ATOM 3078 O O . THR C 3 25 ? 71.252 81.755 115.018 1.00 172.38 25 THR D O 1
ATOM 3082 N N . CYS C 3 26 ? 73.105 81.465 113.772 1.00 171.89 26 CYS D N 1
ATOM 3083 C CA . CYS C 3 26 ? 72.408 81.695 112.511 1.00 171.89 26 CYS D CA 1
ATOM 3084 C C . CYS C 3 26 ? 72.426 80.389 111.732 1.00 171.89 26 CYS D C 1
ATOM 3085 O O . CYS C 3 26 ? 73.482 79.759 111.584 1.00 171.89 26 CYS D O 1
ATOM 3088 N N . ARG C 3 27 ? 71.255 79.993 111.251 1.00 171.23 27 ARG D N 1
ATOM 3089 C CA . ARG C 3 27 ? 71.067 78.765 110.500 1.00 171.23 27 ARG D CA 1
ATOM 3090 C C . ARG C 3 27 ? 70.942 79.136 109.031 1.00 171.23 27 ARG D C 1
ATOM 3091 O O . ARG C 3 27 ? 70.087 79.950 108.664 1.00 171.23 27 ARG D O 1
ATOM 3099 N N . ALA C 3 28 ? 71.784 78.541 108.197 1.00 157.91 28 ALA D N 1
ATOM 3100 C CA . ALA C 3 28 ? 71.806 78.868 106.782 1.00 157.91 28 ALA D CA 1
ATOM 3101 C C . ALA C 3 28 ? 70.852 77.964 106.020 1.00 157.91 28 ALA D C 1
ATOM 3102 O O . ALA C 3 28 ? 70.849 76.745 106.208 1.00 157.91 28 ALA D O 1
ATOM 3104 N N . SER C 3 29 ? 70.040 78.570 105.153 1.00 162.82 29 SER D N 1
ATOM 3105 C CA . SER C 3 29 ? 69.091 77.790 104.369 1.00 162.82 29 SER D CA 1
ATOM 3106 C C . SER C 3 29 ? 69.773 76.965 103.293 1.00 162.82 29 SER D C 1
ATOM 3107 O O . SER C 3 29 ? 69.117 76.133 102.659 1.00 162.82 29 SER D O 1
ATOM 3110 N N . GLN C 3 30 ? 71.062 77.185 103.060 1.00 161.71 30 GLN D N 1
ATOM 3111 C CA . GLN C 3 30 ? 71.787 76.441 102.045 1.00 161.71 30 GLN D CA 1
ATOM 3112 C C . GLN C 3 30 ? 73.267 76.464 102.389 1.00 161.71 30 GLN D C 1
ATOM 3113 O O . GLN C 3 30 ? 73.707 77.199 103.274 1.00 161.71 30 GLN D O 1
ATOM 3119 N N . SER C 3 31 ? 74.032 75.622 101.701 1.00 153.09 31 SER D N 1
ATOM 3120 C CA . SER C 3 31 ? 75.478 75.667 101.844 1.00 153.09 31 SER D CA 1
ATOM 3121 C C . SER C 3 31 ? 75.987 77.031 101.413 1.00 153.09 31 SER D C 1
ATOM 3122 O O . SER C 3 31 ? 75.632 77.528 100.344 1.00 153.09 31 SER D O 1
ATOM 3125 N N . VAL C 3 32 ? 76.791 77.656 102.263 1.00 150.34 32 VAL D N 1
ATOM 3126 C CA . VAL C 3 32 ? 77.256 79.007 101.999 1.00 150.34 32 VAL D CA 1
ATOM 3127 C C . VAL C 3 32 ? 78.758 79.141 102.214 1.00 150.34 32 VAL D C 1
ATOM 3128 O O . VAL C 3 32 ? 79.314 80.214 102.019 1.00 150.34 32 VAL D O 1
ATOM 3132 N N . SER C 3 33 ? 79.415 78.061 102.624 1.00 143.52 33 SER D N 1
ATOM 3133 C CA . SER C 3 33 ? 80.858 78.059 102.862 1.00 143.52 33 SER D CA 1
ATOM 3134 C C . SER C 3 33 ? 81.145 79.137 103.903 1.00 143.52 33 SER D C 1
ATOM 3135 O O . SER C 3 33 ? 80.611 79.060 105.017 1.00 143.52 33 SER D O 1
ATOM 3138 N N . SER C 3 34 ? 81.961 80.140 103.592 1.00 136.87 34 SER D N 1
ATOM 3139 C CA . SER C 3 34 ? 82.278 81.208 104.524 1.00 136.87 34 SER D CA 1
ATOM 3140 C C . SER C 3 34 ? 81.756 82.562 104.070 1.00 136.87 34 SER D C 1
ATOM 3141 O O . SER C 3 34 ? 82.120 83.579 104.664 1.00 136.87 34 SER D O 1
ATOM 3144 N N . ALA C 3 35 ? 80.900 82.612 103.052 1.00 141.36 35 ALA D N 1
ATOM 3145 C CA . ALA C 3 35 ? 80.435 83.906 102.568 1.00 141.36 35 ALA D CA 1
ATOM 3146 C C . ALA C 3 35 ? 79.387 84.486 103.503 1.00 141.36 35 ALA D C 1
ATOM 3147 O O . ALA C 3 35 ? 78.318 84.918 103.062 1.00 141.36 35 ALA D O 1
ATOM 3149 N N . VAL C 3 36 ? 79.705 84.527 104.791 1.00 138.26 36 VAL D N 1
ATOM 3150 C CA . VAL C 3 36 ? 78.772 84.924 105.832 1.00 138.26 36 VAL D CA 1
ATOM 3151 C C . VAL C 3 36 ? 79.412 86.029 106.653 1.00 138.26 36 VAL D C 1
ATOM 3152 O O . VAL C 3 36 ? 80.626 86.013 106.887 1.00 138.26 36 VAL D O 1
ATOM 3156 N N . ALA C 3 37 ? 78.612 87.013 107.040 1.00 139.92 37 ALA D N 1
ATOM 3157 C CA . ALA C 3 37 ? 79.081 88.130 107.839 1.00 139.92 37 ALA D CA 1
ATOM 3158 C C . ALA C 3 37 ? 78.034 88.521 108.867 1.00 139.92 37 ALA D C 1
ATOM 3159 O O . ALA C 3 37 ? 76.825 88.387 108.638 1.00 139.92 37 ALA D O 1
ATOM 3161 N N . TRP C 3 38 ? 78.521 89.039 109.992 1.00 147.47 38 TRP D N 1
ATOM 3162 C CA . TRP C 3 38 ? 77.694 89.495 111.101 1.00 147.47 38 TRP D CA 1
ATOM 3163 C C . TRP C 3 38 ? 77.969 90.950 111.428 1.00 147.47 38 TRP D C 1
ATOM 3164 O O . TRP C 3 38 ? 79.129 91.379 111.475 1.00 147.47 38 TRP D O 1
ATOM 3175 N N . TYR C 3 39 ? 76.884 91.694 111.631 1.00 141.27 39 TYR D N 1
ATOM 3176 C CA . TYR C 3 39 ? 76.913 93.104 111.981 1.00 141.27 39 TYR D CA 1
ATOM 3177 C C . TYR C 3 39 ? 76.156 93.325 113.281 1.00 141.27 39 TYR D C 1
ATOM 3178 O O . TYR C 3 39 ? 75.434 92.445 113.751 1.00 141.27 39 TYR D O 1
ATOM 3187 N N . GLN C 3 40 ? 76.290 94.522 113.840 1.00 152.98 40 GLN D N 1
ATOM 3188 C CA . GLN C 3 40 ? 75.576 94.912 115.050 1.00 152.98 40 GLN D CA 1
ATOM 3189 C C . GLN C 3 40 ? 74.929 96.265 114.814 1.00 152.98 40 GLN D C 1
ATOM 3190 O O . GLN C 3 40 ? 75.509 97.120 114.139 1.00 152.98 40 GLN D O 1
ATOM 3196 N N . GLN C 3 41 ? 73.737 96.465 115.371 1.00 150.09 41 GLN D N 1
ATOM 3197 C CA . GLN C 3 41 ? 73.013 97.716 115.220 1.00 150.09 41 GLN D CA 1
ATOM 3198 C C . GLN C 3 41 ? 72.298 98.084 116.510 1.00 150.09 41 GLN D C 1
ATOM 3199 O O . GLN C 3 41 ? 71.507 97.294 117.034 1.00 150.09 41 GLN D O 1
ATOM 3205 N N . LYS C 3 42 ? 72.546 99.294 116.984 1.00 163.03 42 LYS D N 1
ATOM 3206 C CA . LYS C 3 42 ? 71.965 100.105 118.038 1.00 163.03 42 LYS D CA 1
ATOM 3207 C C . LYS C 3 42 ? 70.510 100.428 117.714 1.00 163.03 42 LYS D C 1
ATOM 3208 O O . LYS C 3 42 ? 69.999 100.020 116.669 1.00 163.03 42 LYS D O 1
ATOM 3214 N N . PRO C 3 43 ? 69.771 101.121 118.575 1.00 173.21 43 PRO D N 1
ATOM 3215 C CA . PRO C 3 43 ? 68.439 101.572 118.164 1.00 173.21 43 PRO D CA 1
ATOM 3216 C C . PRO C 3 43 ? 68.536 102.702 117.152 1.00 173.21 43 PRO D C 1
ATOM 3217 O O . PRO C 3 43 ? 68.815 103.850 117.501 1.00 173.21 43 PRO D O 1
ATOM 3221 N N . GLY C 3 44 ? 68.285 102.373 115.886 1.00 160.39 44 GLY D N 1
ATOM 3222 C CA . GLY C 3 44 ? 68.236 103.367 114.836 1.00 160.39 44 GLY D CA 1
ATOM 3223 C C . GLY C 3 44 ? 69.530 104.096 114.554 1.00 160.39 44 GLY D C 1
ATOM 3224 O O . GLY C 3 44 ? 69.516 105.329 114.457 1.00 160.39 44 GLY D O 1
ATOM 3225 N N . LYS C 3 45 ? 70.646 103.392 114.432 1.00 156.68 45 LYS D N 1
ATOM 3226 C CA . LYS C 3 45 ? 71.912 104.011 114.086 1.00 156.68 45 LYS D CA 1
ATOM 3227 C C . LYS C 3 45 ? 72.450 103.376 112.814 1.00 156.68 45 LYS D C 1
ATOM 3228 O O . LYS C 3 45 ? 71.753 102.624 112.127 1.00 156.68 45 LYS D O 1
ATOM 3234 N N . ALA C 3 46 ? 73.692 103.683 112.505 1.00 155.79 46 ALA D N 1
ATOM 3235 C CA . ALA C 3 46 ? 74.317 103.038 111.366 1.00 155.79 46 ALA D CA 1
ATOM 3236 C C . ALA C 3 46 ? 74.822 101.653 111.754 1.00 155.79 46 ALA D C 1
ATOM 3237 O O . ALA C 3 46 ? 75.614 101.513 112.686 1.00 155.79 46 ALA D O 1
ATOM 3239 N N . PRO C 3 47 ? 74.379 100.614 111.058 1.00 137.97 47 PRO D N 1
ATOM 3240 C CA . PRO C 3 47 ? 74.829 99.270 111.410 1.00 137.97 47 PRO D CA 1
ATOM 3241 C C . PRO C 3 47 ? 76.235 99.035 110.886 1.00 137.97 47 PRO D C 1
ATOM 3242 O O . PRO C 3 47 ? 76.483 99.057 109.680 1.00 137.97 47 PRO D O 1
ATOM 3246 N N . LYS C 3 48 ? 77.157 98.815 111.813 1.00 124.82 48 LYS D N 1
ATOM 3247 C CA . LYS C 3 48 ? 78.576 98.714 111.515 1.00 124.82 48 LYS D CA 1
ATOM 3248 C C . LYS C 3 48 ? 78.966 97.259 111.329 1.00 124.82 48 LYS D C 1
ATOM 3249 O O . LYS C 3 48 ? 78.231 96.354 111.735 1.00 124.82 48 LYS D O 1
ATOM 3255 N N . LEU C 3 49 ? 80.127 97.045 110.727 1.00 130.73 49 LEU D N 1
ATOM 3256 C CA . LEU C 3 49 ? 80.606 95.698 110.470 1.00 130.73 49 LEU D CA 1
ATOM 3257 C C . LEU C 3 49 ? 81.148 95.091 111.754 1.00 130.73 49 LEU D C 1
ATOM 3258 O O . LEU C 3 49 ? 81.768 95.783 112.564 1.00 130.73 49 LEU D O 1
ATOM 3263 N N . LEU C 3 50 ? 80.921 93.796 111.941 1.00 141.79 50 LEU D N 1
ATOM 3264 C CA . LEU C 3 50 ? 81.568 93.069 113.021 1.00 141.79 50 LEU D CA 1
ATOM 3265 C C . LEU C 3 50 ? 82.543 92.024 112.513 1.00 141.79 50 LEU D C 1
ATOM 3266 O O . LEU C 3 50 ? 83.738 92.097 112.807 1.00 141.79 50 LEU D O 1
ATOM 3271 N N . ILE C 3 51 ? 82.071 91.064 111.730 1.00 144.20 51 ILE D N 1
ATOM 3272 C CA . ILE C 3 51 ? 82.925 89.980 111.270 1.00 144.20 51 ILE D CA 1
ATOM 3273 C C . ILE C 3 51 ? 82.505 89.566 109.873 1.00 144.20 51 ILE D C 1
ATOM 3274 O O . ILE C 3 51 ? 81.314 89.554 109.545 1.00 144.20 51 ILE D O 1
ATOM 3279 N N . TYR C 3 52 ? 83.490 89.230 109.052 1.00 144.81 52 TYR D N 1
ATOM 3280 C CA . TYR C 3 52 ? 83.265 88.763 107.698 1.00 144.81 52 TYR D CA 1
ATOM 3281 C C . TYR C 3 52 ? 83.998 87.455 107.481 1.00 144.81 52 TYR D C 1
ATOM 3282 O O . TYR C 3 52 ? 85.036 87.189 108.093 1.00 144.81 52 TYR D O 1
ATOM 3291 N N . SER C 3 53 ? 83.427 86.634 106.603 1.00 143.92 53 SER D N 1
ATOM 3292 C CA . SER C 3 53 ? 83.924 85.291 106.342 1.00 143.92 53 SER D CA 1
ATOM 3293 C C . SER C 3 53 ? 83.858 84.442 107.608 1.00 143.92 53 SER D C 1
ATOM 3294 O O . SER C 3 53 ? 84.516 83.410 107.734 1.00 143.92 53 SER D O 1
ATOM 3297 N N . ALA C 3 54 ? 83.064 84.919 108.565 1.00 146.74 54 ALA D N 1
ATOM 3298 C CA . ALA C 3 54 ? 82.794 84.262 109.839 1.00 146.74 54 ALA D CA 1
ATOM 3299 C C . ALA C 3 54 ? 84.009 84.226 110.751 1.00 146.74 54 ALA D C 1
ATOM 3300 O O . ALA C 3 54 ? 83.898 83.826 111.913 1.00 146.74 54 ALA D O 1
ATOM 3302 N N . SER C 3 55 ? 85.165 84.657 110.261 1.00 146.53 55 SER D N 1
ATOM 3303 C CA . SER C 3 55 ? 86.391 84.500 111.021 1.00 146.53 55 SER D CA 1
ATOM 3304 C C . SER C 3 55 ? 87.161 85.790 111.212 1.00 146.53 55 SER D C 1
ATOM 3305 O O . SER C 3 55 ? 87.676 86.030 112.309 1.00 146.53 55 SER D O 1
ATOM 3308 N N . SER C 3 56 ? 87.246 86.633 110.197 1.00 139.36 56 SER D N 1
ATOM 3309 C CA . SER C 3 56 ? 88.116 87.793 110.269 1.00 139.36 56 SER D CA 1
ATOM 3310 C C . SER C 3 56 ? 87.396 88.927 110.979 1.00 139.36 56 SER D C 1
ATOM 3311 O O . SER C 3 56 ? 86.504 89.561 110.406 1.00 139.36 56 SER D O 1
ATOM 3314 N N . LEU C 3 57 ? 87.771 89.174 112.226 1.00 146.10 57 LEU D N 1
ATOM 3315 C CA . LEU C 3 57 ? 87.220 90.308 112.945 1.00 146.10 57 LEU D CA 1
ATOM 3316 C C . LEU C 3 57 ? 87.763 91.590 112.337 1.00 146.10 57 LEU D C 1
ATOM 3317 O O . LEU C 3 57 ? 88.917 91.642 111.904 1.00 146.10 57 LEU D O 1
ATOM 3322 N N . TYR C 3 58 ? 86.932 92.623 112.302 1.00 143.93 58 TYR D N 1
ATOM 3323 C CA . TYR C 3 58 ? 87.291 93.855 111.617 1.00 143.93 58 TYR D CA 1
ATOM 3324 C C . TYR C 3 58 ? 88.328 94.643 112.400 1.00 143.93 58 TYR D C 1
ATOM 3325 O O . TYR C 3 58 ? 88.636 94.339 113.554 1.00 143.93 58 TYR D O 1
ATOM 3334 N N . SER C 3 59 ? 88.868 95.669 111.753 1.00 146.93 59 SER D N 1
ATOM 3335 C CA . SER C 3 59 ? 89.782 96.570 112.432 1.00 146.93 59 SER D CA 1
ATOM 3336 C C . SER C 3 59 ? 89.072 97.271 113.578 1.00 146.93 59 SER D C 1
ATOM 3337 O O . SER C 3 59 ? 87.906 97.655 113.462 1.00 146.93 59 SER D O 1
ATOM 3340 N N . GLY C 3 60 ? 89.777 97.416 114.697 1.00 164.43 60 GLY D N 1
ATOM 3341 C CA . GLY C 3 60 ? 89.276 98.146 115.839 1.00 164.43 60 GLY D CA 1
ATOM 3342 C C . GLY C 3 60 ? 88.264 97.414 116.691 1.00 164.43 60 GLY D C 1
ATOM 3343 O O . GLY C 3 60 ? 88.190 97.681 117.898 1.00 164.43 60 GLY D O 1
ATOM 3344 N N . VAL C 3 61 ? 87.490 96.502 116.113 1.00 159.72 61 VAL D N 1
ATOM 3345 C CA . VAL C 3 61 ? 86.407 95.836 116.830 1.00 159.72 61 VAL D CA 1
ATOM 3346 C C . VAL C 3 61 ? 86.993 95.016 117.970 1.00 159.72 61 VAL D C 1
ATOM 3347 O O . VAL C 3 61 ? 87.983 94.299 117.768 1.00 159.72 61 VAL D O 1
ATOM 3351 N N . PRO C 3 62 ? 86.437 95.106 119.177 1.00 163.22 62 PRO D N 1
ATOM 3352 C CA . PRO C 3 62 ? 87.006 94.372 120.312 1.00 163.22 62 PRO D CA 1
ATOM 3353 C C . PRO C 3 62 ? 87.021 92.868 120.075 1.00 163.22 62 PRO D C 1
ATOM 3354 O O . PRO C 3 62 ? 86.086 92.294 119.511 1.00 163.22 62 PRO D O 1
ATOM 3358 N N . SER C 3 63 ? 88.097 92.228 120.536 1.00 163.61 63 SER D N 1
ATOM 3359 C CA . SER C 3 63 ? 88.263 90.791 120.371 1.00 163.61 63 SER D CA 1
ATOM 3360 C C . SER C 3 63 ? 87.250 89.994 121.168 1.00 163.61 63 SER D C 1
ATOM 3361 O O . SER C 3 63 ? 87.099 88.794 120.921 1.00 163.61 63 SER D O 1
ATOM 3364 N N . ARG C 3 64 ? 86.546 90.633 122.102 1.00 158.18 64 ARG D N 1
ATOM 3365 C CA . ARG C 3 64 ? 85.508 89.940 122.844 1.00 158.18 64 ARG D CA 1
ATOM 3366 C C . ARG C 3 64 ? 84.447 89.391 121.910 1.00 158.18 64 ARG D C 1
ATOM 3367 O O . ARG C 3 64 ? 83.726 88.458 122.277 1.00 158.18 64 ARG D O 1
ATOM 3375 N N . PHE C 3 65 ? 84.350 89.951 120.710 1.00 158.28 65 PHE D N 1
ATOM 3376 C CA . PHE C 3 65 ? 83.506 89.415 119.660 1.00 158.28 65 PHE D CA 1
ATOM 3377 C C . PHE C 3 65 ? 84.286 88.365 118.888 1.00 158.28 65 PHE D C 1
ATOM 3378 O O . PHE C 3 65 ? 85.399 88.630 118.424 1.00 158.28 65 PHE D O 1
ATOM 3386 N N . SER C 3 66 ? 83.713 87.172 118.769 1.00 152.49 66 SER D N 1
ATOM 3387 C CA . SER C 3 66 ? 84.310 86.126 117.956 1.00 152.49 66 SER D CA 1
ATOM 3388 C C . SER C 3 66 ? 83.209 85.360 117.243 1.00 152.49 66 SER D C 1
ATOM 3389 O O . SER C 3 66 ? 82.051 85.382 117.660 1.00 152.49 66 SER D O 1
ATOM 3392 N N . GLY C 3 67 ? 83.581 84.683 116.163 1.00 149.55 67 GLY D N 1
ATOM 3393 C CA . GLY C 3 67 ? 82.650 83.877 115.399 1.00 149.55 67 GLY D CA 1
ATOM 3394 C C . GLY C 3 67 ? 83.243 82.525 115.049 1.00 149.55 67 GLY D C 1
ATOM 3395 O O . GLY C 3 67 ? 84.454 82.321 115.131 1.00 149.55 67 GLY D O 1
ATOM 3396 N N . SER C 3 68 ? 82.368 81.591 114.679 1.00 145.73 68 SER D N 1
ATOM 3397 C CA . SER C 3 68 ? 82.771 80.267 114.228 1.00 145.73 68 SER D CA 1
ATOM 3398 C C . SER C 3 68 ? 81.683 79.680 113.343 1.00 145.73 68 SER D C 1
ATOM 3399 O O . SER C 3 68 ? 80.523 80.096 113.385 1.00 145.73 68 SER D O 1
ATOM 3402 N N . ARG C 3 69 ? 82.076 78.702 112.532 1.00 138.43 69 ARG D N 1
ATOM 3403 C CA . ARG C 3 69 ? 81.161 78.047 111.611 1.00 138.43 69 ARG D CA 1
ATOM 3404 C C . ARG C 3 69 ? 81.298 76.540 111.746 1.00 138.43 69 ARG D C 1
ATOM 3405 O O . ARG C 3 69 ? 82.414 76.018 111.802 1.00 138.43 69 ARG D O 1
ATOM 3413 N N . SER C 3 70 ? 80.161 75.855 111.807 1.00 157.23 70 SER D N 1
ATOM 3414 C CA . SER C 3 70 ? 80.083 74.398 111.845 1.00 157.23 70 SER D CA 1
ATOM 3415 C C . SER C 3 70 ? 79.070 73.997 110.782 1.00 157.23 70 SER D C 1
ATOM 3416 O O . SER C 3 70 ? 77.865 74.191 110.963 1.00 157.23 70 SER D O 1
ATOM 3419 N N . GLY C 3 71 ? 79.551 73.448 109.679 1.00 162.52 71 GLY D N 1
ATOM 3420 C CA . GLY C 3 71 ? 78.661 73.179 108.563 1.00 162.52 71 GLY D CA 1
ATOM 3421 C C . GLY C 3 71 ? 78.062 74.481 108.071 1.00 162.52 71 GLY D C 1
ATOM 3422 O O . GLY C 3 71 ? 78.760 75.490 107.922 1.00 162.52 71 GLY D O 1
ATOM 3423 N N . THR C 3 72 ? 76.758 74.481 107.816 1.00 167.63 72 THR D N 1
ATOM 3424 C CA . THR C 3 72 ? 76.035 75.698 107.473 1.00 167.63 72 THR D CA 1
ATOM 3425 C C . THR C 3 72 ? 75.463 76.394 108.705 1.00 167.63 72 THR D C 1
ATOM 3426 O O . THR C 3 72 ? 74.467 77.116 108.600 1.00 167.63 72 THR D O 1
ATOM 3430 N N . ASP C 3 73 ? 76.067 76.183 109.866 1.00 173.45 73 ASP D N 1
ATOM 3431 C CA . ASP C 3 73 ? 75.572 76.712 111.125 1.00 173.45 73 ASP D CA 1
ATOM 3432 C C . ASP C 3 73 ? 76.609 77.675 111.675 1.00 173.45 73 ASP D C 1
ATOM 3433 O O . ASP C 3 73 ? 77.810 77.472 111.479 1.00 173.45 73 ASP D O 1
ATOM 3438 N N . PHE C 3 74 ? 76.163 78.730 112.351 1.00 162.45 74 PHE D N 1
ATOM 3439 C CA . PHE C 3 74 ? 77.078 79.833 112.584 1.00 162.45 74 PHE D CA 1
ATOM 3440 C C . PHE C 3 74 ? 76.898 80.390 113.984 1.00 162.45 74 PHE D C 1
ATOM 3441 O O . PHE C 3 74 ? 75.774 80.662 114.408 1.00 162.45 74 PHE D O 1
ATOM 3449 N N . THR C 3 75 ? 78.009 80.608 114.678 1.00 168.94 75 THR D N 1
ATOM 3450 C CA . THR C 3 75 ? 77.997 80.888 116.105 1.00 168.94 75 THR D CA 1
ATOM 3451 C C . THR C 3 75 ? 78.790 82.151 116.393 1.00 168.94 75 THR D C 1
ATOM 3452 O O . THR C 3 75 ? 79.859 82.353 115.813 1.00 168.94 75 THR D O 1
ATOM 3456 N N . LEU C 3 76 ? 78.270 82.997 117.280 1.00 161.21 76 LEU D N 1
ATOM 3457 C CA . LEU C 3 76 ? 78.983 84.185 117.738 1.00 161.21 76 LEU D CA 1
ATOM 3458 C C . LEU C 3 76 ? 79.153 84.064 119.239 1.00 161.21 76 LEU D C 1
ATOM 3459 O O . LEU C 3 76 ? 78.221 83.657 119.935 1.00 161.21 76 LEU D O 1
ATOM 3464 N N . THR C 3 77 ? 80.315 84.467 119.730 1.00 167.62 77 THR D N 1
ATOM 3465 C CA . THR C 3 77 ? 80.631 84.446 121.147 1.00 167.62 77 THR D CA 1
ATOM 3466 C C . THR C 3 77 ? 81.020 85.841 121.607 1.00 167.62 77 THR D C 1
ATOM 3467 O O . THR C 3 77 ? 81.824 86.518 120.954 1.00 167.62 77 THR D O 1
ATOM 3471 N N . ILE C 3 78 ? 80.441 86.267 122.720 1.00 174.74 78 ILE D N 1
ATOM 3472 C CA . ILE C 3 78 ? 81.006 87.346 123.511 1.00 174.74 78 ILE D CA 1
ATOM 3473 C C . ILE C 3 78 ? 81.380 86.730 124.843 1.00 174.74 78 ILE D C 1
ATOM 3474 O O . ILE C 3 78 ? 80.502 86.308 125.601 1.00 174.74 78 ILE D O 1
ATOM 3479 N N . SER C 3 79 ? 82.673 86.696 125.151 1.00 185.33 79 SER D N 1
ATOM 3480 C CA . SER C 3 79 ? 83.102 86.092 126.407 1.00 185.33 79 SER D CA 1
ATOM 3481 C C . SER C 3 79 ? 82.537 86.855 127.600 1.00 185.33 79 SER D C 1
ATOM 3482 O O . SER C 3 79 ? 82.218 86.265 128.638 1.00 185.33 79 SER D O 1
ATOM 3485 N N . SER C 3 80 ? 82.403 88.168 127.470 1.00 192.01 80 SER D N 1
ATOM 3486 C CA . SER C 3 80 ? 81.866 89.014 128.530 1.00 192.01 80 SER D CA 1
ATOM 3487 C C . SER C 3 80 ? 81.201 90.219 127.881 1.00 192.01 80 SER D C 1
ATOM 3488 O O . SER C 3 80 ? 81.813 90.916 127.068 1.00 192.01 80 SER D O 1
ATOM 3491 N N . LEU C 3 81 ? 79.952 90.471 128.260 1.00 189.31 81 LEU D N 1
ATOM 3492 C CA . LEU C 3 81 ? 79.160 91.536 127.663 1.00 189.31 81 LEU D CA 1
ATOM 3493 C C . LEU C 3 81 ? 79.501 92.902 128.240 1.00 189.31 81 LEU D C 1
ATOM 3494 O O . LEU C 3 81 ? 79.079 93.242 129.350 1.00 189.31 81 LEU D O 1
ATOM 3499 N N . GLN C 3 82 ? 80.241 93.677 127.502 1.00 187.79 82 GLN D N 1
ATOM 3500 C CA . GLN C 3 82 ? 80.562 95.028 127.917 1.00 187.79 82 GLN D CA 1
ATOM 3501 C C . GLN C 3 82 ? 79.290 95.869 127.937 1.00 187.79 82 GLN D C 1
ATOM 3502 O O . GLN C 3 82 ? 78.428 95.714 127.067 1.00 187.79 82 GLN D O 1
ATOM 3508 N N . PRO C 3 83 ? 79.151 96.763 128.919 1.00 184.69 83 PRO D N 1
ATOM 3509 C CA . PRO C 3 83 ? 77.846 97.404 129.160 1.00 184.69 83 PRO D CA 1
ATOM 3510 C C . PRO C 3 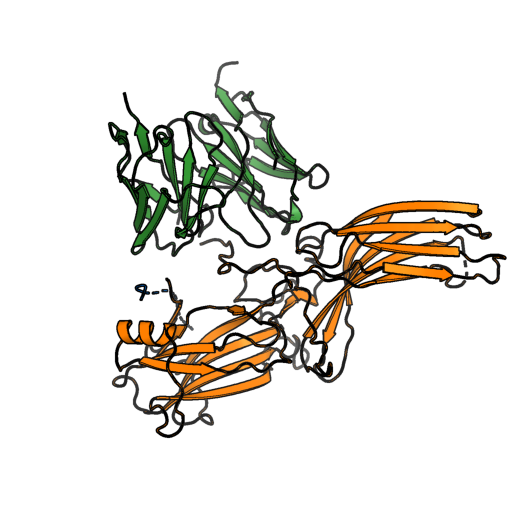83 ? 77.220 98.095 127.956 1.00 184.69 83 PRO D C 1
ATOM 3511 O O . PRO C 3 83 ? 76.026 98.406 128.005 1.00 184.69 83 PRO D O 1
ATOM 3515 N N . GLU C 3 84 ? 77.968 98.373 126.895 1.00 199.36 84 GLU D N 1
ATOM 3516 C CA . GLU C 3 84 ? 77.405 99.028 125.722 1.00 199.36 84 GLU D CA 1
ATOM 3517 C C . GLU C 3 84 ? 77.023 98.066 124.608 1.00 199.36 84 GLU D C 1
ATOM 3518 O O . GLU C 3 84 ? 76.455 98.502 123.603 1.00 199.36 84 GLU D O 1
ATOM 3524 N N . ASP C 3 85 ? 77.301 96.776 124.754 1.00 177.75 85 ASP D N 1
ATOM 3525 C CA . ASP C 3 85 ? 77.178 95.842 123.647 1.00 177.75 85 ASP D CA 1
ATOM 3526 C C . ASP C 3 85 ? 75.731 95.589 123.237 1.00 177.75 85 ASP D C 1
ATOM 3527 O O . ASP C 3 85 ? 75.492 95.042 122.155 1.00 177.75 85 ASP D O 1
ATOM 3532 N N . PHE C 3 86 ? 74.766 95.991 124.060 1.00 173.66 86 PHE D N 1
ATOM 3533 C CA . PHE C 3 86 ? 73.356 95.672 123.851 1.00 173.66 86 PHE D CA 1
ATOM 3534 C C . PHE C 3 86 ? 72.905 96.208 122.500 1.00 173.66 86 PHE D C 1
ATOM 3535 O O . PHE C 3 86 ? 72.974 97.416 122.251 1.00 173.66 86 PHE D O 1
ATOM 3543 N N . ALA C 3 87 ? 72.433 95.310 121.637 1.00 158.48 87 ALA D N 1
ATOM 3544 C CA . ALA C 3 87 ? 71.956 95.706 120.320 1.00 158.48 87 ALA D CA 1
ATOM 3545 C C . ALA C 3 87 ? 71.200 94.584 119.623 1.00 158.48 87 ALA D C 1
ATOM 3546 O O . ALA C 3 87 ? 70.871 93.564 120.237 1.00 158.48 87 ALA D O 1
ATOM 3548 N N . THR C 3 88 ? 70.916 94.775 118.341 1.00 146.55 88 THR D N 1
ATOM 3549 C CA . THR C 3 88 ? 70.411 93.719 117.482 1.00 146.55 88 THR D CA 1
ATOM 3550 C C . THR C 3 88 ? 71.518 93.305 116.530 1.00 146.55 88 THR D C 1
ATOM 3551 O O . THR C 3 88 ? 72.103 94.147 115.843 1.00 146.55 88 THR D O 1
ATOM 3555 N N . TYR C 3 89 ? 71.805 92.014 116.493 1.00 150.97 89 TYR D N 1
ATOM 3556 C CA . TYR C 3 89 ? 72.961 91.501 115.780 1.00 150.97 89 TYR D CA 1
ATOM 3557 C C . TYR C 3 89 ? 72.484 90.669 114.603 1.00 150.97 89 TYR D C 1
ATOM 3558 O O . TYR C 3 89 ? 71.693 89.738 114.774 1.00 150.97 89 TYR D O 1
ATOM 3567 N N . TYR C 3 90 ? 72.990 90.993 113.421 1.00 156.35 90 TYR D N 1
ATOM 3568 C CA . TYR C 3 90 ? 72.435 90.539 112.158 1.00 156.35 90 TYR D CA 1
ATOM 3569 C C . TYR C 3 90 ? 73.381 89.564 111.472 1.00 156.35 90 TYR D C 1
ATOM 3570 O O . TYR C 3 90 ? 74.587 89.824 111.363 1.00 156.35 90 TYR D O 1
ATOM 3579 N N . CYS C 3 91 ? 72.818 88.449 111.012 1.00 154.86 91 CYS D N 1
ATOM 3580 C CA . CYS C 3 91 ? 73.535 87.422 110.274 1.00 154.86 91 CYS D CA 1
ATOM 3581 C C . CYS C 3 91 ? 73.143 87.474 108.806 1.00 154.86 91 CYS D C 1
ATOM 3582 O O . CYS C 3 91 ? 71.972 87.634 108.458 1.00 154.86 91 CYS D O 1
ATOM 3585 N N . GLN C 3 92 ? 74.140 87.342 107.937 1.00 139.72 92 GLN D N 1
ATOM 3586 C CA . GLN C 3 92 ? 73.879 87.543 106.521 1.00 139.72 92 GLN D CA 1
ATOM 3587 C C . GLN C 3 92 ? 74.819 86.723 105.661 1.00 139.72 92 GLN D C 1
ATOM 3588 O O . GLN C 3 92 ? 76.039 86.868 105.760 1.00 139.72 92 GLN D O 1
ATOM 3594 N N . GLN C 3 93 ? 74.247 85.904 104.793 1.00 140.40 93 GLN D N 1
ATOM 3595 C CA . GLN C 3 93 ? 75.014 85.186 103.791 1.00 140.40 93 GLN D CA 1
ATOM 3596 C C . GLN C 3 93 ? 75.257 86.088 102.593 1.00 140.40 93 GLN D C 1
ATOM 3597 O O . GLN C 3 93 ? 74.387 86.876 102.212 1.00 140.40 93 GLN D O 1
ATOM 3603 N N . TYR C 3 94 ? 76.449 85.986 102.006 1.00 134.11 94 TYR D N 1
ATOM 3604 C CA . TYR C 3 94 ? 76.725 86.750 100.799 1.00 134.11 94 TYR D CA 1
ATOM 3605 C C . TYR C 3 94 ? 77.416 85.903 99.744 1.00 134.11 94 TYR D C 1
ATOM 3606 O O . TYR C 3 94 ? 78.409 86.331 99.153 1.00 134.11 94 TYR D O 1
ATOM 3615 N N . LYS C 3 95 ? 76.907 84.707 99.484 1.00 134.73 95 LYS D N 1
ATOM 3616 C CA . LYS C 3 95 ? 77.452 83.908 98.400 1.00 134.73 95 LYS D CA 1
ATOM 3617 C C . LYS C 3 95 ? 76.627 84.019 97.134 1.00 134.73 95 LYS D C 1
ATOM 3618 O O . LYS C 3 95 ? 77.154 83.813 96.038 1.00 134.73 95 LYS D O 1
ATOM 3624 N N . TYR C 3 96 ? 75.354 84.363 97.257 1.00 145.40 96 TYR D N 1
ATOM 3625 C CA . TYR C 3 96 ? 74.444 84.387 96.128 1.00 145.40 96 TYR D CA 1
ATOM 3626 C C . TYR C 3 96 ? 73.663 85.690 96.089 1.00 145.40 96 TYR D C 1
ATOM 3627 O O . TYR C 3 96 ? 73.336 86.273 97.124 1.00 145.40 96 TYR D O 1
ATOM 3636 N N . VAL C 3 97 ? 73.373 86.145 94.877 1.00 130.53 97 VAL D N 1
ATOM 3637 C CA . VAL C 3 97 ? 72.444 87.246 94.668 1.00 130.53 97 VAL D CA 1
ATOM 3638 C C . VAL C 3 97 ? 71.044 86.656 94.600 1.00 130.53 97 VAL D C 1
ATOM 3639 O O . VAL C 3 97 ? 70.816 85.710 93.835 1.00 130.53 97 VAL D O 1
ATOM 3643 N N . PRO C 3 98 ? 70.081 87.161 95.373 1.00 127.89 98 PRO D N 1
ATOM 3644 C CA . PRO C 3 98 ? 70.274 88.266 96.303 1.00 127.89 98 PRO D CA 1
ATOM 3645 C C . PRO C 3 98 ? 70.903 87.809 97.598 1.00 127.89 98 PRO D C 1
ATOM 3646 O O . PRO C 3 98 ? 70.472 86.809 98.159 1.00 127.89 98 PRO D O 1
ATOM 3650 N N . VAL C 3 99 ? 71.920 88.528 98.070 1.00 141.66 99 VAL D N 1
ATOM 3651 C CA . VAL C 3 99 ? 72.395 88.281 99.420 1.00 141.66 99 VAL D CA 1
ATOM 3652 C C . VAL C 3 99 ? 71.263 88.626 100.374 1.00 141.66 99 VAL D C 1
ATOM 3653 O O . VAL C 3 99 ? 70.491 89.564 100.144 1.00 141.66 99 VAL D O 1
ATOM 3657 N N . THR C 3 100 ? 71.125 87.838 101.430 1.00 147.00 100 THR D N 1
ATOM 3658 C CA . THR C 3 100 ? 69.963 87.954 102.297 1.00 147.00 100 THR D CA 1
ATOM 3659 C C . THR C 3 100 ? 70.392 88.110 103.743 1.00 147.00 100 THR D C 1
ATOM 3660 O O . THR C 3 100 ? 71.326 87.443 104.199 1.00 147.00 100 THR D O 1
ATOM 3664 N N . PHE C 3 101 ? 69.705 88.988 104.455 1.00 140.30 101 PHE D N 1
ATOM 3665 C CA . PHE C 3 101 ? 69.915 89.194 105.876 1.00 140.30 101 PHE D CA 1
ATOM 3666 C C . PHE C 3 101 ? 68.744 88.574 106.615 1.00 140.30 101 PHE D C 1
ATOM 3667 O O . PHE C 3 101 ? 67.589 88.782 106.234 1.00 140.30 101 PHE D O 1
ATOM 3675 N N . GLY C 3 102 ? 69.038 87.827 107.668 1.00 156.21 102 GLY D N 1
ATOM 3676 C CA . GLY C 3 102 ? 67.991 87.395 108.563 1.00 156.21 102 GLY D CA 1
ATOM 3677 C C . GLY C 3 102 ? 67.738 88.406 109.661 1.00 156.21 102 GLY D C 1
ATOM 3678 O O . GLY C 3 102 ? 68.540 89.302 109.921 1.00 156.21 102 GLY D O 1
ATOM 3679 N N . CYS C 3 103 ? 66.587 88.268 110.309 1.00 166.87 103 CYS D N 1
ATOM 3680 C CA . CYS C 3 103 ? 66.306 89.099 111.469 1.00 166.87 103 CYS D CA 1
ATOM 3681 C C . CYS C 3 103 ? 67.293 88.787 112.584 1.00 166.87 103 CYS D C 1
ATOM 3682 O O . CYS C 3 103 ? 67.730 87.646 112.748 1.00 166.87 103 CYS D O 1
ATOM 3685 N N . GLY C 3 104 ? 67.652 89.816 113.339 1.00 162.98 104 GLY D N 1
ATOM 3686 C CA . GLY C 3 104 ? 68.767 89.759 114.257 1.00 162.98 104 GLY D CA 1
ATOM 3687 C C . GLY C 3 104 ? 68.401 89.418 115.680 1.00 162.98 104 GLY D C 1
ATOM 3688 O O . GLY C 3 104 ? 67.358 88.811 115.934 1.00 162.98 104 GLY D O 1
ATOM 3689 N N . THR C 3 105 ? 69.258 89.799 116.621 1.00 162.93 105 THR D N 1
ATOM 3690 C CA . THR C 3 105 ? 69.074 89.373 117.999 1.00 162.93 105 THR D CA 1
ATOM 3691 C C . THR C 3 105 ? 69.025 90.571 118.931 1.00 162.93 105 THR D C 1
ATOM 3692 O O . THR C 3 105 ? 70.037 91.243 119.142 1.00 162.93 105 THR D O 1
ATOM 3696 N N . LYS C 3 106 ? 67.854 90.805 119.506 1.00 151.79 106 LYS D N 1
ATOM 3697 C CA . LYS C 3 106 ? 67.678 91.824 120.528 1.00 151.79 106 LYS D CA 1
ATOM 3698 C C . LYS C 3 106 ? 68.263 91.294 121.829 1.00 151.79 106 LYS D C 1
ATOM 3699 O O . LYS C 3 106 ? 67.819 90.265 122.345 1.00 151.79 106 LYS D O 1
ATOM 3705 N N . VAL C 3 107 ? 69.271 91.976 122.339 1.00 156.88 107 VAL D N 1
ATOM 3706 C CA . VAL C 3 107 ? 69.803 91.686 123.663 1.00 156.88 107 VAL D CA 1
ATOM 3707 C C . VAL C 3 107 ? 69.870 92.972 124.470 1.00 156.88 107 VAL D C 1
ATOM 3708 O O . VAL C 3 107 ? 70.419 93.984 124.019 1.00 156.88 107 VAL D O 1
ATOM 3712 N N . GLU C 3 108 ? 69.294 92.947 125.670 1.00 186.80 108 GLU D N 1
ATOM 3713 C CA . GLU C 3 108 ? 69.101 94.163 126.442 1.00 186.80 108 GLU D CA 1
ATOM 3714 C C . GLU C 3 108 ? 69.170 93.880 127.934 1.00 186.80 108 GLU D C 1
ATOM 3715 O O . GLU C 3 108 ? 69.261 92.731 128.369 1.00 186.80 108 GLU D O 1
ATOM 3721 N N . ILE C 3 109 ? 69.137 94.962 128.712 1.00 200.64 109 ILE D N 1
ATOM 3722 C CA . ILE C 3 109 ? 69.081 94.897 130.166 1.00 200.64 109 ILE D CA 1
ATOM 3723 C C . ILE C 3 109 ? 68.050 95.916 130.629 1.00 200.64 109 ILE D C 1
ATOM 3724 O O . ILE C 3 109 ? 67.742 96.880 129.924 1.00 200.64 109 ILE D O 1
ATOM 3729 N N . LYS C 3 110 ? 67.508 95.697 131.821 1.00 219.31 110 LYS D N 1
ATOM 3730 C CA . LYS C 3 110 ? 66.485 96.584 132.368 1.00 219.31 110 LYS D CA 1
ATOM 3731 C C . LYS C 3 110 ? 67.069 97.953 132.698 1.00 219.31 110 LYS D C 1
ATOM 3732 O O . LYS C 3 110 ? 68.278 98.096 132.876 1.00 219.31 110 LYS D O 1
ATOM 3738 N N . VAL C 3 128 ? 86.632 108.160 106.856 1.00 152.13 128 VAL D N 1
ATOM 3739 C CA . VAL C 3 128 ? 85.650 107.823 105.835 1.00 152.13 128 VAL D CA 1
ATOM 3740 C C . VAL C 3 128 ? 84.312 108.481 106.154 1.00 152.13 128 VAL D C 1
ATOM 3741 O O . VAL C 3 128 ? 83.888 108.530 107.309 1.00 152.13 128 VAL D O 1
ATOM 3745 N N . GLN C 3 129 ? 83.657 109.012 105.126 1.00 146.91 129 GLN D N 1
ATOM 3746 C CA . GLN C 3 129 ? 82.364 109.659 105.319 1.00 146.91 129 GLN D CA 1
ATOM 3747 C C . GLN C 3 129 ? 81.392 109.088 104.304 1.00 146.91 129 GLN D C 1
ATOM 3748 O O . GLN C 3 129 ? 81.750 108.888 103.142 1.00 146.91 129 GLN D O 1
ATOM 3754 N N . LEU C 3 130 ? 80.168 108.833 104.737 1.00 143.87 130 LEU D N 1
ATOM 3755 C CA . LEU C 3 130 ? 79.135 108.341 103.847 1.00 143.87 130 LEU D CA 1
ATOM 3756 C C . LEU C 3 130 ? 77.787 108.738 104.437 1.00 143.87 130 LEU D C 1
ATOM 3757 O O . LEU C 3 130 ? 77.558 108.553 105.636 1.00 143.87 130 LEU D O 1
ATOM 3762 N N . VAL C 3 131 ? 76.908 109.294 103.607 1.00 130.88 131 VAL D N 1
ATOM 3763 C CA . VAL C 3 131 ? 75.649 109.859 104.075 1.00 130.88 131 VAL D CA 1
ATOM 3764 C C . VAL C 3 131 ? 74.567 109.577 103.043 1.00 130.88 131 VAL D C 1
ATOM 3765 O O . VAL C 3 131 ? 74.841 109.577 101.838 1.00 130.88 131 VAL D O 1
ATOM 3769 N N . GLU C 3 132 ? 73.348 109.315 103.513 1.00 145.87 132 GLU D N 1
ATOM 3770 C CA . GLU C 3 132 ? 72.187 109.197 102.642 1.00 145.87 132 GLU D CA 1
ATOM 3771 C C . GLU C 3 132 ? 71.441 110.525 102.589 1.00 145.87 132 GLU D C 1
ATOM 3772 O O . GLU C 3 132 ? 71.688 111.435 103.382 1.00 145.87 132 GLU D O 1
ATOM 3778 N N . SER C 3 133 ? 70.507 110.619 101.648 1.00 136.54 133 SER D N 1
ATOM 3779 C CA . SER C 3 133 ? 69.735 111.842 101.472 1.00 136.54 133 SER D CA 1
ATOM 3780 C C . SER C 3 133 ? 68.598 111.578 100.496 1.00 136.54 133 SER D C 1
ATOM 3781 O O . SER C 3 133 ? 68.584 110.572 99.785 1.00 136.54 133 SER D O 1
ATOM 3784 N N . GLY C 3 134 ? 67.645 112.505 100.470 1.00 160.78 134 GLY D N 1
ATOM 3785 C CA . GLY C 3 134 ? 66.622 112.502 99.446 1.00 160.78 134 GLY D CA 1
ATOM 3786 C C . GLY C 3 134 ? 65.346 111.768 99.780 1.00 160.78 134 GLY D C 1
ATOM 3787 O O . GLY C 3 134 ? 64.523 111.549 98.884 1.00 160.78 134 GLY D O 1
ATOM 3788 N N . GLY C 3 135 ? 65.153 111.369 101.039 1.00 186.74 135 GLY D N 1
ATOM 3789 C CA . GLY C 3 135 ? 63.978 110.629 101.444 1.00 186.74 135 GLY D CA 1
ATOM 3790 C C . GLY C 3 135 ? 62.809 111.519 101.859 1.00 186.74 135 GLY D C 1
ATOM 3791 O O . GLY C 3 135 ? 62.878 112.744 101.834 1.00 186.74 135 GLY D O 1
ATOM 3792 N N . GLY C 3 136 ? 61.726 110.865 102.251 1.00 186.84 136 GLY D N 1
ATOM 3793 C CA . GLY C 3 136 ? 60.538 111.555 102.710 1.00 186.84 136 GLY D CA 1
ATOM 3794 C C . GLY C 3 136 ? 59.305 110.722 102.425 1.00 186.84 136 GLY D C 1
ATOM 3795 O O . GLY C 3 136 ? 59.399 109.537 102.139 1.00 186.84 136 GLY D O 1
ATOM 3796 N N . LEU C 3 137 ? 58.149 111.368 102.513 1.00 202.51 137 LEU D N 1
ATOM 3797 C CA . LEU C 3 137 ? 56.885 110.715 102.215 1.00 202.51 137 LEU D CA 1
ATOM 3798 C C . LEU C 3 137 ? 56.484 110.969 100.769 1.00 202.51 137 LEU D C 1
ATOM 3799 O O . LEU C 3 137 ? 56.731 112.040 100.209 1.00 202.51 137 LEU D O 1
ATOM 3804 N N . VAL C 3 138 ? 55.868 109.959 100.167 1.00 201.26 138 VAL D N 1
ATOM 3805 C CA . VAL C 3 138 ? 55.402 110.013 98.790 1.00 201.26 138 VAL D CA 1
ATOM 3806 C C . VAL C 3 138 ? 54.082 109.264 98.706 1.00 201.26 138 VAL D C 1
ATOM 3807 O O . VAL C 3 138 ? 53.881 108.248 99.378 1.00 201.26 138 VAL D O 1
ATOM 3811 N N . GLN C 3 139 ? 53.175 109.781 97.890 1.00 210.41 139 GLN D N 1
ATOM 3812 C CA . GLN C 3 139 ? 51.909 109.113 97.690 1.00 210.41 139 GLN D CA 1
ATOM 3813 C C . GLN C 3 139 ? 52.123 107.787 96.971 1.00 210.41 139 GLN D C 1
ATOM 3814 O O . GLN C 3 139 ? 53.126 107.603 96.277 1.00 210.41 139 GLN D O 1
ATOM 3820 N N . PRO C 3 140 ? 51.200 106.844 97.134 1.00 205.43 140 PRO D N 1
ATOM 3821 C CA . PRO C 3 140 ? 51.303 105.582 96.397 1.00 205.43 140 PRO D CA 1
ATOM 3822 C C . PRO C 3 140 ? 51.324 105.828 94.899 1.00 205.43 140 PRO D C 1
ATOM 3823 O O . PRO C 3 140 ? 50.651 106.723 94.386 1.00 205.43 140 PRO D O 1
ATOM 3827 N N . GLY C 3 141 ? 52.120 105.028 94.199 1.00 193.00 141 GLY D N 1
ATOM 3828 C CA . GLY C 3 141 ? 52.292 105.202 92.778 1.00 193.00 141 GLY D CA 1
ATOM 3829 C C . GLY C 3 141 ? 53.163 106.372 92.386 1.00 193.00 141 GLY D C 1
ATOM 3830 O O . GLY C 3 141 ? 53.182 106.738 91.205 1.00 193.00 141 GLY D O 1
ATOM 3831 N N . GLY C 3 142 ? 53.884 106.972 93.330 1.00 183.73 142 GLY D N 1
ATOM 3832 C CA . GLY C 3 142 ? 54.717 108.118 93.046 1.00 183.73 142 GLY D CA 1
ATOM 3833 C C . GLY C 3 142 ? 56.078 107.720 92.510 1.00 183.73 142 GLY D C 1
ATOM 3834 O O . GLY C 3 142 ? 56.297 106.609 92.024 1.00 183.73 142 GLY D O 1
ATOM 3835 N N . SER C 3 143 ? 57.006 108.668 92.590 1.00 179.46 143 SER D N 1
ATOM 3836 C CA . SER C 3 143 ? 58.386 108.462 92.183 1.00 179.46 143 SER D CA 1
ATOM 3837 C C . SER C 3 143 ? 59.265 109.397 92.995 1.00 179.46 143 SER D C 1
ATOM 3838 O O . SER C 3 143 ? 58.840 110.494 93.365 1.00 179.46 143 SER D O 1
ATOM 3841 N N . LEU C 3 144 ? 60.493 108.968 93.281 1.00 177.17 144 LEU D N 1
ATOM 3842 C CA . LEU C 3 144 ? 61.372 109.818 94.076 1.00 177.17 144 LEU D CA 1
ATOM 3843 C C . LEU C 3 144 ? 62.827 109.446 93.816 1.00 177.17 144 LEU D C 1
ATOM 3844 O O . LEU C 3 144 ? 63.126 108.392 93.261 1.00 177.17 144 LEU D O 1
ATOM 3849 N N . ARG C 3 145 ? 63.737 110.332 94.212 1.00 164.15 145 ARG D N 1
ATOM 3850 C CA . ARG C 3 145 ? 65.167 110.116 94.036 1.00 164.15 145 ARG D CA 1
ATOM 3851 C C . ARG C 3 145 ? 65.847 110.033 95.393 1.00 164.15 145 ARG D C 1
ATOM 3852 O O . ARG C 3 145 ? 65.609 110.876 96.264 1.00 164.15 145 ARG D O 1
ATOM 3860 N N . LEU C 3 146 ? 66.695 109.023 95.564 1.00 151.44 146 LEU D N 1
ATOM 3861 C CA . LEU C 3 146 ? 67.499 108.867 96.764 1.00 151.44 146 LEU D CA 1
ATOM 3862 C C . LEU C 3 146 ? 68.969 109.017 96.438 1.00 151.44 146 LEU D C 1
ATOM 3863 O O . LEU C 3 146 ? 69.456 108.480 95.441 1.00 151.44 146 LEU D O 1
ATOM 3868 N N . SER C 3 147 ? 69.672 109.727 97.301 1.00 138.38 147 SER D N 1
ATOM 3869 C CA . SER C 3 147 ? 71.055 110.088 97.084 1.00 138.38 147 SER D CA 1
ATOM 3870 C C . SER C 3 147 ? 71.920 109.507 98.182 1.00 138.38 147 SER D C 1
ATOM 3871 O O . SER C 3 147 ? 71.458 109.282 99.302 1.00 138.38 147 SER D O 1
ATOM 3874 N N . CYS C 3 148 ? 73.180 109.276 97.838 1.00 142.85 148 CYS D N 1
ATOM 3875 C CA . CYS C 3 148 ? 74.175 108.728 98.749 1.00 142.85 148 CYS D CA 1
ATOM 3876 C C . CYS C 3 148 ? 75.490 109.422 98.439 1.00 142.85 148 CYS D C 1
ATOM 3877 O O . CYS C 3 148 ? 76.144 109.094 97.446 1.00 142.85 148 CYS D O 1
ATOM 3880 N N . ALA C 3 149 ? 75.864 110.376 99.280 1.00 134.96 149 ALA D N 1
ATOM 3881 C CA . ALA C 3 149 ? 77.138 111.055 99.123 1.00 134.96 149 ALA D CA 1
ATOM 3882 C C . ALA C 3 149 ? 78.204 110.246 99.839 1.00 134.96 149 ALA D C 1
ATOM 3883 O O . ALA C 3 149 ? 77.981 109.754 100.949 1.00 134.96 149 ALA D O 1
ATOM 3885 N N . ALA C 3 150 ? 79.350 110.104 99.199 1.00 136.40 150 ALA D N 1
ATOM 3886 C CA . ALA C 3 150 ? 80.440 109.295 99.707 1.00 136.40 150 ALA D CA 1
ATOM 3887 C C . ALA C 3 150 ? 81.731 110.084 99.608 1.00 136.40 150 ALA D C 1
ATOM 3888 O O . ALA C 3 150 ? 81.943 110.838 98.656 1.00 136.40 150 ALA D O 1
ATOM 3890 N N . SER C 3 151 ? 82.602 109.908 100.593 1.00 144.54 151 SER D N 1
ATOM 3891 C CA . SER C 3 151 ? 83.754 110.781 100.697 1.00 144.54 151 SER D CA 1
ATOM 3892 C C . SER C 3 151 ? 84.888 110.040 101.379 1.00 144.54 151 SER D C 1
ATOM 3893 O O . SER C 3 151 ? 84.671 109.329 102.366 1.00 144.54 151 SER D O 1
ATOM 3896 N N . GLY C 3 152 ? 86.098 110.238 100.860 1.00 158.82 152 GLY D N 1
ATOM 3897 C CA . GLY C 3 152 ? 87.289 109.618 101.382 1.00 158.82 152 GLY D CA 1
ATOM 3898 C C . GLY C 3 152 ? 87.761 108.411 100.602 1.00 158.82 152 GLY D C 1
ATOM 3899 O O . GLY C 3 152 ? 88.887 107.953 100.821 1.00 158.82 152 GLY D O 1
ATOM 3900 N N . PHE C 3 153 ? 86.936 107.889 99.700 1.00 149.15 153 PHE D N 1
ATOM 3901 C CA . PHE C 3 153 ? 87.276 106.720 98.904 1.00 149.15 153 PHE D CA 1
ATOM 3902 C C . PHE C 3 153 ? 86.752 106.929 97.489 1.00 149.15 153 PHE D C 1
ATOM 3903 O O . PHE C 3 153 ? 86.368 108.035 97.104 1.00 149.15 153 PHE D O 1
ATOM 3911 N N . ASN C 3 154 ? 86.719 105.857 96.710 1.00 137.37 154 ASN D N 1
ATOM 3912 C CA . ASN C 3 154 ? 86.466 105.952 95.284 1.00 137.37 154 ASN D CA 1
ATOM 3913 C C . ASN C 3 154 ? 85.403 104.950 94.879 1.00 137.37 154 ASN D C 1
ATOM 3914 O O . ASN C 3 154 ? 85.412 103.808 95.345 1.00 137.37 154 ASN D O 1
ATOM 3919 N N . VAL C 3 155 ? 84.496 105.377 94.004 1.00 137.06 155 VAL D N 1
ATOM 3920 C CA . VAL C 3 155 ? 83.483 104.457 93.508 1.00 137.06 155 VAL D CA 1
ATOM 3921 C C . VAL C 3 155 ? 84.124 103.353 92.687 1.00 137.06 155 VAL D C 1
ATOM 3922 O O . VAL C 3 155 ? 83.710 102.192 92.763 1.00 137.06 155 VAL D O 1
ATOM 3926 N N . TYR C 3 156 ? 85.139 103.680 91.903 1.00 138.77 156 TYR D N 1
ATOM 3927 C CA . TYR C 3 156 ? 85.802 102.715 91.043 1.00 138.77 156 TYR D CA 1
ATOM 3928 C C . TYR C 3 156 ? 86.565 101.640 91.792 1.00 138.77 156 TYR D C 1
ATOM 3929 O O . TYR C 3 156 ? 86.947 100.641 91.180 1.00 138.77 156 TYR D O 1
ATOM 3938 N N . SER C 3 157 ? 86.787 101.803 93.088 1.00 129.91 157 SER D N 1
ATOM 3939 C CA . SER C 3 157 ? 87.353 100.737 93.894 1.00 129.91 157 SER D CA 1
ATOM 3940 C C . SER C 3 157 ? 86.345 100.132 94.856 1.00 129.91 157 SER D C 1
ATOM 3941 O O . SER C 3 157 ? 86.621 99.076 95.434 1.00 129.91 157 SER D O 1
ATOM 3944 N N . SER C 3 158 ? 85.187 100.758 95.039 1.00 138.21 158 SER D N 1
ATOM 3945 C CA . SER C 3 158 ? 84.208 100.303 96.014 1.00 138.21 158 SER D CA 1
ATOM 3946 C C . SER C 3 158 ? 82.848 100.132 95.364 1.00 138.21 158 SER D C 1
ATOM 3947 O O . SER C 3 158 ? 82.337 101.052 94.724 1.00 138.21 158 SER D O 1
ATOM 3950 N N . SER C 3 159 ? 82.252 98.968 95.559 1.00 133.60 159 SER D N 1
ATOM 3951 C CA . SER C 3 159 ? 80.878 98.741 95.152 1.00 133.60 159 SER D CA 1
ATOM 3952 C C . SER C 3 159 ? 79.957 99.542 96.052 1.00 133.60 159 SER D C 1
ATOM 3953 O O . SER C 3 159 ? 80.304 99.844 97.197 1.00 133.60 159 SER D O 1
ATOM 3956 N N . ILE C 3 160 ? 78.783 99.882 95.536 1.00 137.15 160 ILE D N 1
ATOM 3957 C CA . ILE C 3 160 ? 77.802 100.650 96.292 1.00 137.15 160 ILE D CA 1
ATOM 3958 C C . ILE C 3 160 ? 76.540 99.818 96.427 1.00 137.15 160 ILE D C 1
ATOM 3959 O O . ILE C 3 160 ? 76.101 99.187 95.461 1.00 137.15 160 ILE D O 1
ATOM 3964 N N . HIS C 3 161 ? 75.967 99.785 97.624 1.00 133.99 161 HIS D N 1
ATOM 3965 C CA . HIS C 3 161 ? 74.786 98.967 97.827 1.00 133.99 161 HIS D CA 1
ATOM 3966 C C . HIS C 3 161 ? 73.731 99.706 98.628 1.00 133.99 161 HIS D C 1
ATOM 3967 O O . HIS C 3 161 ? 74.008 100.259 99.689 1.00 133.99 161 HIS D O 1
ATOM 3974 N N . TRP C 3 162 ? 72.508 99.700 98.112 1.00 144.16 162 TRP D N 1
ATOM 3975 C CA . TRP C 3 162 ? 71.348 100.156 98.860 1.00 144.16 162 TRP D CA 1
ATOM 3976 C C . TRP C 3 162 ? 70.657 98.948 99.461 1.00 144.16 162 TRP D C 1
ATOM 3977 O O . TRP C 3 162 ? 70.430 97.947 98.770 1.00 144.16 162 TRP D O 1
ATOM 3988 N N . VAL C 3 163 ? 70.338 99.047 100.744 1.00 135.03 163 VAL D N 1
ATOM 3989 C CA . VAL C 3 163 ? 69.625 98.009 101.466 1.00 135.03 163 VAL D CA 1
ATOM 3990 C C . VAL C 3 163 ? 68.478 98.648 102.230 1.00 135.03 163 VAL D C 1
ATOM 3991 O O . VAL C 3 163 ? 68.641 99.656 102.920 1.00 135.03 163 VAL D O 1
ATOM 3995 N N . ARG C 3 164 ? 67.302 98.047 102.095 1.00 148.80 164 ARG D N 1
ATOM 3996 C CA . ARG C 3 164 ? 66.114 98.537 102.778 1.00 148.80 164 ARG D CA 1
ATOM 3997 C C . ARG C 3 164 ? 66.072 97.904 104.154 1.00 148.80 164 ARG D C 1
ATOM 3998 O O . ARG C 3 164 ? 66.535 96.774 104.330 1.00 148.80 164 ARG D O 1
ATOM 4006 N N . GLN C 3 165 ? 65.527 98.628 105.122 1.00 149.33 165 GLN D N 1
ATOM 4007 C CA . GLN C 3 165 ? 65.161 98.030 106.401 1.00 149.33 165 GLN D CA 1
ATOM 4008 C C . GLN C 3 165 ? 63.696 98.336 106.644 1.00 149.33 165 GLN D C 1
ATOM 4009 O O . GLN C 3 165 ? 63.329 99.427 107.077 1.00 149.33 165 GLN D O 1
ATOM 4015 N N . ALA C 3 166 ? 62.848 97.359 106.365 1.00 159.66 166 ALA D N 1
ATOM 4016 C CA . ALA C 3 166 ? 61.468 97.487 106.776 1.00 159.66 166 ALA D CA 1
ATOM 4017 C C . ALA C 3 166 ? 61.398 97.422 108.298 1.00 159.66 166 ALA D C 1
ATOM 4018 O O . ALA C 3 166 ? 61.926 96.490 108.912 1.00 159.66 166 ALA D O 1
ATOM 4020 N N . PRO C 3 167 ? 60.785 98.413 108.930 1.00 155.29 167 PRO D N 1
ATOM 4021 C CA . PRO C 3 167 ? 60.663 98.390 110.390 1.00 155.29 167 PRO D CA 1
ATOM 4022 C C . PRO C 3 167 ? 59.946 97.141 110.867 1.00 155.29 167 PRO D C 1
ATOM 4023 O O . PRO C 3 167 ? 58.865 96.809 110.373 1.00 155.29 167 PRO D O 1
ATOM 4027 N N . GLY C 3 168 ? 60.539 96.446 111.830 1.00 159.75 168 GLY D N 1
ATOM 4028 C CA . GLY C 3 168 ? 59.967 95.196 112.300 1.00 159.75 168 GLY D CA 1
ATOM 4029 C C . GLY C 3 168 ? 60.105 94.047 111.326 1.00 159.75 168 GLY D C 1
ATOM 4030 O O . GLY C 3 168 ? 59.425 93.025 111.478 1.00 159.75 168 GLY D O 1
ATOM 4031 N N . LYS C 3 16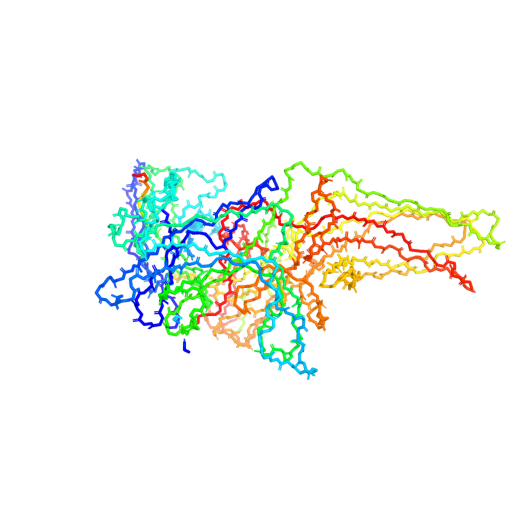9 ? 60.975 94.187 110.327 1.00 157.85 169 LYS D N 1
ATOM 4032 C CA . LYS C 3 169 ? 61.292 93.105 109.404 1.00 157.85 169 LYS D CA 1
ATOM 4033 C C . LYS C 3 169 ? 62.800 93.032 109.216 1.00 157.85 169 LYS D C 1
ATOM 4034 O O . LYS C 3 169 ? 63.522 93.992 109.499 1.00 157.85 169 LYS D O 1
ATOM 4040 N N . CYS C 3 170 ? 63.268 91.882 108.729 1.00 157.23 170 CYS D N 1
ATOM 4041 C CA . CYS C 3 170 ? 64.697 91.661 108.558 1.00 157.23 170 CYS D CA 1
ATOM 4042 C C . CYS C 3 170 ? 65.270 92.634 107.535 1.00 157.23 170 CYS D C 1
ATOM 4043 O O . CYS C 3 170 ? 64.555 93.448 106.948 1.00 157.23 170 CYS D O 1
ATOM 4046 N N . LEU C 3 171 ? 66.580 92.549 107.330 1.00 148.90 171 LEU D N 1
ATOM 4047 C CA . LEU C 3 171 ? 67.219 93.367 106.309 1.00 148.90 171 LEU D CA 1
ATOM 4048 C C . LEU C 3 171 ? 67.178 92.646 104.973 1.00 148.90 171 LEU D C 1
ATOM 4049 O O . LEU C 3 171 ? 67.131 91.416 104.916 1.00 148.90 171 LEU D O 1
ATOM 4054 N N . GLU C 3 172 ? 67.190 93.417 103.890 1.00 151.32 172 GLU D N 1
ATOM 4055 C CA . GLU C 3 172 ? 67.184 92.861 102.544 1.00 151.32 172 GLU D CA 1
ATOM 4056 C C . GLU C 3 172 ? 67.971 93.768 101.615 1.00 151.32 172 GLU D C 1
ATOM 4057 O O . GLU C 3 172 ? 67.661 94.957 101.484 1.00 151.32 172 GLU D O 1
ATOM 4063 N N . TRP C 3 173 ? 68.989 93.206 100.978 1.00 132.70 173 TRP D N 1
ATOM 4064 C CA . TRP C 3 173 ? 69.686 93.912 99.919 1.00 132.70 173 TRP D CA 1
ATOM 4065 C C . TRP C 3 173 ? 68.699 94.222 98.809 1.00 132.70 173 TRP D C 1
ATOM 4066 O O . TRP C 3 173 ? 67.856 93.387 98.478 1.00 132.70 173 TRP D O 1
ATOM 4077 N N . VAL C 3 174 ? 68.778 95.425 98.244 1.00 149.19 174 VAL D N 1
ATOM 4078 C CA . VAL C 3 174 ? 67.829 95.771 97.192 1.00 149.19 174 VAL D CA 1
ATOM 4079 C C . VAL C 3 174 ? 68.529 96.284 95.942 1.00 149.19 174 VAL D C 1
ATOM 4080 O O . VAL C 3 174 ? 68.056 96.057 94.823 1.00 149.19 174 VAL D O 1
ATOM 4084 N N . ALA C 3 175 ? 69.673 96.939 96.098 1.00 153.43 175 ALA D N 1
ATOM 4085 C CA . ALA C 3 175 ? 70.263 97.612 94.949 1.00 153.43 175 ALA D CA 1
ATOM 4086 C C . ALA C 3 175 ? 71.771 97.558 95.059 1.00 153.43 175 ALA D C 1
ATOM 4087 O O . ALA C 3 175 ? 72.309 97.637 96.162 1.00 153.43 175 ALA D O 1
ATOM 4089 N N . SER C 3 176 ? 72.446 97.462 93.924 1.00 156.21 176 SER D N 1
ATOM 4090 C CA . SER C 3 176 ? 73.894 97.364 93.925 1.00 156.21 176 SER D CA 1
ATOM 4091 C C . SER C 3 176 ? 74.462 97.872 92.612 1.00 156.21 176 SER D C 1
ATOM 4092 O O . SER C 3 176 ? 73.934 97.572 91.539 1.00 156.21 176 SER D O 1
ATOM 4095 N N . ILE C 3 177 ? 75.546 98.631 92.707 1.00 134.92 177 ILE D N 1
ATOM 4096 C CA . ILE C 3 177 ? 76.315 99.041 91.545 1.00 134.92 177 ILE D CA 1
ATOM 4097 C C . ILE C 3 177 ? 77.741 98.550 91.694 1.00 134.92 177 ILE D C 1
ATOM 4098 O O . ILE C 3 177 ? 78.388 98.786 92.724 1.00 134.92 177 ILE D O 1
ATOM 4103 N N . SER C 3 178 ? 78.213 97.866 90.663 1.00 121.03 178 SER D N 1
ATOM 4104 C CA . SER C 3 178 ? 79.620 97.596 90.418 1.00 121.03 178 SER D CA 1
ATOM 4105 C C . SER C 3 178 ? 80.075 98.647 89.420 1.00 121.03 178 SER D C 1
ATOM 4106 O O . SER C 3 178 ? 79.976 98.435 88.207 1.00 121.03 178 SER D O 1
ATOM 4109 N N . SER C 3 179 ? 80.548 99.785 89.926 1.00 123.37 179 SER D N 1
ATOM 4110 C CA . SER C 3 179 ? 81.004 100.839 89.031 1.00 123.37 179 SER D CA 1
ATOM 4111 C C . SER C 3 179 ? 82.234 100.405 88.259 1.00 123.37 179 SER D C 1
ATOM 4112 O O . SER C 3 179 ? 82.378 100.738 87.080 1.00 123.37 179 SER D O 1
ATOM 4115 N N . TYR C 3 180 ? 83.134 99.669 88.903 1.00 120.33 180 TYR D N 1
ATOM 4116 C CA . TYR C 3 180 ? 84.318 99.192 88.205 1.00 120.33 180 TYR D CA 1
ATOM 4117 C C . TYR C 3 180 ? 83.941 98.234 87.085 1.00 120.33 180 TYR D C 1
ATOM 4118 O O . TYR C 3 180 ? 84.712 98.038 86.140 1.00 120.33 180 TYR D O 1
ATOM 4127 N N . TYR C 3 181 ? 82.765 97.618 87.177 1.00 114.48 181 TYR D N 1
ATOM 4128 C CA . TYR C 3 181 ? 82.244 96.796 86.097 1.00 114.48 181 TYR D CA 1
ATOM 4129 C C . TYR C 3 181 ? 80.987 97.362 85.470 1.00 114.48 181 TYR D C 1
ATOM 4130 O O . TYR C 3 181 ? 80.543 96.846 84.441 1.00 114.48 181 TYR D O 1
ATOM 4139 N N . GLY C 3 182 ? 80.408 98.399 86.057 1.00 130.41 182 GLY D N 1
ATOM 4140 C CA . GLY C 3 182 ? 79.195 98.958 85.496 1.00 130.41 182 GLY D CA 1
ATOM 4141 C C . GLY C 3 182 ? 78.046 97.977 85.467 1.00 130.41 182 GLY D C 1
ATOM 4142 O O . GLY C 3 182 ? 77.316 97.909 84.472 1.00 130.41 182 GLY D O 1
ATOM 4143 N N . TYR C 3 183 ? 77.874 97.204 86.530 1.00 129.45 183 TYR D N 1
ATOM 4144 C CA . TYR C 3 183 ? 76.740 96.302 86.621 1.00 129.45 183 TYR D CA 1
ATOM 4145 C C . TYR C 3 183 ? 75.779 96.758 87.700 1.00 129.45 183 TYR D C 1
ATOM 4146 O O . TYR C 3 183 ? 76.180 97.293 88.734 1.00 129.45 183 TYR D O 1
ATOM 4155 N N . THR C 3 184 ? 74.500 96.552 87.436 1.00 125.42 184 THR D N 1
ATOM 4156 C CA . THR C 3 184 ? 73.450 96.950 88.350 1.00 125.42 184 THR D CA 1
ATOM 4157 C C . THR C 3 184 ? 72.659 95.727 88.763 1.00 125.42 184 THR D C 1
ATOM 4158 O O . THR C 3 184 ? 72.075 95.042 87.922 1.00 125.42 184 THR D O 1
ATOM 4162 N N . TYR C 3 185 ? 72.625 95.467 90.055 1.00 133.00 185 TYR D N 1
ATOM 4163 C CA . TYR C 3 185 ? 71.811 94.393 90.582 1.00 133.00 185 TYR D CA 1
ATOM 4164 C C . TYR C 3 185 ? 70.642 94.995 91.333 1.00 133.00 185 TYR D C 1
ATOM 4165 O O . TYR C 3 185 ? 70.787 96.007 92.025 1.00 133.00 185 TYR D O 1
ATOM 4174 N N . TYR C 3 186 ? 69.486 94.372 91.179 1.00 130.34 186 TYR D N 1
ATOM 4175 C CA . TYR C 3 186 ? 68.298 94.722 91.929 1.00 130.34 186 TYR D CA 1
ATOM 4176 C C . TYR C 3 186 ? 67.620 93.441 92.388 1.00 130.34 186 TYR D C 1
ATOM 4177 O O . TYR C 3 186 ? 67.962 92.346 91.939 1.00 130.34 186 TYR D O 1
ATOM 4186 N N . ALA C 3 187 ? 66.655 93.582 93.286 1.00 137.71 187 ALA D N 1
ATOM 4187 C CA . ALA C 3 187 ? 65.895 92.426 93.726 1.00 137.71 187 ALA D CA 1
ATOM 4188 C C . ALA C 3 187 ? 64.573 92.340 92.978 1.00 137.71 187 ALA D C 1
ATOM 4189 O O . ALA C 3 187 ? 64.161 93.274 92.286 1.00 137.71 187 ALA D O 1
ATOM 4191 N N . ASP C 3 188 ? 63.896 91.202 93.140 1.00 150.34 188 ASP D N 1
ATOM 4192 C CA . ASP C 3 188 ? 62.697 90.943 92.353 1.00 150.34 188 ASP D CA 1
ATOM 4193 C C . ASP C 3 188 ? 61.642 92.013 92.571 1.00 150.34 188 ASP D C 1
ATOM 4194 O O . ASP C 3 188 ? 61.010 92.465 91.611 1.00 150.34 188 ASP D O 1
ATOM 4199 N N . SER C 3 189 ? 61.461 92.458 93.814 1.00 153.67 189 SER D N 1
ATOM 4200 C CA . SER C 3 189 ? 60.430 93.445 94.093 1.00 153.67 189 SER D CA 1
ATOM 4201 C C . SER C 3 189 ? 60.748 94.790 93.467 1.00 153.67 189 SER D C 1
ATOM 4202 O O . SER C 3 189 ? 59.897 95.684 93.483 1.00 153.67 189 SER D O 1
ATOM 4205 N N . VAL C 3 190 ? 61.955 94.965 92.937 1.00 149.49 190 VAL D N 1
ATOM 4206 C CA . VAL C 3 190 ? 62.323 96.194 92.255 1.00 149.49 190 VAL D CA 1
ATOM 4207 C C . VAL C 3 190 ? 62.882 95.954 90.866 1.00 149.49 190 VAL D C 1
ATOM 4208 O O . VAL C 3 190 ? 63.490 96.863 90.297 1.00 149.49 190 VAL D O 1
ATOM 4212 N N . LYS C 3 191 ? 62.700 94.765 90.298 1.00 157.85 191 LYS D N 1
ATOM 4213 C CA . LYS C 3 191 ? 63.033 94.579 88.894 1.00 157.85 191 LYS D CA 1
ATOM 4214 C C . LYS C 3 191 ? 62.268 95.567 88.035 1.00 157.85 191 LYS D C 1
ATOM 4215 O O . LYS C 3 191 ? 61.041 95.660 88.116 1.00 157.85 191 LYS D O 1
ATOM 4221 N N . GLY C 3 192 ? 63.007 96.327 87.229 1.00 180.10 192 GLY D N 1
ATOM 4222 C CA . GLY C 3 192 ? 62.428 97.288 86.323 1.00 180.10 192 GLY D CA 1
ATOM 4223 C C . GLY C 3 192 ? 61.598 98.360 86.989 1.00 180.10 192 GLY D C 1
ATOM 4224 O O . GLY C 3 192 ? 60.924 99.126 86.294 1.00 180.10 192 GLY D O 1
ATOM 4225 N N . ARG C 3 193 ? 61.625 98.436 88.306 1.00 166.16 193 ARG D N 1
ATOM 4226 C CA . ARG C 3 193 ? 60.800 99.379 89.037 1.00 166.16 193 ARG D CA 1
ATOM 4227 C C . ARG C 3 193 ? 61.617 100.446 89.734 1.00 166.16 193 ARG D C 1
ATOM 4228 O O . ARG C 3 193 ? 61.281 101.628 89.657 1.00 166.16 193 ARG D O 1
ATOM 4236 N N . PHE C 3 194 ? 62.681 100.057 90.420 1.00 152.59 194 PHE D N 1
ATOM 4237 C CA . PHE C 3 194 ? 63.598 101.001 91.028 1.00 152.59 194 PHE D CA 1
ATOM 4238 C C . PHE C 3 194 ? 64.917 100.914 90.288 1.00 152.59 194 PHE D C 1
ATOM 4239 O O . PHE C 3 194 ? 65.417 99.820 90.018 1.00 152.59 194 PHE D O 1
ATOM 4247 N N . THR C 3 195 ? 65.460 102.068 89.937 1.00 164.70 195 THR D N 1
ATOM 4248 C CA . THR C 3 195 ? 66.626 102.134 89.070 1.00 164.70 195 THR D CA 1
ATOM 4249 C C . THR C 3 195 ? 67.789 102.660 89.889 1.00 164.70 195 THR D C 1
ATOM 4250 O O . THR C 3 195 ? 67.585 103.476 90.792 1.00 164.70 195 THR D O 1
ATOM 4254 N N . ILE C 3 196 ? 68.989 102.207 89.582 1.00 146.29 196 ILE D N 1
ATOM 4255 C CA . ILE C 3 196 ? 70.165 102.680 90.290 1.00 146.29 196 ILE D CA 1
ATOM 4256 C C . ILE C 3 196 ? 71.148 103.278 89.302 1.00 146.29 196 ILE D C 1
ATOM 4257 O O . ILE C 3 196 ? 71.225 102.865 88.140 1.00 146.29 196 ILE D O 1
ATOM 4262 N N . SER C 3 197 ? 71.890 104.276 89.769 1.00 154.27 197 SER D N 1
ATOM 4263 C CA . SER C 3 197 ? 72.899 104.965 88.989 1.00 154.27 197 SER D CA 1
ATOM 4264 C C . SER C 3 197 ? 73.905 105.557 89.961 1.00 154.27 197 SER D C 1
ATOM 4265 O O . SER C 3 197 ? 73.651 105.656 91.164 1.00 154.27 197 SER D O 1
ATOM 4268 N N . ALA C 3 198 ? 75.062 105.944 89.443 1.00 158.88 198 ALA D N 1
ATOM 4269 C CA . ALA C 3 198 ? 76.058 106.560 90.299 1.00 158.88 198 ALA D CA 1
ATOM 4270 C C . ALA C 3 198 ? 76.813 107.610 89.507 1.00 158.88 198 ALA D C 1
ATOM 4271 O O . ALA C 3 198 ? 77.385 107.311 88.457 1.00 158.88 198 ALA D O 1
ATOM 4273 N N . ASP C 3 199 ? 76.820 108.833 90.022 1.00 160.95 199 ASP D N 1
ATOM 4274 C CA . ASP C 3 199 ? 77.645 109.895 89.460 1.00 160.95 199 ASP D CA 1
ATOM 4275 C C . ASP C 3 199 ? 79.036 109.677 90.025 1.00 160.95 199 ASP D C 1
ATOM 4276 O O . ASP C 3 199 ? 79.339 110.078 91.154 1.00 160.95 199 ASP D O 1
ATOM 4281 N N . THR C 3 200 ? 79.869 109.005 89.239 1.00 145.43 200 THR D N 1
ATOM 4282 C CA . THR C 3 200 ? 81.251 108.815 89.631 1.00 145.43 200 THR D CA 1
ATOM 4283 C C . THR C 3 200 ? 81.958 110.143 89.821 1.00 145.43 200 THR D C 1
ATOM 4284 O O . THR C 3 200 ? 82.815 110.264 90.702 1.00 145.43 200 THR D O 1
ATOM 4288 N N . SER C 3 201 ? 81.603 111.150 89.025 1.00 162.95 201 SER D N 1
ATOM 4289 C CA . SER C 3 201 ? 82.230 112.453 89.177 1.00 162.95 201 SER D CA 1
ATOM 4290 C C . SER C 3 201 ? 81.958 113.032 90.551 1.00 162.95 201 SER D C 1
ATOM 4291 O O . SER C 3 201 ? 82.874 113.546 91.200 1.00 162.95 201 SER D O 1
ATOM 4294 N N . LYS C 3 202 ? 80.722 112.939 91.017 1.00 161.38 202 LYS D N 1
ATOM 4295 C CA . LYS C 3 202 ? 80.354 113.469 92.317 1.00 161.38 202 LYS D CA 1
ATOM 4296 C C . LYS C 3 202 ? 80.467 112.434 93.423 1.00 161.38 202 LYS D C 1
ATOM 4297 O O . LYS C 3 202 ? 80.141 112.747 94.572 1.00 161.38 202 LYS D O 1
ATOM 4303 N N . ASN C 3 203 ? 80.924 111.221 93.108 1.00 156.53 203 ASN D N 1
ATOM 4304 C CA . ASN C 3 203 ? 81.065 110.158 94.100 1.00 156.53 203 ASN D CA 1
ATOM 4305 C C . ASN C 3 203 ? 79.736 109.892 94.799 1.00 156.53 203 ASN D C 1
ATOM 4306 O O . ASN C 3 203 ? 79.649 109.811 96.026 1.00 156.53 203 ASN D O 1
ATOM 4311 N N . THR C 3 204 ? 78.679 109.767 94.005 1.00 154.69 204 THR D N 1
ATOM 4312 C CA . THR C 3 204 ? 77.342 109.728 94.570 1.00 154.69 204 THR D CA 1
ATOM 4313 C C . THR C 3 204 ? 76.550 108.580 93.980 1.00 154.69 204 THR D C 1
ATOM 4314 O O . THR C 3 204 ? 76.766 108.192 92.831 1.00 154.69 204 THR D O 1
ATOM 4318 N N . ALA C 3 205 ? 75.626 108.056 94.770 1.00 151.55 205 ALA D N 1
ATOM 4319 C CA . ALA C 3 205 ? 74.681 107.050 94.314 1.00 151.55 205 ALA D CA 1
ATOM 4320 C C . ALA C 3 205 ? 73.275 107.629 94.278 1.00 151.55 205 ALA D C 1
ATOM 4321 O O . ALA C 3 205 ? 72.844 108.331 95.190 1.00 151.55 205 ALA D O 1
ATOM 4323 N N . TYR C 3 206 ? 72.554 107.314 93.212 1.00 155.53 206 TYR D N 1
ATOM 4324 C CA . TYR C 3 206 ? 71.206 107.811 93.023 1.00 155.53 206 TYR D CA 1
ATOM 4325 C C . TYR C 3 206 ? 70.311 106.646 92.667 1.00 155.53 206 TYR D C 1
ATOM 4326 O O . TYR C 3 206 ? 70.699 105.757 91.909 1.00 155.53 206 TYR D O 1
ATOM 4335 N N . LEU C 3 207 ? 69.108 106.653 93.218 1.00 154.75 207 LEU D N 1
ATOM 4336 C CA . LEU C 3 207 ? 68.180 105.548 93.005 1.00 154.75 207 LEU D CA 1
ATOM 4337 C C . LEU C 3 207 ? 66.806 106.171 92.798 1.00 154.75 207 LEU D C 1
ATOM 4338 O O . LEU C 3 207 ? 66.328 106.935 93.639 1.00 154.75 207 LEU D O 1
ATOM 4343 N N . GLN C 3 208 ? 66.176 105.846 91.679 1.00 165.62 208 GLN D N 1
ATOM 4344 C CA . GLN C 3 208 ? 64.872 106.409 91.366 1.00 165.62 208 GLN D CA 1
ATOM 4345 C C . GLN C 3 208 ? 63.786 105.368 91.600 1.00 165.62 208 GLN D C 1
ATOM 4346 O O . GLN C 3 208 ? 63.903 104.222 91.152 1.00 165.62 208 GLN D O 1
ATOM 4352 N N . MET C 3 209 ? 62.729 105.773 92.300 1.00 170.46 209 MET D N 1
ATOM 4353 C CA . MET C 3 209 ? 61.682 104.871 92.764 1.00 170.46 209 MET D CA 1
ATOM 4354 C C . MET C 3 209 ? 60.434 105.176 91.951 1.00 170.46 209 MET D C 1
ATOM 4355 O O . MET C 3 209 ? 60.003 106.334 91.890 1.00 170.46 209 MET D O 1
ATOM 4360 N N . ASN C 3 210 ? 59.834 104.134 91.384 1.00 158.74 210 ASN D N 1
ATOM 4361 C CA . ASN C 3 210 ? 58.678 104.259 90.513 1.00 158.74 210 ASN D CA 1
ATOM 4362 C C . ASN C 3 210 ? 57.535 103.400 91.033 1.00 158.74 210 ASN D C 1
ATOM 4363 O O . ASN C 3 210 ? 57.745 102.327 91.602 1.00 158.74 210 ASN D O 1
ATOM 4368 N N . SER C 3 211 ? 56.312 103.889 90.829 1.00 177.23 211 SER D N 1
ATOM 4369 C CA . SER C 3 211 ? 55.102 103.110 91.095 1.00 177.23 211 SER D CA 1
ATOM 4370 C C . SER C 3 211 ? 55.110 102.545 92.511 1.00 177.23 211 SER D C 1
ATOM 4371 O O . SER C 3 211 ? 55.193 101.334 92.722 1.00 177.23 211 SER D O 1
ATOM 4374 N N . LEU C 3 212 ? 55.035 103.437 93.489 1.00 187.28 212 LEU D N 1
ATOM 4375 C CA . LEU C 3 212 ? 55.380 103.084 94.858 1.00 187.28 212 LEU D CA 1
ATOM 4376 C C . LEU C 3 212 ? 54.188 102.507 95.614 1.00 187.28 212 LEU D C 1
ATOM 4377 O O . LEU C 3 212 ? 53.036 102.866 95.358 1.00 187.28 212 LEU D O 1
ATOM 4382 N N . ARG C 3 213 ? 54.473 101.605 96.552 1.00 180.51 213 ARG D N 1
ATOM 4383 C CA . ARG C 3 213 ? 53.459 100.955 97.371 1.00 180.51 213 ARG D CA 1
ATOM 4384 C C . ARG C 3 213 ? 53.823 101.042 98.847 1.00 180.51 213 ARG D C 1
ATOM 4385 O O . ARG C 3 213 ? 54.767 101.728 99.246 1.00 180.51 213 ARG D O 1
ATOM 4393 N N . ALA C 3 214 ? 53.051 100.313 99.659 1.00 187.86 214 ALA D N 1
ATOM 4394 C CA . ALA C 3 214 ? 53.244 100.336 101.107 1.00 187.86 214 ALA D CA 1
ATOM 4395 C C . ALA C 3 214 ? 54.586 99.748 101.517 1.00 187.86 214 ALA D C 1
ATOM 4396 O O . ALA C 3 214 ? 55.247 100.285 102.413 1.00 187.86 214 ALA D O 1
ATOM 4398 N N . GLU C 3 215 ? 55.006 98.655 100.876 1.00 171.88 215 GLU D N 1
ATOM 4399 C CA . GLU C 3 215 ? 56.255 98.009 101.256 1.00 171.88 215 GLU D CA 1
ATOM 4400 C C . GLU C 3 215 ? 57.431 98.962 101.167 1.00 171.88 215 GLU D C 1
ATOM 4401 O O . GLU C 3 215 ? 58.408 98.800 101.903 1.00 171.88 215 GLU D O 1
ATOM 4407 N N . ASP C 3 216 ? 57.340 99.962 100.304 1.00 180.60 216 ASP D N 1
ATOM 4408 C CA . ASP C 3 216 ? 58.405 100.922 100.097 1.00 180.60 216 ASP D CA 1
ATOM 4409 C C . ASP C 3 216 ? 58.686 101.758 101.330 1.00 180.60 216 ASP D C 1
ATOM 4410 O O . ASP C 3 216 ? 59.791 102.293 101.462 1.00 180.60 216 ASP D O 1
ATOM 4415 N N . THR C 3 217 ? 57.722 101.874 102.233 1.00 177.15 217 THR D N 1
ATOM 4416 C CA . THR C 3 217 ? 57.911 102.673 103.431 1.00 177.15 217 THR D CA 1
ATOM 4417 C C . THR C 3 217 ? 58.872 101.957 104.370 1.00 177.15 217 THR D C 1
ATOM 4418 O O . THR C 3 217 ? 58.483 101.021 105.075 1.00 177.15 217 THR D O 1
ATOM 4422 N N . ALA C 3 218 ? 60.128 102.389 104.368 1.00 160.67 218 ALA D N 1
ATOM 4423 C CA . ALA C 3 218 ? 61.162 101.826 105.222 1.00 160.67 218 ALA D CA 1
ATOM 4424 C C . ALA C 3 218 ? 62.332 102.795 105.214 1.00 160.67 218 ALA D C 1
ATOM 4425 O O . ALA C 3 218 ? 62.363 103.749 104.434 1.00 160.67 218 ALA D O 1
ATOM 4427 N N . VAL C 3 219 ? 63.291 102.552 106.093 1.00 147.12 219 VAL D N 1
ATOM 4428 C CA . VAL C 3 219 ? 64.522 103.329 106.096 1.00 147.12 219 VAL D CA 1
ATOM 4429 C C . VAL C 3 219 ? 65.533 102.593 105.237 1.00 147.12 219 VAL D C 1
ATOM 4430 O O . VAL C 3 219 ? 65.782 101.400 105.432 1.00 147.12 219 VAL D O 1
ATOM 4434 N N . TYR C 3 220 ? 66.096 103.301 104.276 1.00 145.35 220 TYR D N 1
ATOM 4435 C CA . TYR C 3 220 ? 67.024 102.717 103.328 1.00 145.35 220 TYR D CA 1
ATOM 4436 C C . TYR C 3 220 ? 68.406 103.228 103.690 1.00 145.35 220 TYR D C 1
ATOM 4437 O O . TYR C 3 220 ? 68.555 104.371 104.136 1.00 145.35 220 TYR D O 1
ATOM 4446 N N . TYR C 3 221 ? 69.409 102.383 103.507 1.00 145.65 221 TYR D N 1
ATOM 4447 C CA . TYR C 3 221 ? 70.795 102.731 103.761 1.00 145.65 221 TYR D CA 1
ATOM 4448 C C . TYR C 3 221 ? 71.606 102.518 102.493 1.00 145.65 221 TYR D C 1
ATOM 4449 O O . TYR C 3 221 ? 71.268 101.666 101.664 1.00 145.65 221 TYR D O 1
ATOM 4458 N N . CYS C 3 222 ? 72.675 103.290 102.344 1.00 139.09 222 CYS D N 1
ATOM 4459 C CA . CYS C 3 222 ? 73.678 102.993 101.337 1.00 139.09 222 CYS D CA 1
ATOM 4460 C C . CYS C 3 222 ? 74.970 102.609 102.041 1.00 139.09 222 CYS D C 1
ATOM 4461 O O . CYS C 3 222 ? 75.294 103.145 103.105 1.00 139.09 222 CYS D O 1
ATOM 4464 N N . ALA C 3 223 ? 75.685 101.670 101.445 1.00 124.05 223 ALA D N 1
ATOM 4465 C CA . ALA C 3 223 ? 76.744 100.941 102.102 1.00 124.05 223 ALA D CA 1
ATOM 4466 C C . ALA C 3 223 ? 77.891 100.712 101.140 1.00 124.05 223 ALA D C 1
ATOM 4467 O O . ALA C 3 223 ? 77.695 100.407 99.958 1.00 124.05 223 ALA D O 1
ATOM 4469 N N . ARG C 3 224 ? 79.091 100.827 101.688 1.00 133.02 224 ARG D N 1
ATOM 4470 C CA . ARG C 3 224 ? 80.338 100.646 100.971 1.00 133.02 224 ARG D CA 1
ATOM 4471 C C . ARG C 3 224 ? 80.698 99.171 100.917 1.00 133.02 224 ARG D C 1
ATOM 4472 O O . ARG C 3 224 ? 80.530 98.425 101.880 1.00 133.02 224 ARG D O 1
ATOM 4480 N N . SER C 3 225 ? 81.255 98.770 99.786 1.00 136.91 225 SER D N 1
ATOM 4481 C CA . SER C 3 225 ? 81.981 97.516 99.724 1.00 136.91 225 SER D CA 1
ATOM 4482 C C . SER C 3 225 ? 83.417 97.876 99.411 1.00 136.91 225 SER D C 1
ATOM 4483 O O . SER C 3 225 ? 83.797 99.045 99.432 1.00 136.91 225 SER D O 1
ATOM 4486 N N . ARG C 3 226 ? 84.211 96.862 99.121 1.00 133.54 226 ARG D N 1
ATOM 4487 C CA . ARG C 3 226 ? 85.575 97.065 98.666 1.00 133.54 226 ARG D CA 1
ATOM 4488 C C . ARG C 3 226 ? 85.729 96.267 97.373 1.00 133.54 226 ARG D C 1
ATOM 4489 O O . ARG C 3 226 ? 86.218 95.128 97.382 1.00 133.54 226 ARG D O 1
ATOM 4497 N N . GLN C 3 227 ? 85.327 96.895 96.260 1.00 130.20 227 GLN D N 1
ATOM 4498 C CA . GLN C 3 227 ? 84.948 96.234 95.017 1.00 130.20 227 GLN D CA 1
ATOM 4499 C C . GLN C 3 227 ? 86.053 95.373 94.443 1.00 130.20 227 GLN D C 1
ATOM 4500 O O . GLN C 3 227 ? 85.794 94.221 94.092 1.00 130.20 227 GLN D O 1
ATOM 4506 N N . PHE C 3 228 ? 87.286 95.867 94.404 1.00 132.02 228 PHE D N 1
ATOM 4507 C CA . PHE C 3 228 ? 88.361 95.110 93.779 1.00 132.02 228 PHE D CA 1
ATOM 4508 C C . PHE C 3 228 ? 88.525 93.730 94.390 1.00 132.02 228 PHE D C 1
ATOM 4509 O O . PHE C 3 228 ? 89.002 92.804 93.731 1.00 132.02 228 PHE D O 1
ATOM 4517 N N . TRP C 3 229 ? 88.125 93.566 95.637 1.00 129.25 229 TRP D N 1
ATOM 4518 C CA . TRP C 3 229 ? 88.253 92.294 96.319 1.00 129.25 229 TRP D CA 1
ATOM 4519 C C . TRP C 3 229 ? 87.235 92.277 97.436 1.00 129.25 229 TRP D C 1
ATOM 4520 O O . TRP C 3 229 ? 87.463 92.850 98.497 1.00 129.25 229 TRP D O 1
ATOM 4531 N N . TYR C 3 230 ? 86.110 91.628 97.185 1.00 130.54 230 TYR D N 1
ATOM 4532 C CA . TYR C 3 230 ? 84.965 91.810 98.052 1.00 130.54 230 TYR D CA 1
ATOM 4533 C C . TYR C 3 230 ? 85.252 91.340 99.470 1.00 130.54 230 TYR D C 1
ATOM 4534 O O . TYR C 3 230 ? 86.010 90.398 99.705 1.00 130.54 230 TYR D O 1
ATOM 4543 N N . SER C 3 231 ? 84.636 92.031 100.422 1.00 139.85 231 SER D N 1
ATOM 4544 C CA . SER C 3 231 ? 84.691 91.681 101.834 1.00 139.85 231 SER D CA 1
ATOM 4545 C C . SER C 3 231 ? 83.401 92.174 102.469 1.00 139.85 231 SER D C 1
ATOM 4546 O O . SER C 3 231 ? 82.424 92.463 101.780 1.00 139.85 231 SER D O 1
ATOM 4549 N N . GLY C 3 232 ? 83.408 92.292 103.788 1.00 139.89 232 GLY D N 1
ATOM 4550 C CA . GLY C 3 232 ? 82.208 92.701 104.483 1.00 139.89 232 GLY D CA 1
ATOM 4551 C C . GLY C 3 232 ? 81.842 94.152 104.234 1.00 139.89 232 GLY D C 1
ATOM 4552 O O . GLY C 3 232 ? 82.681 94.993 103.917 1.00 139.89 232 GLY D O 1
ATOM 4553 N N . LEU C 3 233 ? 80.555 94.444 104.403 1.00 127.97 233 LEU D N 1
ATOM 4554 C CA . LEU C 3 233 ? 80.072 95.810 104.283 1.00 127.97 233 LEU D CA 1
ATOM 4555 C C . LEU C 3 233 ? 80.550 96.612 105.483 1.00 127.97 233 LEU D C 1
ATOM 4556 O O . LEU C 3 233 ? 80.092 96.390 106.605 1.00 127.97 233 LEU D O 1
ATOM 4561 N N . ASP C 3 234 ? 81.470 97.546 105.257 1.00 145.15 234 ASP D N 1
ATOM 4562 C CA . ASP C 3 234 ? 82.161 98.143 106.391 1.00 145.15 234 ASP D CA 1
ATOM 4563 C C . ASP C 3 234 ? 81.496 99.398 106.943 1.00 145.15 234 ASP D C 1
ATOM 4564 O O . ASP C 3 234 ? 81.040 99.385 108.086 1.00 145.15 234 ASP D O 1
ATOM 4569 N N . TYR C 3 235 ? 81.405 100.475 106.170 1.00 136.99 235 TYR D N 1
ATOM 4570 C CA . TYR C 3 235 ? 80.971 101.769 106.680 1.00 136.99 235 TYR D CA 1
ATOM 4571 C C . TYR C 3 235 ? 79.807 102.253 105.841 1.00 136.99 235 TYR D C 1
ATOM 4572 O O . TYR C 3 235 ? 79.924 102.346 104.616 1.00 136.99 235 TYR D O 1
ATOM 4581 N N . TRP C 3 236 ? 78.689 102.560 106.486 1.00 126.46 236 TRP D N 1
ATOM 4582 C CA . TRP C 3 236 ? 77.495 102.893 105.734 1.00 126.46 236 TRP D CA 1
ATOM 4583 C C . TRP C 3 236 ? 77.021 104.280 106.127 1.00 126.46 236 TRP D C 1
ATOM 4584 O O . TRP C 3 236 ? 77.710 105.011 106.842 1.00 126.46 236 TRP D O 1
ATOM 4595 N N . GLY C 3 237 ? 75.833 104.629 105.660 1.00 148.14 237 GLY D N 1
ATOM 4596 C CA . GLY C 3 237 ? 75.258 105.912 105.990 1.00 148.14 237 GLY D CA 1
ATOM 4597 C C . GLY C 3 237 ? 74.428 105.876 107.254 1.00 148.14 237 GLY D C 1
ATOM 4598 O O . GLY C 3 237 ? 74.439 104.910 108.008 1.00 148.14 237 GLY D O 1
ATOM 4599 N N . GLN C 3 238 ? 73.703 106.972 107.476 1.00 164.11 238 GLN D N 1
ATOM 4600 C CA . GLN C 3 238 ? 72.835 107.101 108.637 1.00 164.11 238 GLN D CA 1
ATOM 4601 C C . GLN C 3 238 ? 71.409 106.657 108.352 1.00 164.11 238 GLN D C 1
ATOM 4602 O O . GLN C 3 238 ? 70.579 106.669 109.266 1.00 164.11 238 GLN D O 1
ATOM 4608 N N . GLY C 3 239 ? 71.106 106.280 107.121 1.00 162.84 239 GLY D N 1
ATOM 4609 C CA . GLY C 3 239 ? 69.772 105.804 106.800 1.00 162.84 239 GLY D CA 1
ATOM 4610 C C . GLY C 3 239 ? 68.780 106.934 106.631 1.00 162.84 239 GLY D C 1
ATOM 4611 O O . GLY C 3 239 ? 68.831 107.959 107.308 1.00 162.84 239 GLY D O 1
ATOM 4612 N N . THR C 3 240 ? 67.854 106.735 105.700 1.00 158.73 240 THR D N 1
ATOM 4613 C CA . THR C 3 240 ? 66.831 107.721 105.395 1.00 158.73 240 THR D CA 1
ATOM 4614 C C . THR C 3 240 ? 65.477 107.048 105.251 1.00 158.73 240 THR D C 1
ATOM 4615 O O . THR C 3 240 ? 65.372 105.963 104.680 1.00 158.73 240 THR D O 1
ATOM 4619 N N . LEU C 3 241 ? 64.435 107.698 105.754 1.00 170.58 241 LEU D N 1
ATOM 4620 C CA . LEU C 3 241 ? 63.102 107.121 105.682 1.00 170.58 241 LEU D CA 1
ATOM 4621 C C . LEU C 3 241 ? 62.428 107.465 104.365 1.00 170.58 241 LEU D C 1
ATOM 4622 O O . LEU C 3 241 ? 62.524 108.595 103.878 1.00 170.58 241 LEU D O 1
ATOM 4627 N N . VAL C 3 242 ? 61.750 106.480 103.788 1.00 170.48 242 VAL D N 1
ATOM 4628 C CA . VAL C 3 242 ? 60.869 106.682 102.654 1.00 170.48 242 VAL D CA 1
ATOM 4629 C C . VAL C 3 242 ? 59.511 106.128 103.041 1.00 170.48 242 VAL D C 1
ATOM 4630 O O . VAL C 3 242 ? 59.369 104.923 103.272 1.00 170.48 242 VAL D O 1
ATOM 4634 N N . THR C 3 243 ? 58.519 107.004 103.109 1.00 185.22 243 THR D N 1
ATOM 4635 C CA . THR C 3 243 ? 57.191 106.674 103.594 1.00 185.22 243 THR D CA 1
ATOM 4636 C C . THR C 3 243 ? 56.222 106.709 102.426 1.00 185.22 243 THR D C 1
ATOM 4637 O O . THR C 3 243 ? 56.374 107.529 101.520 1.00 185.22 243 THR D O 1
ATOM 4641 N N . VAL C 3 244 ? 55.254 105.805 102.430 1.00 190.86 244 VAL D N 1
ATOM 4642 C CA . VAL C 3 244 ? 54.160 105.823 101.470 1.00 190.86 244 VAL D CA 1
ATOM 4643 C C . VAL C 3 244 ? 52.879 105.734 102.279 1.00 190.86 244 VAL D C 1
ATOM 4644 O O . VAL C 3 244 ? 52.761 104.901 103.185 1.00 190.86 244 VAL D O 1
ATOM 4648 N N . SER C 3 245 ? 51.923 106.599 101.970 1.00 226.03 245 SER D N 1
ATOM 4649 C CA . SER C 3 245 ? 50.625 106.555 102.618 1.00 226.03 245 SER D CA 1
ATOM 4650 C C . SER C 3 245 ? 49.597 107.145 101.669 1.00 226.03 245 SER D C 1
ATOM 4651 O O . SER C 3 245 ? 49.889 108.057 100.892 1.00 226.03 245 SER D O 1
ATOM 4654 N N . SER C 3 246 ? 48.384 106.607 101.736 1.00 251.58 246 SER D N 1
ATOM 4655 C CA . SER C 3 246 ? 47.274 107.089 100.930 1.00 251.58 246 SER D CA 1
ATOM 4656 C C . SER C 3 246 ? 46.907 108.533 101.240 1.00 251.58 246 SER D C 1
ATOM 4657 O O . SER C 3 246 ? 46.353 109.217 100.374 1.00 251.58 246 SER D O 1
ATOM 4660 N N . ALA C 3 247 ? 47.197 109.007 102.447 1.00 255.87 247 ALA D N 1
ATOM 4661 C CA . ALA C 3 247 ? 46.940 110.393 102.797 1.00 255.87 247 ALA D CA 1
ATOM 4662 C C . ALA C 3 247 ? 48.133 111.268 102.424 1.00 255.87 247 ALA D C 1
ATOM 4663 O O . ALA C 3 247 ? 49.213 110.782 102.076 1.00 255.87 247 ALA D O 1
ATOM 4665 N N . ALA C 3 248 ? 47.926 112.577 102.504 1.00 265.60 248 ALA D N 1
ATOM 4666 C CA . ALA C 3 248 ? 48.976 113.534 102.181 1.00 265.60 248 ALA D CA 1
ATOM 4667 C C . ALA C 3 248 ? 49.871 113.792 103.389 1.00 265.60 248 ALA D C 1
ATOM 4668 O O . ALA C 3 248 ? 49.523 114.567 104.281 1.00 265.60 248 ALA D O 1
#

Secondary structure (DSSP, 8-state):
-------/---EEEE-TTSSEEEEES-SS-BB-SS-B--EEEEEEE-TTT--S--EEEEEEEEEE-SS-BTTBS-S--EEEEEEEEEEEESPPSS---PPPHHHHHHHHHH-TTEEEEEE---SS----EEE---TT--S---EEEEEEEEEE-S-TTS---STTEEEEEE--B----SSPPPPPEEEEEE--SS-SS-EEEEEEES-S---TTS-EEEEEEEEE-SSS-EEEEEEEEEEEEEE-SSS----EEEEEEEEE---B-SSEEEEEEEEE---TGGGTT-TT-EEE---SS----BPP-PPPPSSS-S--SSEEEEEEEEEEEEE------EEEEEEE--------S--------/----EEES--EEE---SS-EEEEEEESS--TT-EEEEEE-TTSPPEEEEETTTEEPSS--TTEEEEEETTEEEEEESS--TT--SEEEEEE-SSSSPEE---EEEE---EEEEE--EEE-TT-EEEEEEEEESS-TTTS-EEEEEE-TTS-EEEEEEEETTTTEEEE-GGGTTTEEEEEETTTTEEEEEEES--GGG-EEEEEEE--TTS------B---EEEEE-S--

InterPro domains:
  IPR000161 Vasopressin V2 receptor [PR00898] (6-22)
  IPR000161 Vasopressin V2 receptor [PR00898] (61-76)
  IPR000161 Vasopressin V2 receptor [PR00898] (145-160)
  IPR000161 Vasopressin V2 receptor [PR00898] (225-240)
  IPR000161 Vasopressin V2 receptor [PR00898] (243-262)
  IPR000161 Vasopressin V2 receptor [PR00898] (326-340)
  IPR000161 Vasopressin V2 receptor [PR00898] (350-369)
  IPR000276 G protein-coupled receptor, rhodopsin-like [PF00001] (55-325)
  IPR000276 G protein-coupled receptor, rhodopsin-like [PR00237] (39-63)
  IPR000276 G protein-coupled receptor, rhodopsin-like [PR00237] (74-95)
  IPR000276 G protein-coupled receptor, rhodopsin-like [PR00237] (119-141)
  IPR000276 G protein-coupled receptor, rhodopsin-like [PR00237] (155-176)
  IPR000276 G protein-coupled receptor, rhodopsin-like [PR00237] (206-229)
  IPR000276 G protein-coupled receptor, rhodopsin-like [PR00237] (269-293)
  IPR000276 G protein-coupled receptor, rhodopsin-like [PR00237] (307-333)
  IPR000276 G protein-coupled receptor, rhodopsin-like [PS00237] (125-141)
  IPR001817 Vasopressin receptor [PR00896] (32-44)
  IPR001817 Vasopressin receptor [PR00896] (70-81)
  IPR001817 Vasopressin receptor [PR00896] (95-109)
  IPR001817 Vasopressin receptor [PR00896] (191-205)

Solvent-accessible surface area: 29004 Å² total

Organism: Homo sapiens (NCBI:txid9606)